Protein AF-A0A4R0P2G1-F1 (afdb_monomer_lite)

InterPro domains:
  IPR013785 Aldolase-type TIM barrel [G3DSA:3.20.20.70] (20-184)
  IPR017853 Glycoside hydrolase superfamily [SSF51445] (27-124)

Sequence (443 aa):
MNEKNIFGTGKYEGWGNMFSRLHKDLYLVLDDAWDIPLNGDKGYYGSLIVDSGRFPTLLGQTPAQKLAALTKKTKALGWKGLGLWICAQKAPNLQIENDTTYWTERLNWMKDAGISYWKVDWGKDSKSAEWRTWLTELGKKVAPALIIEQAMTPTTMATAEVYRTYDVENVISIPHTIDRVSKLLTALPKGQAVSIINCEDEPYIAVGLGCAIGIMRHSYNGNLPTGVQDHAFPPVGKDLKSSLDEETRAVLWHRIALPFGIDKTDFYIDTAILHDYWTMKTNETWLKSHDKDGYKNAWQAPAIITRGLEKPTVVIKTGAFAPYILASKYPNGAIAVASLGRTIDREYLKPKADVTLKIDALDKPFGIFGHYSSLTLQLDRPISFTRVLAQDLAGEIPVDITKQIITNGNKVTIPGALIDRVGLSAATNGDKSEPGMLLVFQK

pLDDT: mean 96.32, std 2.92, range [80.69, 98.94]

Structure (mmCIF, N/CA/C/O backbone):
data_AF-A0A4R0P2G1-F1
#
_entry.id   AF-A0A4R0P2G1-F1
#
loop_
_atom_site.group_PDB
_atom_site.id
_atom_site.type_symbol
_atom_site.label_atom_id
_atom_site.label_alt_id
_atom_site.label_comp_id
_atom_site.label_asym_id
_atom_site.label_entity_id
_atom_site.label_seq_id
_atom_site.pdbx_PDB_ins_code
_atom_site.Cartn_x
_atom_site.Cartn_y
_atom_site.Cartn_z
_atom_site.occupancy
_atom_site.B_iso_or_equiv
_atom_site.auth_seq_id
_atom_site.auth_comp_id
_atom_site.auth_asym_id
_atom_site.auth_atom_id
_atom_site.pdbx_PDB_model_num
ATOM 1 N N . MET A 1 1 ? 14.935 -10.916 -13.686 1.00 90.00 1 MET A N 1
ATOM 2 C CA . MET A 1 1 ? 13.573 -11.106 -14.225 1.00 90.00 1 MET A CA 1
ATOM 3 C C . MET A 1 1 ? 13.621 -11.271 -15.742 1.00 90.00 1 MET A C 1
ATOM 5 O O . MET A 1 1 ? 14.373 -10.550 -16.392 1.00 90.00 1 MET A O 1
ATOM 9 N N . ASN A 1 2 ? 12.844 -12.205 -16.292 1.00 94.44 2 ASN A N 1
ATOM 10 C CA . ASN A 1 2 ? 12.641 -12.427 -17.727 1.00 94.44 2 ASN A CA 1
ATOM 11 C C . ASN A 1 2 ? 11.197 -12.893 -18.012 1.00 94.44 2 ASN A C 1
ATOM 13 O O . ASN A 1 2 ? 10.406 -13.087 -17.087 1.00 94.44 2 ASN A O 1
ATOM 17 N N . GLU A 1 3 ? 10.858 -13.097 -19.285 1.00 96.25 3 GLU A N 1
ATOM 18 C CA . GLU A 1 3 ? 9.521 -13.508 -19.727 1.00 96.25 3 GLU A CA 1
ATOM 19 C C . GLU A 1 3 ? 9.015 -14.785 -19.048 1.00 96.25 3 GLU A C 1
ATOM 21 O O . GLU A 1 3 ? 7.860 -14.834 -18.626 1.00 96.25 3 GLU A O 1
ATOM 26 N N . LYS A 1 4 ? 9.875 -15.798 -18.892 1.00 96.12 4 LYS A N 1
ATOM 27 C CA . LYS A 1 4 ? 9.507 -17.042 -18.208 1.00 96.12 4 LYS A CA 1
ATOM 28 C C . LYS A 1 4 ? 9.241 -16.811 -16.728 1.00 96.12 4 LYS A C 1
ATOM 30 O O . LYS A 1 4 ? 8.264 -17.332 -16.211 1.00 96.12 4 LYS A O 1
ATOM 35 N N . ASN A 1 5 ? 10.047 -15.990 -16.053 1.00 94.62 5 ASN A N 1
ATOM 36 C CA . ASN A 1 5 ? 9.789 -15.652 -14.654 1.00 94.62 5 ASN A CA 1
ATOM 37 C C . ASN A 1 5 ? 8.372 -15.088 -14.466 1.00 94.62 5 ASN A C 1
ATOM 39 O O . ASN A 1 5 ? 7.669 -15.510 -13.555 1.00 94.62 5 ASN A O 1
ATOM 43 N N . ILE A 1 6 ? 7.930 -14.195 -15.355 1.00 96.38 6 ILE A N 1
ATOM 44 C CA . ILE A 1 6 ? 6.636 -13.513 -15.220 1.00 96.38 6 ILE A CA 1
ATOM 45 C C . ILE A 1 6 ? 5.470 -14.393 -15.696 1.00 96.38 6 ILE A C 1
ATOM 47 O O . ILE A 1 6 ? 4.468 -14.503 -14.992 1.00 96.38 6 ILE A O 1
ATOM 51 N N . PHE A 1 7 ? 5.591 -15.016 -16.873 1.00 97.00 7 PHE A N 1
ATOM 52 C CA . PHE A 1 7 ? 4.475 -15.656 -17.592 1.00 97.00 7 PHE A CA 1
ATOM 53 C C . PHE A 1 7 ? 4.623 -17.171 -17.789 1.00 97.00 7 PHE A C 1
ATOM 55 O O . PHE A 1 7 ? 3.755 -17.796 -18.394 1.00 97.00 7 PHE A O 1
ATOM 62 N N . GLY A 1 8 ? 5.731 -17.760 -17.344 1.00 96.44 8 GLY A N 1
ATOM 63 C CA . GLY A 1 8 ? 5.993 -19.190 -17.470 1.00 96.44 8 GLY A CA 1
ATOM 64 C C . GLY A 1 8 ? 5.202 -20.050 -16.482 1.00 96.44 8 GLY A C 1
ATOM 65 O O . GLY A 1 8 ? 4.382 -19.559 -15.707 1.00 96.44 8 GLY A O 1
ATOM 66 N N . THR A 1 9 ? 5.465 -21.353 -16.513 1.00 95.69 9 THR A N 1
ATOM 67 C CA . THR A 1 9 ? 4.741 -22.377 -15.733 1.00 95.69 9 THR A CA 1
ATOM 68 C C . THR A 1 9 ? 5.674 -23.304 -14.949 1.00 95.69 9 THR A C 1
ATOM 70 O O . THR A 1 9 ? 5.224 -24.283 -14.356 1.00 95.69 9 THR A O 1
ATOM 73 N N . GLY A 1 10 ? 6.983 -23.047 -14.974 1.00 93.31 10 GLY A N 1
ATOM 74 C CA . GLY A 1 10 ? 7.970 -23.753 -14.165 1.00 93.31 10 GLY A CA 1
ATOM 75 C C . GLY A 1 10 ? 7.860 -23.456 -12.663 1.00 93.31 10 GLY A C 1
ATOM 76 O O . GLY A 1 10 ? 7.160 -22.548 -12.226 1.00 93.31 10 GLY A O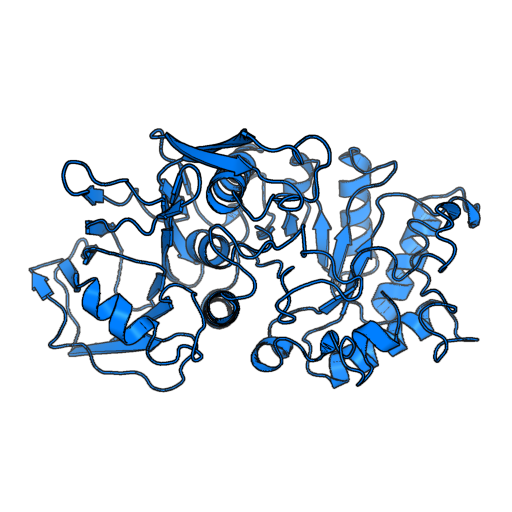 1
ATOM 77 N N . LYS A 1 11 ? 8.620 -24.210 -11.859 1.00 89.38 11 LYS A N 1
ATOM 78 C CA . LYS A 1 11 ? 8.571 -24.195 -10.381 1.00 89.38 11 LYS A CA 1
ATOM 79 C C . LYS A 1 11 ? 8.702 -22.803 -9.735 1.00 89.38 11 LYS A C 1
ATOM 81 O O . LYS A 1 11 ? 8.121 -22.578 -8.682 1.00 89.38 11 LYS A O 1
ATOM 86 N N . TYR A 1 12 ? 9.483 -21.908 -10.338 1.00 89.75 12 TYR A N 1
ATOM 87 C CA . TYR A 1 12 ? 9.741 -20.544 -9.848 1.00 89.75 12 TYR A CA 1
ATOM 88 C C . TYR A 1 12 ? 9.367 -19.479 -10.894 1.00 89.75 12 TYR A C 1
ATOM 90 O O . TYR A 1 12 ? 9.954 -18.397 -10.938 1.00 89.75 12 TYR A O 1
ATOM 98 N N . GLU A 1 13 ? 8.439 -19.816 -11.788 1.00 93.81 13 GLU A N 1
ATOM 99 C CA . GLU A 1 13 ? 7.950 -18.969 -12.881 1.00 93.81 13 GLU A CA 1
ATOM 100 C C . GLU A 1 13 ? 6.537 -18.448 -12.573 1.00 93.81 13 GLU A C 1
ATOM 102 O O . GLU A 1 13 ? 6.072 -18.555 -11.443 1.00 93.81 13 GLU A O 1
ATOM 107 N N . GLY A 1 14 ? 5.851 -17.839 -13.539 1.00 95.19 14 GLY A N 1
ATOM 108 C CA . GLY A 1 14 ? 4.442 -17.472 -13.392 1.00 95.19 14 GLY A CA 1
ATOM 109 C C . GLY A 1 14 ? 4.157 -16.427 -12.312 1.00 95.19 14 GLY A C 1
ATOM 110 O O . GLY A 1 14 ? 3.073 -16.451 -11.730 1.00 95.19 14 GLY A O 1
ATOM 111 N N . TRP A 1 15 ? 5.098 -15.517 -12.036 1.00 95.62 15 TRP A N 1
ATOM 112 C CA . TRP A 1 15 ? 4.936 -14.472 -11.013 1.00 95.62 15 TRP A CA 1
ATOM 113 C C . TRP A 1 15 ? 3.676 -13.629 -11.238 1.00 95.62 15 TRP A C 1
ATOM 115 O O . TRP A 1 15 ? 3.007 -13.258 -10.280 1.00 95.62 15 TRP A O 1
ATOM 125 N N . GLY A 1 16 ? 3.290 -13.402 -12.498 1.00 96.38 16 GLY A N 1
ATOM 126 C CA . GLY A 1 16 ? 2.072 -12.671 -12.849 1.00 96.38 16 GLY A CA 1
ATOM 127 C C . GLY A 1 16 ? 0.761 -13.366 -12.460 1.00 96.38 16 GLY A C 1
ATOM 128 O O . GLY A 1 16 ? -0.290 -12.758 -12.623 1.00 96.38 16 GLY A O 1
ATOM 129 N N . ASN A 1 17 ? 0.792 -14.614 -11.977 1.00 96.06 17 ASN A N 1
ATOM 130 C CA . ASN A 1 17 ? -0.386 -15.328 -11.464 1.00 96.06 17 ASN A CA 1
ATOM 131 C C . ASN A 1 17 ? -0.551 -15.208 -9.939 1.00 96.06 17 ASN A C 1
ATOM 133 O O . ASN A 1 17 ? -1.560 -15.665 -9.393 1.00 96.06 17 ASN A O 1
ATOM 137 N N . MET A 1 18 ? 0.443 -14.655 -9.236 1.00 94.50 18 MET A N 1
ATOM 138 C CA . MET A 1 18 ? 0.361 -14.438 -7.793 1.00 94.50 18 MET A CA 1
ATOM 139 C C . MET A 1 18 ? -0.701 -13.387 -7.476 1.00 94.50 18 MET A C 1
ATOM 141 O O . MET A 1 18 ? -0.839 -12.413 -8.202 1.00 94.50 18 MET A O 1
ATOM 145 N N . PHE A 1 19 ? -1.414 -13.556 -6.360 1.00 94.94 19 PHE A N 1
ATOM 146 C CA . PHE A 1 19 ? -2.481 -12.640 -5.936 1.00 94.94 19 PHE A CA 1
ATOM 147 C C . PHE A 1 19 ? -3.647 -12.522 -6.940 1.00 94.94 19 PHE A C 1
ATOM 149 O O . PHE A 1 19 ? -4.281 -11.472 -7.036 1.00 94.94 19 PHE A O 1
ATOM 156 N N . SER A 1 20 ? -3.994 -13.611 -7.640 1.00 96.00 20 SER A N 1
ATOM 157 C CA . SER A 1 20 ? -5.048 -13.653 -8.676 1.00 96.00 20 SER A CA 1
ATOM 158 C C . SER A 1 20 ? -6.379 -13.006 -8.283 1.00 96.00 20 SER A C 1
ATOM 160 O O . SER A 1 20 ? -7.007 -12.317 -9.088 1.00 96.00 20 SER A O 1
ATOM 162 N N . ARG A 1 21 ? -6.788 -13.148 -7.018 1.00 95.75 21 ARG A N 1
ATOM 163 C CA . ARG A 1 21 ? -8.007 -12.532 -6.467 1.00 95.75 21 ARG A CA 1
ATOM 164 C C . ARG A 1 21 ? -7.995 -10.995 -6.491 1.00 95.75 21 ARG A C 1
ATOM 166 O O . ARG A 1 21 ? -9.064 -10.378 -6.498 1.00 95.75 21 ARG A O 1
ATOM 173 N N . LEU A 1 22 ? -6.807 -10.393 -6.481 1.00 97.12 22 LEU A N 1
ATOM 174 C CA . LEU A 1 22 ? -6.567 -8.953 -6.363 1.00 97.12 22 LEU A CA 1
ATOM 175 C C . LEU A 1 22 ? -6.188 -8.296 -7.694 1.00 97.12 22 LEU A C 1
ATOM 177 O O . LEU A 1 22 ? -6.127 -7.072 -7.768 1.00 97.12 22 LEU A O 1
ATOM 181 N N . HIS A 1 23 ? -5.955 -9.080 -8.752 1.00 97.81 23 HIS A N 1
ATOM 182 C CA . HIS A 1 23 ? -5.461 -8.581 -10.038 1.00 97.81 23 HIS A CA 1
ATOM 183 C C . HIS A 1 23 ? -6.252 -7.367 -10.556 1.00 97.81 23 HIS A C 1
ATOM 185 O O . HIS A 1 23 ? -5.664 -6.360 -10.945 1.00 97.81 23 HIS A O 1
ATOM 191 N N . LYS A 1 24 ? -7.589 -7.410 -10.504 1.00 97.50 24 LYS A N 1
ATOM 192 C CA . LYS A 1 24 ? -8.443 -6.323 -11.016 1.00 97.50 24 LYS A CA 1
ATOM 193 C C . LYS A 1 24 ? -8.319 -5.001 -10.246 1.00 97.50 24 LYS A C 1
ATOM 195 O O . LYS A 1 24 ? -8.752 -3.965 -10.748 1.00 97.50 24 LYS A O 1
ATOM 200 N N . ASP A 1 25 ? -7.755 -5.033 -9.042 1.00 97.50 25 ASP A N 1
ATOM 201 C CA . ASP A 1 25 ? -7.603 -3.873 -8.162 1.00 97.50 25 ASP A CA 1
ATOM 202 C C . ASP A 1 25 ? -6.185 -3.286 -8.207 1.00 97.50 25 ASP A C 1
ATOM 204 O O . ASP A 1 25 ? -5.981 -2.139 -7.808 1.00 97.50 25 ASP A O 1
ATOM 208 N N . LEU A 1 26 ? -5.219 -4.042 -8.738 1.00 97.56 26 LEU A N 1
ATOM 209 C CA . LEU A 1 26 ? -3.792 -3.734 -8.691 1.00 97.56 26 LEU A CA 1
ATOM 210 C C . LEU A 1 26 ? -3.172 -3.604 -10.085 1.00 97.56 26 LEU A C 1
ATOM 212 O O . LEU A 1 26 ? -3.626 -4.198 -11.064 1.00 97.56 26 LEU A O 1
ATOM 216 N N . TYR A 1 27 ? -2.083 -2.844 -10.164 1.00 98.00 27 TYR A N 1
ATOM 217 C CA . TYR A 1 27 ? -1.194 -2.850 -11.322 1.00 98.00 27 TYR A CA 1
ATOM 218 C C . TYR A 1 27 ? -0.075 -3.868 -11.097 1.00 98.00 27 TYR A C 1
ATOM 220 O O . TYR A 1 27 ? 0.535 -3.874 -10.030 1.00 98.00 27 TYR A O 1
ATOM 228 N N . LEU A 1 28 ? 0.233 -4.687 -12.105 1.00 98.25 28 LEU A N 1
ATOM 229 C CA . LEU A 1 28 ? 1.462 -5.480 -12.092 1.00 98.25 28 LEU A CA 1
ATOM 230 C C . LEU A 1 28 ? 2.611 -4.566 -12.512 1.00 98.25 28 LEU A C 1
ATOM 232 O O . LEU A 1 28 ? 2.637 -4.125 -13.661 1.00 98.25 28 LEU A O 1
ATOM 236 N N . VAL A 1 29 ? 3.542 -4.274 -11.607 1.00 98.12 29 VAL A N 1
ATOM 237 C CA . VAL A 1 29 ? 4.713 -3.443 -11.909 1.00 98.12 29 VAL A CA 1
ATOM 238 C C . VAL A 1 29 ? 5.900 -4.343 -12.229 1.00 98.12 29 VAL A C 1
ATOM 240 O O . VAL A 1 29 ? 6.326 -5.132 -11.389 1.00 98.12 29 VAL A O 1
ATOM 243 N N . LEU A 1 30 ? 6.444 -4.230 -13.442 1.00 97.56 30 LEU A N 1
ATOM 244 C CA . LEU A 1 30 ? 7.736 -4.838 -13.752 1.00 97.56 30 LEU A CA 1
ATOM 245 C C . LEU A 1 30 ? 8.821 -3.954 -13.149 1.00 97.56 30 LEU A C 1
ATOM 247 O O . LEU A 1 30 ? 9.063 -2.851 -13.643 1.00 97.56 30 LEU A O 1
ATOM 251 N N . ASP A 1 31 ? 9.415 -4.432 -12.059 1.00 94.69 31 ASP A N 1
ATOM 252 C CA . ASP A 1 31 ? 10.482 -3.720 -11.362 1.00 94.69 31 ASP A CA 1
ATOM 253 C C . ASP A 1 31 ? 11.816 -3.785 -12.138 1.00 94.69 31 ASP A C 1
ATOM 255 O O . ASP A 1 31 ? 11.825 -4.163 -13.315 1.00 94.69 31 ASP A O 1
ATOM 259 N N . ASP A 1 32 ? 12.929 -3.383 -11.521 1.00 91.50 32 ASP A N 1
ATOM 260 C CA . ASP A 1 32 ? 14.216 -3.173 -12.190 1.00 91.50 32 ASP A CA 1
ATOM 261 C C . ASP A 1 32 ? 14.625 -4.323 -13.151 1.00 91.50 32 ASP A C 1
ATOM 263 O O . ASP A 1 32 ? 14.365 -5.518 -12.950 1.00 91.50 32 ASP A O 1
ATOM 267 N N . ALA A 1 33 ? 15.323 -3.933 -14.218 1.00 90.38 33 ALA A N 1
ATOM 268 C CA . ALA A 1 33 ? 15.942 -4.769 -15.233 1.00 90.38 33 ALA A CA 1
ATOM 269 C C . ALA A 1 33 ? 14.993 -5.446 -16.235 1.00 90.38 33 ALA A C 1
ATOM 271 O O . ALA A 1 33 ? 15.386 -6.432 -16.860 1.00 90.38 33 ALA A O 1
ATOM 272 N N . TRP A 1 34 ? 13.773 -4.943 -16.446 1.00 94.62 34 TRP A N 1
ATOM 273 C CA . TRP A 1 34 ? 12.932 -5.377 -17.576 1.00 94.62 34 TRP A CA 1
ATOM 274 C C . TRP A 1 34 ? 13.437 -4.849 -18.938 1.00 94.62 34 TRP A C 1
ATOM 276 O O . TRP A 1 34 ? 13.234 -5.509 -19.961 1.00 94.62 34 TRP A O 1
ATOM 286 N N . ASP A 1 35 ? 14.120 -3.700 -18.949 1.00 93.75 35 ASP A N 1
ATOM 287 C CA . ASP A 1 35 ? 14.640 -2.986 -20.128 1.00 93.75 35 ASP A CA 1
ATOM 288 C C . ASP A 1 35 ? 16.173 -3.072 -20.295 1.00 93.75 35 ASP A C 1
ATOM 290 O O . ASP A 1 35 ? 16.734 -2.520 -21.240 1.00 93.75 35 ASP A O 1
ATOM 294 N N . ILE A 1 36 ? 16.865 -3.780 -19.397 1.00 93.50 36 ILE A N 1
ATOM 295 C CA . ILE A 1 36 ? 18.333 -3.905 -19.391 1.00 93.50 36 ILE A CA 1
ATOM 296 C C . ILE A 1 36 ? 18.759 -5.260 -19.953 1.00 93.50 36 ILE A C 1
ATOM 298 O O . ILE A 1 36 ? 18.207 -6.271 -19.525 1.00 93.50 36 ILE A O 1
ATOM 302 N N . PRO A 1 37 ? 19.781 -5.359 -20.818 1.00 92.62 37 PRO A N 1
ATOM 303 C CA . PRO A 1 37 ? 20.258 -6.651 -21.308 1.00 92.62 37 PRO A CA 1
ATOM 304 C C . PRO A 1 37 ? 20.699 -7.621 -20.194 1.00 92.62 37 PRO A C 1
ATOM 306 O O . PRO A 1 37 ? 21.055 -7.228 -19.079 1.00 92.62 37 PRO A O 1
ATOM 309 N N . LEU A 1 38 ? 20.688 -8.928 -20.481 1.00 90.69 38 LEU A N 1
ATOM 310 C CA . LEU A 1 38 ? 21.058 -9.976 -19.510 1.00 90.69 38 LEU A CA 1
ATOM 311 C C . LEU A 1 38 ? 22.520 -9.908 -19.040 1.00 90.69 38 LEU A C 1
ATOM 313 O O . LEU A 1 38 ? 22.825 -10.388 -17.952 1.00 90.69 38 LEU A O 1
ATOM 317 N N . ASN A 1 39 ? 23.412 -9.300 -19.826 1.00 91.12 39 ASN A N 1
ATOM 318 C CA . ASN A 1 39 ? 24.803 -9.061 -19.427 1.00 9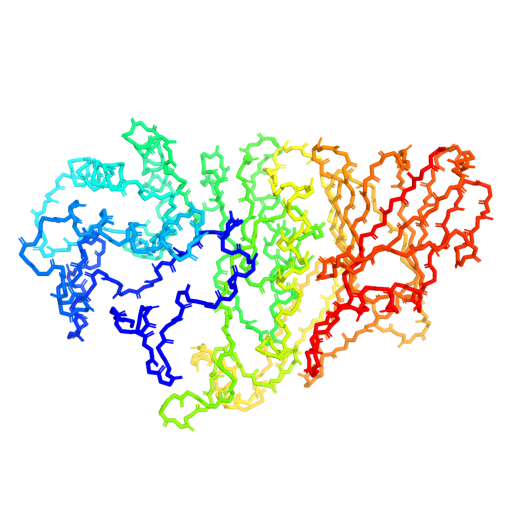1.12 39 ASN A CA 1
ATOM 319 C C . ASN A 1 39 ? 24.948 -7.920 -18.396 1.00 91.12 39 ASN A C 1
ATOM 321 O O . ASN A 1 39 ? 26.057 -7.665 -17.933 1.00 91.12 39 ASN A O 1
ATOM 325 N N . GLY A 1 40 ? 23.850 -7.241 -18.042 1.00 87.00 40 GLY A N 1
ATOM 326 C CA . GLY A 1 40 ? 23.837 -6.167 -17.054 1.00 87.00 40 GLY A CA 1
ATOM 327 C C . GLY A 1 40 ? 24.413 -4.844 -17.555 1.00 87.00 40 GLY A C 1
ATOM 328 O O . GLY A 1 40 ? 24.859 -4.044 -16.730 1.00 87.00 40 GLY A O 1
ATOM 329 N N . ASP A 1 41 ? 24.433 -4.604 -18.871 1.00 92.62 41 ASP A N 1
ATOM 330 C CA . ASP A 1 41 ? 24.932 -3.345 -19.429 1.00 92.62 41 ASP A CA 1
ATOM 331 C C . ASP A 1 41 ? 24.102 -2.143 -18.947 1.00 92.62 41 ASP A C 1
ATOM 333 O O . ASP A 1 41 ? 22.992 -1.866 -19.409 1.00 92.62 41 ASP A O 1
ATOM 337 N N . LYS A 1 42 ? 24.704 -1.391 -18.025 1.00 87.75 42 LYS A N 1
ATOM 338 C CA . LYS A 1 42 ? 24.121 -0.208 -17.391 1.00 87.75 42 LYS A CA 1
ATOM 339 C C . LYS A 1 42 ? 23.908 0.956 -18.363 1.00 87.75 42 LYS A C 1
ATOM 341 O O . LYS A 1 42 ? 23.179 1.889 -18.032 1.00 87.75 42 LYS A O 1
ATOM 346 N N . GLY A 1 43 ? 24.497 0.914 -19.560 1.00 92.75 43 GLY A N 1
ATOM 347 C CA . GLY A 1 43 ? 24.281 1.906 -20.615 1.00 92.75 43 GLY A CA 1
ATOM 348 C C . GLY A 1 43 ? 22.845 1.947 -21.155 1.00 92.75 43 GLY A C 1
ATOM 349 O O . GLY A 1 43 ? 22.487 2.892 -21.860 1.00 92.75 43 GLY A O 1
ATOM 350 N N . TYR A 1 44 ? 22.007 0.969 -20.793 1.00 94.56 44 TYR A N 1
ATOM 351 C CA . TYR A 1 44 ? 20.586 0.917 -21.150 1.00 94.56 44 TYR A CA 1
ATOM 352 C C . TYR A 1 44 ? 19.633 1.401 -20.048 1.00 94.56 44 TYR A C 1
ATOM 354 O O . TYR A 1 44 ? 18.426 1.450 -20.283 1.00 94.56 44 TYR A O 1
ATOM 362 N N . TYR A 1 45 ? 20.135 1.804 -18.874 1.00 93.81 45 TYR A N 1
ATOM 363 C CA . TYR A 1 45 ? 19.281 2.338 -17.809 1.00 93.81 45 TYR A CA 1
ATOM 364 C C . TYR A 1 45 ? 18.518 3.580 -18.254 1.00 93.81 45 TYR A C 1
ATOM 366 O O . TYR A 1 45 ? 19.118 4.578 -18.650 1.00 93.81 45 TYR A O 1
ATOM 374 N N . GLY A 1 46 ? 17.187 3.501 -18.171 1.00 94.31 46 GLY A N 1
ATOM 375 C CA . GLY A 1 46 ? 16.286 4.555 -18.628 1.00 94.31 46 GLY A CA 1
ATOM 376 C C . GLY A 1 46 ? 15.980 4.486 -20.123 1.00 94.31 46 GLY A C 1
ATOM 377 O O . GLY A 1 46 ? 15.474 5.461 -20.681 1.00 94.31 46 GLY A O 1
ATOM 378 N N . SER A 1 47 ? 16.290 3.372 -20.801 1.00 95.81 47 SER A N 1
ATOM 379 C CA . SER A 1 47 ? 15.985 3.198 -22.227 1.00 95.81 47 SER A CA 1
ATOM 380 C C . SER A 1 47 ? 14.485 3.087 -22.469 1.00 95.81 47 SER A C 1
ATOM 382 O O . SER A 1 47 ? 13.999 3.666 -23.445 1.00 95.81 47 SER A O 1
ATOM 384 N N . LEU A 1 48 ? 13.775 2.403 -21.558 1.00 96.31 48 LEU A N 1
ATOM 385 C CA . LEU A 1 48 ? 12.358 2.043 -21.652 1.00 96.31 48 LEU A CA 1
ATOM 386 C C . LEU A 1 48 ? 12.055 1.150 -22.870 1.00 96.31 48 LEU A C 1
ATOM 388 O O . LEU A 1 48 ? 10.933 1.121 -23.378 1.00 96.31 48 LEU A O 1
ATOM 392 N N . ILE A 1 49 ? 13.060 0.410 -23.342 1.00 96.31 49 ILE A N 1
ATOM 393 C CA . ILE A 1 49 ? 12.939 -0.539 -24.447 1.00 96.31 49 ILE A CA 1
ATOM 394 C C . ILE A 1 49 ? 12.960 -1.945 -23.859 1.00 96.31 49 ILE A C 1
ATOM 396 O O . ILE A 1 49 ? 13.957 -2.364 -23.288 1.00 96.31 49 ILE A O 1
ATOM 400 N N . VAL A 1 50 ? 11.878 -2.703 -24.049 1.00 97.19 50 VAL A N 1
ATOM 401 C CA . VAL A 1 50 ? 11.808 -4.097 -23.585 1.00 97.19 50 VAL A CA 1
ATOM 402 C C . VAL A 1 50 ? 12.953 -4.909 -24.204 1.00 97.19 50 VAL A C 1
ATOM 404 O O . VAL A 1 50 ? 13.033 -5.046 -25.437 1.00 97.19 50 VAL A O 1
ATOM 407 N N . ASP A 1 51 ? 13.817 -5.465 -23.352 1.00 96.56 51 ASP A N 1
ATOM 408 C CA . ASP A 1 51 ? 14.988 -6.223 -23.786 1.00 96.56 51 ASP A CA 1
ATOM 409 C C . ASP A 1 51 ? 14.574 -7.540 -24.459 1.00 96.56 51 ASP A C 1
ATOM 411 O O . ASP A 1 51 ? 13.867 -8.370 -23.882 1.00 96.56 51 ASP A O 1
ATOM 415 N N . SER A 1 52 ? 15.032 -7.759 -25.694 1.00 95.44 52 SER A N 1
ATOM 416 C CA . SER A 1 52 ? 14.687 -8.969 -26.453 1.00 95.44 52 SER A CA 1
ATOM 417 C C . SER A 1 52 ? 15.347 -10.232 -25.889 1.00 95.44 52 SER A C 1
ATOM 419 O O . SER A 1 52 ? 14.845 -11.325 -26.132 1.00 95.44 52 SER A O 1
ATOM 421 N N . GLY A 1 53 ? 16.461 -10.115 -25.157 1.00 95.19 53 GLY A N 1
ATOM 422 C CA . GLY A 1 53 ? 17.092 -11.260 -24.492 1.00 95.19 53 GLY A CA 1
ATOM 423 C C . GLY A 1 53 ? 16.248 -11.784 -23.328 1.00 95.19 53 GLY A C 1
ATOM 424 O O . GLY A 1 53 ? 16.153 -12.993 -23.111 1.00 95.19 53 GLY A O 1
ATOM 425 N N . ARG A 1 54 ? 15.582 -10.880 -22.607 1.00 95.88 54 ARG A N 1
ATOM 426 C CA . ARG A 1 54 ? 14.632 -11.202 -21.532 1.00 95.88 54 ARG A CA 1
ATOM 427 C C . ARG A 1 54 ? 13.262 -11.609 -22.046 1.00 95.88 54 ARG A C 1
ATOM 429 O O . ARG A 1 54 ? 12.633 -12.467 -21.428 1.00 95.88 54 ARG A O 1
ATOM 436 N N . PHE A 1 55 ? 12.814 -11.012 -23.149 1.00 97.44 55 PHE A N 1
ATOM 437 C CA . PHE A 1 55 ? 11.502 -11.245 -23.756 1.00 97.44 55 PHE A CA 1
ATOM 438 C C . PHE A 1 55 ? 11.638 -11.704 -25.216 1.00 97.44 55 PHE A C 1
ATOM 440 O O . PHE A 1 55 ? 11.297 -10.960 -26.142 1.00 97.44 55 PHE A O 1
ATOM 447 N N . PRO A 1 56 ? 12.136 -12.933 -25.448 1.00 96.94 56 PRO A N 1
ATOM 448 C CA . PRO A 1 56 ? 12.461 -13.419 -26.787 1.00 96.94 56 PRO A CA 1
ATOM 449 C C . PRO A 1 56 ? 11.242 -13.533 -27.705 1.00 96.94 56 PRO A C 1
ATOM 451 O O . PRO A 1 56 ? 11.387 -13.368 -28.916 1.00 96.94 56 PRO A O 1
ATOM 454 N N . THR A 1 57 ? 10.030 -13.744 -27.170 1.00 97.00 57 THR A N 1
ATOM 455 C CA . THR A 1 57 ? 8.819 -13.795 -28.015 1.00 97.00 57 THR A CA 1
ATOM 456 C C . THR A 1 57 ? 8.445 -12.442 -28.628 1.00 97.00 57 THR A C 1
ATOM 458 O O . THR A 1 57 ? 7.598 -12.382 -29.518 1.00 97.00 57 THR A O 1
ATOM 461 N N . LEU A 1 58 ? 9.073 -11.356 -28.170 1.00 96.81 58 LEU A N 1
ATOM 462 C CA . LEU A 1 58 ? 8.842 -9.994 -28.647 1.00 96.81 58 LEU A CA 1
ATOM 463 C C . LEU A 1 58 ? 9.955 -9.497 -29.585 1.00 96.81 58 LEU A C 1
ATOM 465 O O . LEU A 1 58 ? 9.991 -8.317 -29.943 1.00 96.81 58 LEU A O 1
ATOM 469 N N . LEU A 1 59 ? 10.883 -10.374 -29.980 1.00 95.94 59 LEU A N 1
ATOM 470 C CA . LEU A 1 59 ? 11.957 -10.047 -30.914 1.00 95.94 59 LEU A CA 1
ATOM 471 C C . LEU A 1 59 ? 11.394 -9.538 -32.257 1.00 95.94 59 LEU A C 1
ATOM 473 O O . LEU A 1 59 ? 10.394 -10.043 -32.760 1.00 95.94 59 LEU A O 1
ATOM 477 N N . GLY A 1 60 ? 12.048 -8.528 -32.837 1.00 94.19 60 GLY A N 1
ATOM 478 C CA . GLY A 1 60 ? 11.670 -7.935 -34.128 1.00 94.19 60 GLY A CA 1
ATOM 479 C C . GLY A 1 60 ? 10.549 -6.891 -34.069 1.00 94.19 60 GLY A C 1
ATOM 480 O O . GLY A 1 60 ? 10.309 -6.213 -35.063 1.00 94.19 60 GLY A O 1
ATOM 481 N N . GLN A 1 61 ? 9.892 -6.716 -32.920 1.00 96.69 61 GLN A N 1
ATOM 482 C CA . GLN A 1 61 ? 8.873 -5.682 -32.720 1.00 96.69 61 GLN A CA 1
ATOM 483 C C . GLN A 1 61 ? 9.496 -4.322 -32.366 1.00 96.69 61 GLN A C 1
ATOM 485 O O . GLN A 1 61 ? 10.560 -4.254 -31.737 1.00 96.69 61 GLN A O 1
ATOM 490 N N . THR A 1 62 ? 8.808 -3.233 -32.717 1.00 97.06 62 THR A N 1
ATOM 491 C CA . THR A 1 62 ? 9.185 -1.872 -32.294 1.00 97.06 62 THR A CA 1
ATOM 492 C C . THR A 1 62 ? 9.012 -1.696 -30.776 1.00 97.06 62 THR A C 1
ATOM 494 O O . THR A 1 62 ? 8.242 -2.442 -30.164 1.00 97.06 62 THR A O 1
ATOM 497 N N . PRO A 1 63 ? 9.664 -0.704 -30.134 1.00 97.00 63 PRO A N 1
ATOM 498 C CA . PRO A 1 63 ? 9.506 -0.465 -28.694 1.00 97.00 63 PRO A CA 1
ATOM 499 C C . PRO A 1 63 ? 8.041 -0.376 -28.234 1.00 97.00 63 PRO A C 1
ATOM 501 O O . PRO A 1 63 ? 7.646 -1.075 -27.301 1.00 97.00 63 PRO A O 1
ATOM 504 N N . ALA A 1 64 ? 7.208 0.393 -28.944 1.00 96.75 64 ALA A N 1
ATOM 505 C CA . ALA A 1 64 ? 5.782 0.524 -28.640 1.00 96.75 64 ALA A CA 1
ATOM 506 C C . ALA A 1 64 ? 5.012 -0.803 -28.793 1.00 96.75 64 ALA A C 1
ATOM 508 O O . ALA A 1 64 ? 4.183 -1.136 -27.948 1.00 96.75 64 ALA A O 1
ATOM 509 N N . GLN A 1 65 ? 5.311 -1.600 -29.827 1.00 98.12 65 GLN A N 1
ATOM 510 C CA . GLN A 1 65 ? 4.676 -2.909 -30.035 1.00 98.12 65 GLN A CA 1
ATOM 511 C C . GLN A 1 65 ? 5.012 -3.895 -28.910 1.00 98.12 65 GLN A C 1
ATOM 513 O O . GLN A 1 65 ? 4.112 -4.568 -28.403 1.00 98.12 65 GLN A O 1
ATOM 518 N N . LYS A 1 66 ? 6.275 -3.932 -28.461 1.00 98.38 66 LYS A N 1
ATOM 519 C CA . LYS A 1 66 ? 6.689 -4.786 -27.338 1.00 98.38 66 LYS A CA 1
ATOM 520 C C . LYS A 1 66 ? 5.941 -4.430 -26.055 1.00 98.38 66 LYS A C 1
ATOM 522 O O . LYS A 1 66 ? 5.424 -5.317 -25.378 1.00 98.38 66 LYS A O 1
ATOM 527 N N . LEU A 1 67 ? 5.851 -3.136 -25.741 1.00 98.62 67 LEU A N 1
ATOM 528 C CA . LEU A 1 67 ? 5.108 -2.643 -24.579 1.00 98.62 67 LEU A CA 1
ATOM 529 C C . LEU A 1 67 ? 3.620 -3.009 -24.678 1.00 98.62 67 LEU A C 1
ATOM 531 O O . LEU A 1 67 ? 3.061 -3.545 -23.725 1.00 98.62 67 LEU A O 1
ATOM 535 N N . ALA A 1 68 ? 2.995 -2.814 -25.844 1.00 98.62 68 ALA A N 1
ATOM 536 C CA . ALA A 1 68 ? 1.593 -3.169 -26.065 1.00 98.62 68 ALA A CA 1
ATOM 537 C C . ALA A 1 68 ? 1.343 -4.679 -25.897 1.00 98.62 68 ALA A C 1
ATOM 539 O O . ALA A 1 68 ? 0.336 -5.093 -25.315 1.00 98.62 68 ALA A O 1
ATOM 540 N N . ALA A 1 69 ? 2.275 -5.515 -26.364 1.00 98.44 69 ALA A N 1
ATOM 541 C CA . ALA A 1 69 ? 2.211 -6.959 -26.184 1.00 98.44 69 ALA A CA 1
ATOM 542 C C . ALA A 1 69 ? 2.294 -7.356 -24.701 1.00 98.44 69 ALA A C 1
ATOM 544 O O . ALA A 1 69 ? 1.504 -8.194 -24.259 1.00 98.44 69 ALA A O 1
ATOM 545 N N . LEU A 1 70 ? 3.185 -6.734 -23.918 1.00 98.38 70 LEU A N 1
ATOM 546 C CA . LEU A 1 70 ? 3.252 -6.949 -22.468 1.00 98.38 70 LEU A CA 1
ATOM 547 C C . LEU A 1 70 ? 1.972 -6.487 -21.767 1.00 98.38 70 LEU A C 1
ATOM 549 O O . LEU A 1 70 ? 1.408 -7.256 -20.991 1.00 98.38 70 LEU A O 1
ATOM 553 N N . THR A 1 71 ? 1.452 -5.299 -22.091 1.00 98.62 71 THR A N 1
ATOM 554 C CA . THR A 1 71 ? 0.171 -4.814 -21.551 1.00 98.62 71 THR A CA 1
ATOM 555 C C . THR A 1 71 ? -0.952 -5.811 -21.824 1.00 98.62 71 THR A C 1
ATOM 557 O O . THR A 1 71 ? -1.731 -6.126 -20.923 1.00 98.62 71 THR A O 1
ATOM 560 N N . LYS A 1 72 ? -1.029 -6.348 -23.050 1.00 98.56 72 LYS A N 1
ATOM 561 C CA . LYS A 1 72 ? -2.031 -7.352 -23.426 1.00 98.56 72 LYS A CA 1
ATOM 562 C C . LYS A 1 72 ? -1.876 -8.641 -22.619 1.00 98.56 72 LYS A C 1
ATOM 564 O O . LYS A 1 72 ? -2.879 -9.140 -22.114 1.00 98.56 72 LYS A O 1
ATOM 569 N N . LYS A 1 73 ? -0.653 -9.169 -22.475 1.00 98.12 73 LYS A N 1
ATOM 570 C CA . LYS A 1 73 ? -0.385 -10.376 -21.669 1.00 98.12 73 LYS A CA 1
ATOM 571 C C . LYS A 1 73 ? -0.774 -10.162 -20.202 1.00 98.12 73 LYS A C 1
ATOM 573 O O . LYS A 1 73 ? -1.492 -10.983 -19.645 1.00 98.12 73 LYS A O 1
ATOM 578 N N . THR A 1 74 ? -0.390 -9.032 -19.611 1.00 98.44 74 THR A N 1
ATOM 579 C CA . THR A 1 74 ? -0.729 -8.668 -18.227 1.00 98.44 74 THR A CA 1
ATOM 580 C C . THR A 1 74 ? -2.241 -8.543 -18.019 1.00 98.44 74 THR A C 1
ATOM 582 O O . THR A 1 74 ? -2.790 -9.156 -17.106 1.00 98.44 74 THR A O 1
ATOM 585 N N . LYS A 1 75 ? -2.951 -7.824 -18.898 1.00 98.44 75 LYS A N 1
ATOM 586 C CA . LYS A 1 75 ? -4.418 -7.694 -18.815 1.00 98.44 75 LYS A CA 1
ATOM 587 C C . LYS A 1 75 ? -5.147 -9.019 -19.048 1.00 98.44 75 LYS A C 1
ATOM 589 O O . LYS A 1 75 ? -6.195 -9.234 -18.451 1.00 98.44 75 LYS A O 1
ATOM 594 N N . ALA A 1 76 ? -4.599 -9.924 -19.862 1.00 98.25 76 ALA A N 1
ATOM 595 C CA . ALA A 1 76 ? -5.172 -11.257 -20.066 1.00 98.25 76 ALA A CA 1
ATOM 596 C C . ALA A 1 76 ? -5.146 -12.126 -18.794 1.00 98.25 76 ALA A C 1
ATOM 598 O O . ALA A 1 76 ? -5.988 -13.008 -18.655 1.00 98.25 76 ALA A O 1
ATOM 599 N N . LEU A 1 77 ? -4.239 -11.849 -17.848 1.00 97.94 77 LEU A N 1
ATOM 600 C CA . LEU A 1 77 ? -4.242 -12.463 -16.514 1.00 97.94 77 LEU A CA 1
ATOM 601 C C . LEU A 1 77 ? -5.251 -11.802 -15.553 1.00 97.94 77 LEU A C 1
ATOM 603 O O . LEU A 1 77 ? -5.411 -12.259 -14.425 1.00 97.94 77 LEU A O 1
ATOM 607 N N . GLY A 1 78 ? -5.930 -10.730 -15.972 1.00 98.38 78 GLY A N 1
ATOM 608 C CA . GLY A 1 78 ? -6.939 -10.014 -15.186 1.00 98.38 78 GLY A CA 1
ATOM 609 C C . GLY A 1 78 ? -6.426 -8.794 -14.417 1.00 98.38 78 GLY A C 1
ATOM 610 O O . GLY A 1 78 ? -7.203 -8.189 -13.680 1.00 98.38 78 GLY A O 1
ATOM 611 N N . TRP A 1 79 ? -5.147 -8.423 -14.560 1.00 98.69 79 TRP A N 1
ATOM 612 C CA . TRP A 1 79 ? -4.589 -7.240 -13.892 1.00 98.69 79 TRP A CA 1
ATOM 613 C C . TRP A 1 79 ? -5.247 -5.948 -14.381 1.00 98.69 79 TRP A C 1
ATOM 615 O O . TRP A 1 79 ? -5.529 -5.805 -15.576 1.00 98.69 79 TRP A O 1
ATOM 625 N N . LYS A 1 80 ? -5.417 -4.967 -13.483 1.00 97.88 80 LYS A N 1
ATOM 626 C CA . LYS A 1 80 ? -5.957 -3.634 -13.813 1.00 97.88 80 LYS A CA 1
ATOM 627 C C . LYS A 1 80 ? -5.149 -2.950 -14.919 1.00 97.88 80 LYS A C 1
ATOM 629 O O . LYS A 1 80 ? -5.699 -2.276 -15.789 1.00 97.88 80 LYS A O 1
ATOM 634 N N . GLY A 1 81 ? -3.835 -3.147 -14.897 1.00 98.31 81 GLY A N 1
ATOM 635 C CA . GLY A 1 81 ? -2.915 -2.627 -15.896 1.00 98.31 81 GLY A CA 1
ATOM 636 C C . GLY A 1 81 ? -1.474 -3.034 -15.620 1.00 98.31 81 GLY A C 1
ATOM 637 O O . GLY A 1 81 ? -1.174 -3.698 -14.627 1.00 98.31 81 GLY A O 1
ATOM 638 N N . LEU A 1 82 ? -0.595 -2.622 -16.527 1.00 98.69 82 LEU A N 1
ATOM 639 C CA . LEU A 1 82 ? 0.843 -2.827 -16.432 1.00 98.69 82 LEU A CA 1
ATOM 640 C C . LEU A 1 82 ? 1.504 -1.528 -15.970 1.00 98.69 82 LEU A C 1
ATOM 642 O O . LEU A 1 82 ? 1.221 -0.458 -16.520 1.00 98.69 82 LEU A O 1
ATOM 646 N N . GLY A 1 83 ? 2.375 -1.644 -14.975 1.00 98.56 83 GLY A N 1
ATOM 647 C CA . GLY A 1 83 ? 3.290 -0.597 -14.558 1.00 98.56 83 GLY A CA 1
ATOM 648 C C . GLY A 1 83 ? 4.744 -0.978 -14.814 1.00 98.56 83 GLY A C 1
ATOM 649 O O . GLY A 1 83 ? 5.064 -2.154 -14.986 1.00 98.56 83 GLY A O 1
ATOM 650 N N . LEU A 1 84 ? 5.626 0.015 -14.845 1.00 98.56 84 LEU A N 1
ATOM 651 C CA . LEU A 1 84 ? 7.048 -0.173 -15.128 1.00 98.56 84 LEU A CA 1
ATOM 652 C C . LEU A 1 84 ? 7.895 0.623 -14.141 1.00 98.56 84 LEU A C 1
ATOM 654 O O . LEU A 1 84 ? 7.588 1.779 -13.842 1.00 98.56 84 LEU A O 1
ATOM 658 N N . TRP A 1 85 ? 8.977 0.018 -13.672 1.00 97.88 85 TRP A N 1
ATOM 659 C CA . TRP A 1 85 ? 10.046 0.732 -12.992 1.00 97.88 85 TRP A CA 1
ATOM 660 C C . TRP A 1 85 ? 10.875 1.528 -13.993 1.00 97.88 85 TRP A C 1
ATOM 662 O O . TRP A 1 85 ? 11.207 1.028 -15.071 1.00 97.88 85 TRP A O 1
ATOM 672 N N . ILE A 1 86 ? 11.178 2.775 -13.638 1.00 97.56 86 ILE A N 1
ATOM 673 C CA . ILE A 1 86 ? 11.834 3.753 -14.501 1.00 97.56 86 ILE A CA 1
ATOM 674 C C . ILE A 1 86 ? 13.068 4.315 -13.793 1.00 97.56 86 ILE A C 1
ATOM 676 O O . ILE A 1 86 ? 12.958 4.968 -12.752 1.00 97.56 86 ILE A O 1
ATOM 680 N N . CYS A 1 87 ? 14.240 4.137 -14.401 1.00 96.81 87 CYS A N 1
ATOM 681 C CA . CYS A 1 87 ? 15.459 4.798 -13.944 1.00 96.81 87 CYS A CA 1
ATOM 682 C C . CYS A 1 87 ? 15.375 6.307 -14.221 1.00 96.81 87 CYS A C 1
ATOM 684 O O . CYS A 1 87 ? 15.044 6.720 -15.336 1.00 96.81 87 CYS A O 1
ATOM 686 N N . ALA A 1 88 ? 15.700 7.136 -13.229 1.00 96.50 88 ALA A N 1
ATOM 687 C CA . ALA A 1 88 ? 15.687 8.595 -13.330 1.00 96.50 88 ALA A CA 1
ATOM 688 C C . ALA A 1 88 ? 16.916 9.129 -14.090 1.00 96.50 88 ALA A C 1
ATOM 690 O O . ALA A 1 88 ? 17.783 9.781 -13.507 1.00 96.50 88 ALA A O 1
ATOM 691 N N . GLN A 1 89 ? 17.041 8.761 -15.367 1.00 95.31 89 GLN A N 1
ATOM 692 C CA . GLN A 1 89 ? 18.058 9.240 -16.307 1.00 95.31 89 GLN A CA 1
ATOM 693 C C . GLN A 1 89 ? 17.733 8.785 -17.734 1.00 95.31 89 GLN A C 1
ATOM 695 O O . GLN A 1 89 ? 16.947 7.864 -17.947 1.00 95.31 89 GLN A O 1
ATOM 700 N N . LYS A 1 90 ? 18.398 9.379 -18.726 1.00 95.38 90 LYS A N 1
ATOM 701 C CA . LYS A 1 90 ? 18.437 8.833 -20.090 1.00 95.38 90 LYS A CA 1
ATOM 702 C C . LYS A 1 90 ? 19.423 7.670 -20.186 1.00 95.38 90 LYS A C 1
ATOM 704 O O . LYS A 1 90 ? 20.442 7.677 -19.496 1.00 95.38 90 LYS A O 1
ATOM 709 N N . ALA A 1 91 ? 19.174 6.745 -21.110 1.00 95.69 91 ALA A N 1
ATOM 710 C CA . ALA A 1 91 ? 20.109 5.680 -21.452 1.00 95.69 91 ALA A CA 1
ATOM 711 C C . ALA A 1 91 ? 21.316 6.243 -22.217 1.00 95.69 91 ALA A C 1
ATOM 713 O O . ALA A 1 91 ? 21.135 6.756 -23.329 1.00 95.69 91 ALA A O 1
ATOM 714 N N . PRO A 1 92 ? 22.547 6.125 -21.679 1.00 93.25 92 PRO A N 1
ATOM 715 C CA . PRO A 1 92 ? 23.753 6.592 -22.361 1.00 93.25 92 PRO A CA 1
ATOM 716 C C . PRO A 1 92 ? 23.928 6.027 -23.777 1.00 93.25 92 PRO A C 1
ATOM 718 O O . PRO A 1 92 ? 24.344 6.754 -24.679 1.00 93.25 92 PRO A O 1
ATOM 721 N N . ASN A 1 93 ? 23.552 4.763 -23.999 1.00 93.50 93 ASN A N 1
ATOM 722 C CA . ASN A 1 93 ? 23.764 4.075 -25.277 1.00 93.50 93 ASN A CA 1
ATOM 723 C C . ASN A 1 93 ? 22.869 4.581 -26.419 1.00 93.50 93 ASN A C 1
ATOM 725 O O . ASN A 1 93 ? 23.129 4.258 -27.574 1.00 93.50 93 ASN A O 1
ATOM 729 N N . LEU A 1 94 ? 21.822 5.360 -26.128 1.00 91.25 94 LEU A N 1
ATOM 730 C CA . LEU A 1 94 ? 20.925 5.888 -27.162 1.00 91.25 94 LEU A CA 1
ATOM 731 C C . LEU A 1 94 ? 21.370 7.251 -27.708 1.00 91.25 94 LEU A C 1
ATOM 733 O O . LEU A 1 94 ? 20.865 7.664 -28.744 1.00 91.25 94 LEU A O 1
ATOM 737 N N . GLN A 1 95 ? 22.310 7.932 -27.039 1.00 84.56 95 GLN A N 1
ATOM 738 C CA . GLN A 1 95 ? 22.960 9.171 -27.503 1.00 84.56 95 GLN A CA 1
ATOM 739 C C . GLN A 1 95 ? 22.006 10.282 -28.002 1.00 84.56 95 GLN A C 1
ATOM 741 O O . GLN A 1 95 ? 22.354 11.074 -28.873 1.00 84.56 95 GLN A O 1
ATOM 746 N N . ILE A 1 96 ? 20.802 10.384 -27.430 1.00 84.50 96 ILE A N 1
ATOM 747 C CA . ILE A 1 96 ? 19.860 11.474 -27.726 1.00 84.50 96 ILE A CA 1
ATOM 748 C C . ILE A 1 96 ? 20.112 12.627 -26.747 1.00 84.50 96 ILE A C 1
ATOM 750 O O . ILE A 1 96 ? 19.844 12.524 -25.543 1.00 84.50 96 ILE A O 1
ATOM 754 N N . GLU A 1 97 ? 20.615 13.749 -27.261 1.00 80.69 97 GLU A N 1
ATOM 755 C CA . GLU A 1 97 ? 21.007 14.893 -26.430 1.00 80.69 97 GLU A CA 1
ATOM 756 C C . GLU A 1 97 ? 19.816 15.626 -25.805 1.00 80.69 97 GLU A C 1
ATOM 758 O O . GLU A 1 97 ? 19.874 15.991 -24.634 1.00 80.69 97 GLU A O 1
ATOM 763 N N . ASN A 1 98 ? 18.714 15.804 -26.537 1.00 92.94 98 ASN A N 1
ATOM 764 C CA . ASN A 1 98 ? 17.580 16.588 -26.054 1.00 92.94 98 ASN A CA 1
ATOM 765 C C . ASN A 1 98 ? 16.650 15.772 -25.138 1.00 92.94 98 ASN A C 1
ATOM 767 O O . ASN A 1 98 ? 16.021 14.805 -25.575 1.00 92.94 98 ASN A O 1
ATOM 771 N N . ASP A 1 99 ? 16.511 16.208 -23.885 1.00 92.56 99 ASP A N 1
ATOM 772 C CA . ASP A 1 99 ? 15.667 15.547 -22.881 1.00 92.56 99 ASP A CA 1
ATOM 773 C C . ASP A 1 99 ? 14.186 15.548 -23.259 1.00 92.56 99 ASP A C 1
ATOM 775 O O . ASP A 1 99 ? 13.510 14.530 -23.112 1.00 92.56 99 ASP A O 1
ATOM 779 N N . THR A 1 100 ? 13.674 16.661 -23.789 1.00 96.12 100 THR A N 1
ATOM 780 C CA . THR A 1 100 ? 12.256 16.768 -24.158 1.00 96.12 100 THR A CA 1
ATOM 781 C C . THR A 1 100 ? 11.907 15.783 -25.263 1.00 96.12 100 THR A C 1
ATOM 783 O O . THR A 1 100 ? 10.920 15.061 -25.131 1.00 96.12 100 THR A O 1
ATOM 786 N N . THR A 1 101 ? 12.724 15.690 -26.313 1.00 96.44 101 THR A N 1
ATOM 787 C CA . THR A 1 101 ? 12.540 14.706 -27.388 1.00 96.44 101 THR A CA 1
ATOM 788 C C . THR A 1 101 ? 12.600 13.282 -26.839 1.00 96.44 101 THR A C 1
ATOM 790 O O . THR A 1 101 ? 11.699 12.487 -27.107 1.00 96.44 101 THR A O 1
ATOM 793 N N . TYR A 1 102 ? 13.609 12.980 -26.014 1.00 97.75 102 TYR A N 1
ATOM 794 C CA . TYR A 1 102 ? 13.807 11.656 -25.426 1.00 97.75 102 TYR A CA 1
ATOM 795 C C . TYR A 1 102 ? 12.596 11.187 -24.610 1.00 97.75 102 TYR A C 1
ATOM 797 O O . TYR A 1 102 ? 12.055 10.101 -24.839 1.00 97.75 102 TYR A O 1
ATOM 805 N N . TRP A 1 103 ? 12.149 12.004 -23.658 1.00 98.19 103 TRP A N 1
ATOM 806 C CA . TRP A 1 103 ? 11.059 11.633 -22.760 1.00 98.19 103 TRP A CA 1
ATOM 807 C C . TRP A 1 103 ? 9.692 11.703 -23.446 1.00 98.19 103 TRP A C 1
ATOM 809 O O . TRP A 1 103 ? 8.851 10.844 -23.189 1.00 98.19 103 TRP A O 1
ATOM 819 N N . THR A 1 104 ? 9.480 12.634 -24.383 1.00 98.50 104 THR A N 1
ATOM 820 C CA . THR A 1 104 ? 8.231 12.710 -25.167 1.00 98.50 104 THR A CA 1
ATOM 821 C C . THR A 1 104 ? 8.021 11.462 -26.020 1.00 98.50 104 THR A C 1
ATOM 823 O O . THR A 1 104 ? 6.911 10.936 -26.069 1.00 98.50 104 THR A O 1
ATOM 826 N N . GLU A 1 105 ? 9.065 10.955 -26.677 1.00 97.81 105 GLU A N 1
ATOM 827 C CA . GLU A 1 105 ? 8.992 9.709 -27.450 1.00 97.81 105 GLU A CA 1
ATOM 828 C C . GLU A 1 105 ? 8.542 8.531 -26.571 1.00 97.81 105 GLU A C 1
ATOM 830 O O . GLU A 1 105 ? 7.581 7.835 -26.898 1.00 97.81 105 GLU A O 1
ATOM 835 N N . ARG A 1 106 ? 9.176 8.359 -25.407 1.00 98.31 106 ARG A N 1
ATOM 836 C CA . ARG A 1 106 ? 8.858 7.277 -24.462 1.00 98.31 106 ARG A CA 1
ATOM 837 C C . ARG A 1 106 ? 7.454 7.393 -23.904 1.00 98.31 106 ARG A C 1
ATOM 839 O O . ARG A 1 106 ? 6.739 6.400 -23.857 1.00 98.31 106 ARG A O 1
ATOM 846 N N . LEU A 1 107 ? 7.035 8.596 -23.524 1.00 98.69 107 LEU A N 1
ATOM 847 C CA . LEU A 1 107 ? 5.673 8.848 -23.060 1.00 98.69 107 LEU A CA 1
ATOM 848 C C . LEU A 1 107 ? 4.637 8.536 -24.150 1.00 98.69 107 LEU A C 1
ATOM 850 O O . LEU A 1 107 ? 3.588 7.973 -23.837 1.00 98.69 107 LEU A O 1
ATOM 854 N N . ASN A 1 108 ? 4.934 8.819 -25.424 1.00 98.62 108 ASN A N 1
ATOM 855 C CA . ASN A 1 108 ? 4.075 8.383 -26.527 1.00 98.62 108 ASN A CA 1
ATOM 856 C C . ASN A 1 108 ? 4.025 6.854 -26.633 1.00 98.62 108 ASN A C 1
ATOM 858 O O . ASN A 1 108 ? 2.927 6.311 -26.717 1.00 98.62 108 ASN A O 1
ATOM 862 N N . TRP A 1 109 ? 5.158 6.147 -26.521 1.00 98.50 109 TRP A N 1
ATOM 863 C CA . TRP A 1 109 ? 5.141 4.678 -26.479 1.00 98.50 109 TRP A CA 1
ATOM 864 C C . TRP A 1 109 ? 4.266 4.143 -25.341 1.00 98.50 109 TRP A C 1
ATOM 866 O O . TRP A 1 109 ? 3.494 3.213 -25.559 1.00 98.50 109 TRP A O 1
ATOM 876 N N . MET A 1 110 ? 4.346 4.737 -24.144 1.00 97.69 110 MET A N 1
ATOM 877 C CA . MET A 1 110 ? 3.530 4.327 -22.994 1.00 97.69 110 MET A CA 1
ATOM 878 C C . MET A 1 110 ? 2.041 4.552 -23.221 1.00 97.69 110 MET A C 1
ATOM 880 O O . MET A 1 110 ? 1.241 3.661 -22.927 1.00 97.69 110 MET A O 1
ATOM 884 N N . LYS A 1 111 ? 1.676 5.721 -23.759 1.00 98.25 111 LYS A N 1
ATOM 885 C CA . LYS A 1 111 ? 0.296 6.049 -24.121 1.00 98.25 111 LYS A CA 1
ATOM 886 C C . LYS A 1 111 ? -0.250 5.046 -25.134 1.00 98.25 111 LYS A C 1
ATOM 888 O O . LYS A 1 111 ? -1.299 4.454 -24.889 1.00 98.25 111 LYS A O 1
ATOM 893 N N . ASP A 1 112 ? 0.474 4.823 -26.227 1.00 98.00 112 ASP A N 1
ATOM 894 C CA . ASP A 1 112 ? 0.025 3.968 -27.328 1.00 98.00 112 ASP A CA 1
ATOM 895 C C . ASP A 1 112 ? -0.059 2.492 -26.902 1.00 98.00 112 ASP A C 1
ATOM 897 O O . ASP A 1 112 ? -0.950 1.757 -27.330 1.00 98.00 112 ASP A O 1
ATOM 901 N N . ALA A 1 113 ? 0.829 2.060 -26.001 1.00 98.25 113 ALA A N 1
ATOM 902 C CA . ALA A 1 113 ? 0.830 0.718 -25.423 1.00 98.25 113 ALA A CA 1
ATOM 903 C C . ALA A 1 113 ? -0.168 0.521 -24.267 1.00 98.25 113 ALA A C 1
ATOM 905 O O . ALA A 1 113 ? -0.334 -0.607 -23.788 1.00 98.25 113 ALA A O 1
ATOM 906 N N . GLY A 1 114 ? -0.813 1.589 -23.786 1.00 97.88 114 GLY A N 1
ATOM 907 C CA . GLY A 1 114 ? -1.742 1.543 -22.657 1.00 97.88 114 GLY A CA 1
ATOM 908 C C . GLY A 1 114 ? -1.091 1.181 -21.316 1.00 97.88 114 GLY A C 1
ATOM 909 O O . GLY A 1 114 ? -1.734 0.517 -20.496 1.00 97.88 114 GLY A O 1
ATOM 910 N N . ILE A 1 115 ? 0.168 1.581 -21.103 1.00 98.62 115 ILE A N 1
ATOM 911 C CA . ILE A 1 115 ? 0.856 1.474 -19.807 1.00 98.62 115 ILE A CA 1
ATOM 912 C C . ILE A 1 115 ? 0.189 2.429 -18.817 1.00 98.62 115 ILE A C 1
ATOM 914 O O . ILE A 1 115 ? -0.113 3.572 -19.150 1.00 98.62 115 ILE A O 1
ATOM 918 N N . SER A 1 116 ? -0.076 1.947 -17.605 1.00 98.38 116 SER A N 1
ATOM 919 C CA . SER A 1 116 ? -0.912 2.665 -16.633 1.00 98.38 116 SER A CA 1
ATOM 920 C C . SER A 1 116 ? -0.112 3.357 -15.537 1.00 98.38 116 SER A C 1
ATOM 922 O O . SER A 1 116 ? -0.624 4.276 -14.902 1.00 98.38 116 SER A O 1
ATOM 924 N N . TYR A 1 117 ? 1.120 2.910 -15.284 1.00 98.69 117 TYR A N 1
ATOM 925 C CA . TYR A 1 117 ? 1.848 3.326 -14.095 1.00 98.69 117 TYR A CA 1
ATOM 926 C C . TYR A 1 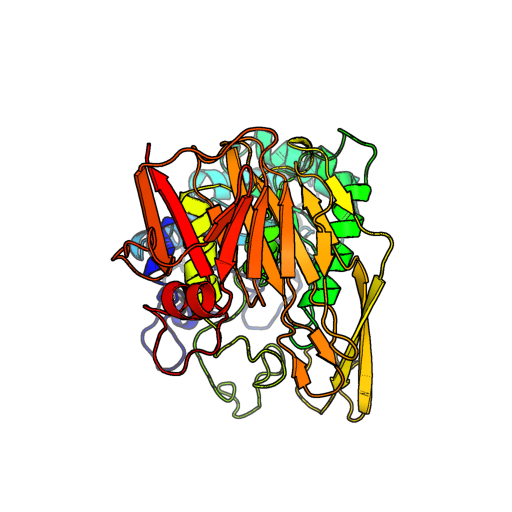117 ? 3.369 3.326 -14.286 1.00 98.69 117 TYR A C 1
ATOM 928 O O . TYR A 1 117 ? 3.932 2.380 -14.836 1.00 98.69 117 TYR A O 1
ATOM 936 N N . TRP A 1 118 ? 4.045 4.356 -13.787 1.00 98.56 118 TRP A N 1
ATOM 937 C CA . TRP A 1 118 ? 5.500 4.436 -13.687 1.00 98.56 118 TRP A CA 1
ATOM 938 C C . TRP A 1 118 ? 5.931 4.550 -12.229 1.00 98.56 118 TRP A C 1
ATOM 940 O O . TRP A 1 118 ? 5.508 5.468 -11.532 1.00 98.56 118 TRP A O 1
ATOM 950 N N . LYS A 1 119 ? 6.837 3.668 -11.807 1.00 98.19 119 LYS A N 1
ATOM 951 C CA . LYS A 1 119 ? 7.592 3.772 -10.555 1.00 98.19 119 LYS A CA 1
ATOM 952 C C . LYS A 1 119 ? 8.944 4.406 -10.885 1.00 98.19 119 LYS A C 1
ATOM 954 O O . LYS A 1 119 ? 9.865 3.681 -11.257 1.00 98.19 119 LYS A O 1
ATOM 959 N N . VAL A 1 120 ? 9.070 5.738 -10.824 1.00 97.81 120 VAL A N 1
ATOM 960 C CA . VAL A 1 120 ? 10.354 6.402 -11.127 1.00 97.81 120 VAL A CA 1
ATOM 961 C C . VAL A 1 120 ? 11.242 6.486 -9.889 1.00 97.81 120 VAL A C 1
ATOM 963 O O . VAL A 1 120 ? 10.849 6.943 -8.812 1.00 97.81 120 VAL A O 1
ATOM 966 N N . ASP A 1 121 ? 12.454 5.974 -10.043 1.00 95.31 121 ASP A N 1
ATOM 967 C CA . ASP A 1 121 ? 13.297 5.531 -8.941 1.00 95.31 121 ASP A CA 1
ATOM 968 C C . ASP A 1 121 ? 14.665 6.235 -8.981 1.00 95.31 121 ASP A C 1
ATOM 970 O O . ASP A 1 121 ? 14.736 7.431 -9.287 1.00 95.31 121 ASP A O 1
ATOM 974 N N . TRP A 1 122 ? 15.748 5.553 -8.617 1.00 94.62 122 TRP A N 1
ATOM 975 C CA . TRP A 1 122 ? 17.108 6.068 -8.675 1.00 94.62 122 TRP A CA 1
ATOM 976 C C . TRP A 1 122 ? 17.624 6.241 -10.117 1.00 94.62 122 TRP A C 1
ATOM 978 O O . TRP A 1 122 ? 17.037 5.771 -11.090 1.00 94.62 122 TRP A O 1
ATOM 988 N N . GLY A 1 123 ? 18.730 6.973 -10.252 1.00 94.44 123 GLY A N 1
ATOM 989 C CA . GLY A 1 123 ? 19.353 7.375 -11.516 1.00 94.44 123 GLY A CA 1
ATOM 990 C C . GLY A 1 123 ? 20.162 8.662 -11.343 1.00 94.44 123 GLY A C 1
ATOM 991 O O . GLY A 1 123 ? 20.209 9.227 -10.243 1.00 94.44 123 GLY A O 1
ATOM 992 N N . LYS A 1 124 ? 20.795 9.145 -12.415 1.00 95.19 124 LYS A N 1
ATOM 993 C CA . LYS A 1 124 ? 21.569 10.401 -12.409 1.00 95.19 124 LYS A CA 1
ATOM 994 C C . LYS A 1 124 ? 20.759 11.602 -11.899 1.00 95.19 124 LYS A C 1
ATOM 996 O O . LYS A 1 124 ? 21.283 12.393 -11.118 1.00 95.19 124 LYS A O 1
ATOM 1001 N N . ASP A 1 125 ? 19.486 11.693 -12.274 1.00 96.31 125 ASP A N 1
ATOM 1002 C CA . ASP A 1 125 ? 18.593 12.814 -11.949 1.00 96.31 125 ASP A CA 1
ATOM 1003 C C . ASP A 1 125 ? 17.726 12.540 -10.710 1.00 96.31 125 ASP A C 1
ATOM 1005 O O . ASP A 1 125 ? 16.826 13.304 -10.367 1.00 96.31 125 ASP A O 1
ATOM 1009 N N . SER A 1 126 ? 18.015 11.461 -9.981 1.00 94.44 126 SER A N 1
ATOM 1010 C CA . SER A 1 126 ? 17.184 10.976 -8.875 1.00 94.44 126 SER A CA 1
ATOM 1011 C C . SER A 1 126 ? 16.982 11.969 -7.728 1.00 94.44 126 SER A C 1
ATOM 1013 O O . SER A 1 126 ? 15.943 11.928 -7.071 1.00 94.44 126 SER A O 1
ATOM 1015 N N . LYS A 1 127 ? 17.934 12.879 -7.503 1.00 95.69 127 LYS A N 1
ATOM 1016 C CA . LYS A 1 127 ? 17.846 13.946 -6.490 1.00 95.69 127 LYS A CA 1
ATOM 1017 C C . LYS A 1 127 ? 17.462 15.312 -7.074 1.00 95.69 127 LYS A C 1
ATOM 1019 O O . LYS A 1 127 ? 17.451 16.298 -6.342 1.00 95.69 127 LYS A O 1
ATOM 1024 N N . SER A 1 128 ? 17.146 15.386 -8.368 1.00 97.50 128 SER A N 1
ATOM 1025 C CA . SER A 1 128 ? 16.720 16.621 -9.026 1.00 97.50 128 SER A CA 1
ATOM 1026 C C . SER A 1 128 ? 15.205 16.793 -8.917 1.00 97.50 128 SER A C 1
ATOM 1028 O O . SER A 1 128 ? 14.428 16.169 -9.641 1.00 97.50 128 SER A O 1
ATOM 1030 N N . ALA A 1 129 ? 14.776 17.662 -7.999 1.00 96.62 129 ALA A N 1
ATOM 1031 C CA . ALA A 1 129 ? 13.364 18.010 -7.850 1.00 96.62 129 ALA A CA 1
ATOM 1032 C C . ALA A 1 129 ? 12.803 18.692 -9.110 1.00 96.62 129 ALA A C 1
ATOM 1034 O O . ALA A 1 129 ? 11.656 18.445 -9.481 1.00 96.62 129 ALA A O 1
ATOM 1035 N N . GLU A 1 130 ? 13.620 19.517 -9.772 1.00 97.62 130 GLU A N 1
ATOM 1036 C CA . GLU A 1 130 ? 13.274 20.186 -11.029 1.00 97.62 130 GLU A CA 1
ATOM 1037 C C . GLU A 1 130 ? 12.975 19.158 -12.120 1.00 97.62 130 GLU A C 1
ATOM 1039 O O . GLU A 1 130 ? 11.887 19.164 -12.690 1.00 97.62 130 GLU A O 1
ATOM 1044 N N . TRP A 1 131 ? 13.888 18.207 -12.338 1.00 97.81 131 TRP A N 1
ATOM 1045 C CA . TRP A 1 131 ? 13.720 17.178 -13.362 1.00 97.81 131 TRP A CA 1
ATOM 1046 C C . TRP A 1 131 ? 12.504 16.285 -13.095 1.00 97.81 131 TRP A C 1
ATOM 1048 O O . TRP A 1 131 ? 11.715 16.025 -14.000 1.00 97.81 131 TRP A O 1
ATOM 1058 N N . ARG A 1 132 ? 12.301 15.846 -11.847 1.00 97.88 132 ARG A N 1
ATOM 1059 C CA . ARG A 1 132 ? 11.143 15.013 -11.478 1.00 97.88 132 ARG A CA 1
ATOM 1060 C C . ARG A 1 132 ? 9.815 15.755 -11.647 1.00 97.88 132 ARG A C 1
ATOM 1062 O O . ARG A 1 132 ? 8.832 15.163 -12.101 1.00 97.88 132 ARG A O 1
ATOM 1069 N N . THR A 1 133 ? 9.782 17.045 -11.308 1.00 97.62 133 THR A N 1
ATOM 1070 C CA . THR A 1 133 ? 8.603 17.901 -11.520 1.00 97.62 133 THR A CA 1
ATOM 1071 C C . THR A 1 133 ? 8.324 18.049 -13.011 1.00 97.62 133 THR A C 1
ATOM 1073 O O . THR A 1 133 ? 7.222 17.738 -13.460 1.00 97.62 133 THR A O 1
ATOM 1076 N N . TRP A 1 134 ? 9.349 18.398 -13.789 1.00 98.00 134 TRP A N 1
ATOM 1077 C CA . TRP A 1 134 ? 9.263 18.521 -15.240 1.00 98.00 134 TRP A CA 1
ATOM 1078 C C . TRP A 1 134 ? 8.800 17.222 -15.917 1.00 98.00 134 TRP A C 1
ATOM 1080 O O . TRP A 1 134 ? 7.905 17.256 -16.761 1.00 98.00 134 TRP A O 1
ATOM 1090 N N . LEU A 1 135 ? 9.336 16.061 -15.518 1.00 98.31 135 LEU A N 1
ATOM 1091 C CA . LEU A 1 135 ? 8.915 14.760 -16.047 1.00 98.31 135 LEU A CA 1
ATOM 1092 C C . LEU A 1 135 ? 7.427 14.508 -15.783 1.00 98.31 135 LEU A C 1
ATOM 1094 O O . LEU A 1 135 ? 6.709 14.035 -16.663 1.00 98.31 135 LEU A O 1
ATOM 1098 N N . THR A 1 136 ? 6.963 14.833 -14.576 1.00 97.94 136 THR A N 1
ATOM 1099 C CA . THR A 1 136 ? 5.558 14.682 -14.181 1.00 97.94 136 THR A CA 1
ATOM 1100 C C . THR A 1 136 ? 4.650 15.572 -15.033 1.00 97.94 136 THR A C 1
ATOM 1102 O O . THR A 1 136 ? 3.628 15.112 -15.543 1.00 97.94 136 THR A O 1
ATOM 1105 N N . GLU A 1 137 ? 5.024 16.834 -15.238 1.00 98.12 137 GLU A N 1
ATOM 1106 C CA . GLU A 1 137 ? 4.271 17.784 -16.066 1.00 98.12 137 GLU A CA 1
ATOM 1107 C C . GLU A 1 137 ? 4.250 17.378 -17.544 1.00 98.12 137 GLU A C 1
ATOM 1109 O O . GLU A 1 137 ? 3.195 17.404 -18.189 1.00 98.12 137 GLU A O 1
ATOM 1114 N N . LEU A 1 138 ? 5.392 16.936 -18.076 1.00 98.50 138 LEU A N 1
ATOM 1115 C CA . LEU A 1 138 ? 5.481 16.407 -19.432 1.00 98.50 138 LEU A CA 1
ATOM 1116 C C . LEU A 1 138 ? 4.606 15.157 -19.590 1.00 98.50 138 LEU A C 1
ATOM 1118 O O . LEU A 1 138 ? 3.882 15.040 -20.580 1.00 98.50 138 LEU A O 1
ATOM 1122 N N . GLY A 1 139 ? 4.621 14.260 -18.601 1.00 98.25 139 GLY A N 1
ATOM 1123 C CA . GLY A 1 139 ? 3.763 13.080 -18.540 1.00 98.25 139 GLY A CA 1
ATOM 1124 C C . GLY A 1 139 ? 2.284 13.433 -18.630 1.00 98.25 139 GLY A C 1
ATOM 1125 O O . GLY A 1 139 ? 1.597 12.947 -19.527 1.00 98.25 139 GLY A O 1
ATOM 1126 N N . LYS A 1 140 ? 1.817 14.369 -17.795 1.00 97.88 140 LYS A N 1
ATOM 1127 C CA . LYS A 1 140 ? 0.430 14.869 -17.829 1.00 97.88 140 LYS A CA 1
ATOM 1128 C C . LYS A 1 140 ? 0.045 15.447 -19.192 1.00 97.88 140 LYS A C 1
ATOM 1130 O O . LYS A 1 140 ? -1.091 15.284 -19.628 1.00 97.88 140 LYS A O 1
ATOM 1135 N N . LYS A 1 141 ? 0.981 16.100 -19.888 1.00 98.25 141 LYS A N 1
ATOM 1136 C CA . LYS A 1 141 ? 0.747 16.666 -21.225 1.00 98.25 141 LYS A CA 1
ATOM 1137 C C . LYS A 1 141 ? 0.691 15.602 -22.327 1.00 98.25 141 LYS A C 1
ATOM 1139 O O . LYS A 1 141 ? -0.145 15.698 -23.221 1.00 98.25 141 LYS A O 1
ATOM 1144 N N . VAL A 1 142 ? 1.605 14.631 -22.312 1.00 98.62 142 VAL A N 1
ATOM 1145 C CA . VAL A 1 142 ? 1.809 13.689 -23.432 1.00 98.62 142 VAL A CA 1
ATOM 1146 C C . VAL A 1 142 ? 1.006 12.396 -23.264 1.00 98.62 142 VAL A C 1
ATOM 1148 O O . VAL A 1 142 ? 0.506 11.859 -24.257 1.00 98.62 142 VAL A O 1
ATOM 1151 N N . ALA A 1 143 ? 0.878 11.911 -22.028 1.00 98.31 143 ALA A N 1
ATOM 1152 C CA . ALA A 1 143 ? 0.253 10.649 -21.642 1.00 98.31 143 ALA A CA 1
ATOM 1153 C C . ALA A 1 143 ? -0.603 10.824 -20.362 1.00 98.31 143 ALA A C 1
ATOM 1155 O O . ALA A 1 143 ? -0.288 10.243 -19.329 1.00 98.31 143 ALA A O 1
ATOM 1156 N N . PRO A 1 144 ? -1.712 11.588 -20.406 1.00 97.25 144 PRO A N 1
ATOM 1157 C CA . PRO A 1 144 ? -2.487 11.977 -19.215 1.00 97.25 144 PRO A CA 1
ATOM 1158 C C . PRO A 1 144 ? -3.121 10.820 -18.423 1.00 97.25 144 PRO A C 1
ATOM 1160 O O . PRO A 1 144 ? -3.570 11.029 -17.305 1.00 97.25 144 PRO A O 1
ATOM 1163 N N . ALA A 1 145 ? -3.203 9.616 -18.996 1.00 97.19 145 ALA A N 1
ATOM 1164 C CA . ALA A 1 145 ? -3.707 8.428 -18.302 1.00 97.19 145 ALA A CA 1
ATOM 1165 C C . ALA A 1 145 ? -2.616 7.659 -17.527 1.00 97.19 145 ALA A C 1
ATOM 1167 O O . ALA A 1 145 ? -2.934 6.702 -16.822 1.00 97.19 145 ALA A O 1
ATOM 1168 N N . LEU A 1 146 ? -1.342 8.032 -17.695 1.00 98.44 146 LEU A N 1
ATOM 1169 C CA . LEU A 1 146 ? -0.205 7.416 -17.023 1.00 98.44 146 LEU A CA 1
ATOM 1170 C C . LEU A 1 146 ? 0.002 8.061 -15.653 1.00 98.44 146 LEU A C 1
ATOM 1172 O O . LEU A 1 146 ? 0.316 9.246 -15.565 1.00 98.44 146 LEU A O 1
ATOM 1176 N N . ILE A 1 147 ? -0.079 7.254 -14.600 1.00 98.38 147 ILE A N 1
ATOM 1177 C CA . ILE A 1 147 ? 0.281 7.688 -13.250 1.00 98.38 147 ILE A CA 1
ATOM 1178 C C . ILE A 1 147 ? 1.804 7.638 -13.121 1.00 98.38 147 ILE A C 1
ATOM 1180 O O . ILE A 1 147 ? 2.410 6.587 -13.335 1.00 98.38 147 ILE A O 1
ATOM 1184 N N . ILE A 1 148 ? 2.424 8.756 -12.747 1.00 98.44 148 ILE A N 1
ATOM 1185 C CA . ILE A 1 148 ? 3.867 8.839 -12.490 1.00 98.44 148 ILE A CA 1
ATOM 1186 C C . ILE A 1 148 ? 4.089 8.964 -10.982 1.00 98.44 148 ILE A C 1
ATOM 1188 O O . ILE A 1 148 ? 3.820 10.010 -10.387 1.00 98.44 148 ILE A O 1
ATOM 1192 N N . GLU A 1 149 ? 4.585 7.891 -10.367 1.00 98.44 149 GLU A N 1
ATOM 1193 C CA . GLU A 1 149 ? 4.995 7.873 -8.966 1.00 98.44 149 GLU A CA 1
ATOM 1194 C C . GLU A 1 149 ? 6.431 8.377 -8.807 1.00 98.44 149 GLU A C 1
ATOM 1196 O O . GLU A 1 149 ? 7.361 7.842 -9.417 1.00 98.44 149 GLU A O 1
ATOM 1201 N N . GLN A 1 150 ? 6.611 9.370 -7.934 1.00 98.00 150 GLN A N 1
ATOM 1202 C CA . GLN A 1 150 ? 7.907 9.961 -7.595 1.00 98.00 150 GLN A CA 1
ATOM 1203 C C . GLN A 1 150 ? 8.423 9.491 -6.227 1.00 98.00 150 GLN A C 1
ATOM 1205 O O . GLN A 1 150 ? 7.687 8.927 -5.418 1.00 98.00 150 GLN A O 1
ATOM 1210 N N . ALA A 1 151 ? 9.706 9.743 -5.956 1.00 96.31 151 ALA A N 1
ATOM 1211 C CA . ALA A 1 151 ? 10.328 9.509 -4.655 1.00 96.31 151 ALA A CA 1
ATOM 1212 C C . ALA A 1 151 ? 11.566 10.406 -4.450 1.00 96.31 151 ALA A C 1
ATOM 1214 O O . ALA A 1 151 ? 11.930 11.181 -5.334 1.00 96.31 151 ALA A O 1
ATOM 1215 N N . MET A 1 152 ? 12.233 10.272 -3.296 1.00 94.50 152 MET A N 1
ATOM 1216 C CA . MET A 1 152 ? 13.485 10.942 -2.881 1.00 94.50 152 MET A CA 1
ATOM 1217 C C . MET A 1 152 ? 13.476 12.470 -2.720 1.00 94.50 152 MET A C 1
ATOM 1219 O O . MET A 1 152 ? 14.241 12.980 -1.902 1.00 94.50 152 MET A O 1
ATOM 1223 N N . THR A 1 153 ? 12.667 13.211 -3.477 1.00 95.69 153 THR A N 1
ATOM 1224 C CA . THR A 1 153 ? 12.594 14.679 -3.418 1.00 95.69 153 THR A CA 1
ATOM 1225 C C . THR A 1 153 ? 11.197 15.127 -2.976 1.00 95.69 153 THR A C 1
ATOM 1227 O O . THR A 1 153 ? 10.334 15.355 -3.833 1.00 95.69 153 THR A O 1
ATOM 1230 N N . PRO A 1 154 ? 10.947 15.287 -1.659 1.00 95.94 154 PRO A N 1
ATOM 1231 C CA . PRO A 1 154 ? 9.612 15.566 -1.115 1.00 95.94 154 PRO A CA 1
ATOM 1232 C C . PRO A 1 154 ? 8.916 16.798 -1.707 1.00 95.94 154 PRO A C 1
ATOM 1234 O O . PRO A 1 154 ? 7.693 16.858 -1.735 1.00 95.94 154 PRO A O 1
ATOM 1237 N N . THR A 1 155 ? 9.667 17.761 -2.247 1.00 96.56 155 THR A N 1
ATOM 1238 C CA . THR A 1 155 ? 9.112 18.936 -2.938 1.00 96.56 155 THR A CA 1
ATOM 1239 C C . THR A 1 155 ? 8.253 18.591 -4.152 1.00 96.56 155 THR A C 1
ATOM 1241 O O . THR A 1 155 ? 7.329 19.330 -4.478 1.00 96.56 155 THR A O 1
ATOM 1244 N N . THR A 1 156 ? 8.484 17.435 -4.777 1.00 97.06 156 THR A N 1
ATOM 1245 C CA . THR A 1 156 ? 7.661 16.947 -5.896 1.00 97.06 156 THR A CA 1
ATOM 1246 C C . THR A 1 156 ? 6.254 16.537 -5.467 1.00 9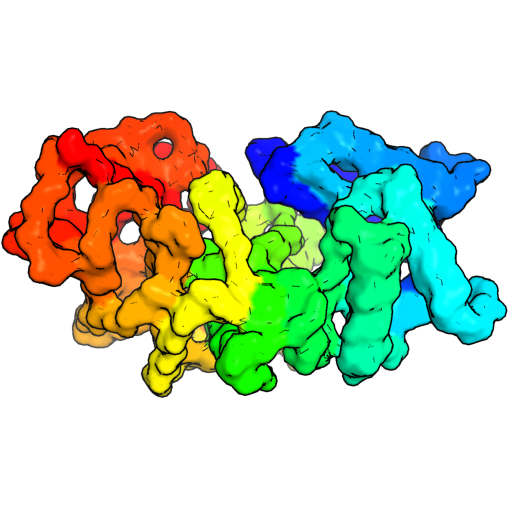7.06 156 THR A C 1
ATOM 1248 O O . THR A 1 156 ? 5.383 16.417 -6.322 1.00 97.06 156 THR A O 1
ATOM 1251 N N . MET A 1 157 ? 5.976 16.398 -4.164 1.00 97.38 157 MET A N 1
ATOM 1252 C CA . MET A 1 157 ? 4.625 16.094 -3.677 1.00 97.38 157 MET A CA 1
ATOM 1253 C C . MET A 1 157 ? 3.599 17.198 -3.965 1.00 97.38 157 MET A C 1
ATOM 1255 O O . MET A 1 157 ? 2.395 16.973 -3.838 1.00 97.38 157 MET A O 1
ATOM 1259 N N . ALA A 1 158 ? 4.056 18.391 -4.353 1.00 96.62 158 ALA A N 1
ATOM 1260 C CA . ALA A 1 158 ? 3.184 19.466 -4.812 1.00 96.62 158 ALA A CA 1
ATOM 1261 C C . ALA A 1 158 ? 2.578 19.208 -6.201 1.00 96.62 158 ALA A C 1
ATOM 1263 O O . ALA A 1 158 ? 1.567 19.811 -6.556 1.00 96.62 158 ALA A O 1
ATOM 1264 N N . THR A 1 159 ? 3.179 18.320 -6.998 1.00 94.94 159 THR A N 1
ATOM 1265 C CA . THR A 1 159 ? 2.782 18.089 -8.396 1.00 94.94 159 THR A CA 1
ATOM 1266 C C . THR A 1 159 ? 2.574 16.615 -8.737 1.00 94.94 159 THR A C 1
ATOM 1268 O O . THR A 1 159 ? 1.740 16.314 -9.598 1.00 94.94 159 THR A O 1
ATOM 1271 N N . ALA A 1 160 ? 3.289 15.698 -8.082 1.00 96.69 160 ALA A N 1
ATOM 1272 C CA . ALA A 1 160 ? 3.174 14.260 -8.287 1.00 96.69 160 ALA A CA 1
ATOM 1273 C C . ALA A 1 160 ? 1.803 13.734 -7.845 1.00 96.69 160 ALA A C 1
ATOM 1275 O O . ALA A 1 160 ? 1.242 14.166 -6.838 1.00 96.69 160 ALA A O 1
ATOM 1276 N N . GLU A 1 161 ? 1.266 12.767 -8.584 1.00 96.62 161 GLU A N 1
ATOM 1277 C CA . GLU A 1 161 ? 0.014 12.100 -8.206 1.00 96.62 161 GLU A CA 1
ATOM 1278 C C . GLU A 1 161 ? 0.239 11.118 -7.058 1.00 96.62 161 GLU A C 1
ATOM 1280 O O . GLU A 1 161 ? -0.566 11.047 -6.128 1.00 96.62 161 GLU A O 1
ATOM 1285 N N . VAL A 1 162 ? 1.364 10.402 -7.100 1.00 98.31 162 VAL A N 1
ATOM 1286 C CA . VAL A 1 162 ? 1.768 9.438 -6.079 1.00 98.31 162 VAL A CA 1
ATOM 1287 C C . VAL A 1 162 ? 3.218 9.698 -5.675 1.00 98.31 162 VAL A C 1
ATOM 1289 O O . VAL A 1 162 ? 4.059 10.010 -6.522 1.00 98.31 162 VAL A O 1
ATOM 1292 N N . TYR A 1 163 ? 3.511 9.574 -4.383 1.00 98.38 163 TYR A N 1
ATOM 1293 C CA . TYR A 1 163 ? 4.854 9.721 -3.833 1.00 98.38 163 TYR A CA 1
ATOM 1294 C C . TYR A 1 163 ? 5.174 8.582 -2.861 1.00 98.38 163 TYR A C 1
ATOM 1296 O O . TYR A 1 163 ? 4.428 8.347 -1.912 1.00 98.38 163 TYR A O 1
ATOM 1304 N N . ARG A 1 164 ? 6.291 7.886 -3.070 1.00 97.25 164 ARG A N 1
ATOM 1305 C CA . ARG A 1 164 ? 6.676 6.692 -2.300 1.00 97.25 164 ARG A CA 1
ATOM 1306 C C . ARG A 1 164 ? 7.567 7.019 -1.098 1.00 97.25 164 ARG A C 1
ATOM 1308 O O . ARG A 1 164 ? 8.430 7.894 -1.184 1.00 97.25 164 ARG A O 1
ATOM 1315 N N . THR A 1 165 ? 7.401 6.281 0.003 1.00 94.88 165 THR A N 1
ATOM 1316 C CA . THR A 1 165 ? 8.239 6.388 1.218 1.00 94.88 165 THR A CA 1
ATOM 1317 C C . THR A 1 165 ? 9.716 6.053 0.987 1.00 94.88 165 THR A C 1
ATOM 1319 O O . THR A 1 165 ? 10.559 6.624 1.680 1.00 94.88 165 THR A O 1
ATOM 1322 N N . TYR A 1 166 ? 10.005 5.249 -0.041 1.00 86.75 166 TYR A N 1
ATOM 1323 C CA . TYR A 1 166 ? 11.322 4.818 -0.524 1.00 86.75 166 TYR A CA 1
ATOM 1324 C C . TYR A 1 166 ? 12.015 3.787 0.387 1.00 86.75 166 TYR A C 1
ATOM 1326 O O . TYR A 1 166 ? 11.881 3.903 1.590 1.00 86.75 166 TYR A O 1
ATOM 1334 N N . ASP A 1 167 ? 12.760 2.821 -0.172 1.00 88.50 167 ASP A N 1
ATOM 1335 C CA . ASP A 1 167 ? 13.098 1.485 0.374 1.00 88.50 167 ASP A CA 1
ATOM 1336 C C . ASP A 1 167 ? 13.057 1.279 1.895 1.00 88.50 167 ASP A C 1
ATOM 1338 O O . ASP A 1 167 ? 13.797 1.918 2.660 1.00 88.50 167 ASP A O 1
ATOM 1342 N N . VAL A 1 168 ? 12.251 0.315 2.338 1.00 89.19 168 VAL A N 1
ATOM 1343 C CA . VAL A 1 168 ? 12.109 -0.108 3.738 1.00 89.19 168 VAL A CA 1
ATOM 1344 C C . VAL A 1 168 ? 12.775 -1.475 3.987 1.00 89.19 168 VAL A C 1
ATOM 1346 O O . VAL A 1 168 ? 12.706 -2.386 3.171 1.00 89.19 168 VAL A O 1
ATOM 1349 N N . GLU A 1 169 ? 13.423 -1.637 5.145 1.00 90.38 169 GLU A N 1
ATOM 1350 C CA . GLU A 1 169 ? 13.941 -2.934 5.599 1.00 90.38 169 GLU A CA 1
ATOM 1351 C C . GLU A 1 169 ? 12.834 -3.751 6.279 1.00 90.38 169 GLU A C 1
ATOM 1353 O O . GLU A 1 169 ? 12.272 -3.307 7.282 1.00 90.38 169 GLU A O 1
ATOM 1358 N N . ASN A 1 170 ? 12.568 -4.961 5.786 1.00 92.44 170 ASN A N 1
ATOM 1359 C CA . ASN A 1 170 ? 11.389 -5.749 6.164 1.00 92.44 170 ASN A CA 1
ATOM 1360 C C . ASN A 1 170 ? 11.367 -6.206 7.629 1.00 92.44 170 ASN A C 1
ATOM 1362 O O . ASN A 1 170 ? 10.300 -6.323 8.225 1.00 92.44 170 ASN A O 1
ATOM 1366 N N . VAL A 1 171 ? 12.527 -6.440 8.251 1.00 93.56 171 VAL A N 1
ATOM 1367 C CA . VAL A 1 171 ? 12.581 -6.870 9.662 1.00 93.56 171 VAL A CA 1
ATOM 1368 C C . VAL A 1 171 ? 12.232 -5.757 10.654 1.00 93.56 171 VAL A C 1
ATOM 1370 O O . VAL A 1 171 ? 11.960 -6.049 11.812 1.00 93.56 171 VAL A O 1
ATOM 1373 N N . ILE A 1 172 ? 12.235 -4.492 10.222 1.00 94.12 172 ILE A N 1
ATOM 1374 C CA . ILE A 1 172 ? 11.954 -3.313 11.059 1.00 94.12 172 ILE A CA 1
ATOM 1375 C C . ILE A 1 172 ? 11.020 -2.328 10.330 1.00 94.12 172 ILE A C 1
ATOM 1377 O O . ILE A 1 172 ? 11.042 -1.116 10.554 1.00 94.12 172 ILE A O 1
ATOM 1381 N N . SER A 1 173 ? 10.199 -2.842 9.415 1.00 95.81 173 SER A N 1
ATOM 1382 C CA . SER A 1 173 ? 9.501 -2.040 8.410 1.00 95.81 173 SER A CA 1
ATOM 1383 C C . SER A 1 173 ? 8.404 -1.144 8.973 1.00 95.81 173 SER A C 1
ATOM 1385 O O . SER A 1 173 ? 8.264 -0.005 8.527 1.00 95.81 173 SER A O 1
ATOM 1387 N N . ILE A 1 174 ? 7.681 -1.606 9.995 1.00 97.75 174 ILE A N 1
ATOM 1388 C CA . ILE A 1 174 ? 6.579 -0.862 10.622 1.00 97.75 174 ILE A CA 1
ATOM 1389 C C . ILE A 1 174 ? 7.034 0.506 11.159 1.00 97.75 174 ILE A C 1
ATOM 1391 O O . ILE A 1 174 ? 6.553 1.524 10.654 1.00 97.75 174 ILE A O 1
ATOM 1395 N N . PRO A 1 175 ? 7.961 0.597 12.137 1.00 97.75 175 PRO A N 1
ATOM 1396 C CA . PRO A 1 175 ? 8.392 1.892 12.664 1.00 97.75 175 PRO A CA 1
ATOM 1397 C C . PRO A 1 175 ? 9.052 2.748 11.576 1.00 97.75 175 PRO A C 1
ATOM 1399 O O . PRO A 1 175 ? 8.854 3.961 11.538 1.00 97.75 175 PRO A O 1
ATOM 1402 N N . HIS A 1 176 ? 9.788 2.130 10.651 1.00 96.44 176 HIS A N 1
ATOM 1403 C CA . HIS A 1 176 ? 10.444 2.843 9.561 1.00 96.44 176 HIS A CA 1
ATOM 1404 C C . HIS A 1 176 ? 9.442 3.548 8.641 1.00 96.44 176 HIS A C 1
ATOM 1406 O O . HIS A 1 176 ? 9.578 4.737 8.332 1.00 96.44 176 HIS A O 1
ATOM 1412 N N . THR A 1 177 ? 8.396 2.832 8.248 1.00 98.19 177 THR A N 1
ATOM 1413 C CA . THR A 1 177 ? 7.360 3.344 7.354 1.00 98.19 177 THR A CA 1
ATOM 1414 C C . THR A 1 177 ? 6.506 4.402 8.048 1.00 98.19 177 THR A C 1
ATOM 1416 O O . THR A 1 177 ? 6.260 5.451 7.454 1.00 98.19 177 THR A O 1
ATOM 1419 N N . ILE A 1 178 ? 6.121 4.203 9.317 1.00 98.75 178 ILE A N 1
ATOM 1420 C CA . ILE A 1 178 ? 5.350 5.199 10.088 1.00 98.75 178 ILE A CA 1
ATOM 1421 C C . ILE A 1 178 ? 6.120 6.519 10.195 1.00 98.75 178 ILE A C 1
ATOM 1423 O O . ILE A 1 178 ? 5.565 7.584 9.918 1.00 98.75 178 ILE A O 1
ATOM 1427 N N . ASP A 1 179 ? 7.403 6.467 10.555 1.00 98.25 179 ASP A N 1
ATOM 1428 C CA . ASP A 1 179 ? 8.249 7.659 10.645 1.00 98.25 179 ASP A CA 1
ATOM 1429 C C . ASP A 1 179 ? 8.357 8.385 9.297 1.00 98.25 179 ASP A C 1
ATOM 1431 O O . ASP A 1 179 ? 8.173 9.603 9.230 1.00 98.25 179 ASP A O 1
ATOM 1435 N N . ARG A 1 180 ? 8.574 7.654 8.198 1.00 97.75 180 ARG A N 1
ATOM 1436 C CA . ARG A 1 180 ? 8.631 8.254 6.858 1.00 97.75 180 ARG A CA 1
ATOM 1437 C C . ARG A 1 180 ? 7.311 8.885 6.447 1.00 97.75 180 ARG A C 1
ATOM 1439 O O . ARG A 1 180 ? 7.324 10.024 5.985 1.00 97.75 180 ARG A O 1
ATOM 1446 N N . VAL A 1 181 ? 6.183 8.207 6.657 1.00 98.38 181 VAL A N 1
ATOM 1447 C CA . VAL A 1 181 ? 4.861 8.795 6.396 1.00 98.38 181 VAL A CA 1
ATOM 1448 C C . VAL A 1 181 ? 4.677 10.066 7.227 1.00 98.38 181 VAL A C 1
ATOM 1450 O O . VAL A 1 181 ? 4.266 11.085 6.675 1.00 98.38 181 VAL A O 1
ATOM 1453 N N . SER A 1 182 ? 5.060 10.061 8.510 1.00 98.12 182 SER A N 1
ATOM 1454 C CA . SER A 1 182 ? 4.968 11.249 9.372 1.00 98.12 182 SER A CA 1
ATOM 1455 C C . SER A 1 182 ? 5.763 12.437 8.817 1.00 98.12 182 SER A C 1
ATOM 1457 O O . SER A 1 182 ? 5.235 13.543 8.717 1.00 98.12 182 SER A O 1
ATOM 1459 N N . LYS A 1 183 ? 6.992 12.192 8.345 1.00 97.56 183 LYS A N 1
ATOM 1460 C CA . LYS A 1 183 ? 7.849 13.211 7.729 1.00 97.56 183 LYS A CA 1
ATOM 1461 C C . LYS A 1 183 ? 7.252 13.742 6.433 1.00 97.56 183 LYS A C 1
ATOM 1463 O O . LYS A 1 183 ? 7.286 14.951 6.220 1.00 97.56 183 LYS A O 1
ATOM 1468 N N . LEU A 1 184 ? 6.688 12.871 5.592 1.00 97.81 184 LEU A N 1
ATOM 1469 C CA . LEU A 1 184 ? 6.063 13.259 4.324 1.00 97.81 184 LEU A CA 1
ATOM 1470 C C . LEU A 1 184 ? 4.802 14.103 4.526 1.00 97.81 184 LEU A C 1
ATOM 1472 O O . LEU A 1 184 ? 4.644 15.107 3.833 1.00 97.81 184 LEU A O 1
ATOM 1476 N N . LEU A 1 185 ? 3.959 13.767 5.507 1.00 97.94 185 LEU A N 1
ATOM 1477 C CA . LEU A 1 185 ? 2.780 14.570 5.861 1.00 97.94 185 LEU A CA 1
ATOM 1478 C C . LEU A 1 185 ? 3.154 16.019 6.218 1.00 97.94 185 LEU A C 1
ATOM 1480 O O . LEU A 1 185 ? 2.391 16.939 5.937 1.00 97.94 185 LEU A O 1
ATOM 1484 N N . THR A 1 186 ? 4.343 16.230 6.790 1.00 96.88 186 THR A N 1
ATOM 1485 C CA . THR A 1 186 ? 4.850 17.550 7.206 1.00 96.88 186 THR A CA 1
ATOM 1486 C C . THR A 1 186 ? 5.918 18.144 6.286 1.00 96.88 186 THR A C 1
ATOM 1488 O O . THR A 1 186 ? 6.460 19.204 6.591 1.00 96.88 186 THR A O 1
ATOM 1491 N N . ALA A 1 187 ? 6.273 17.476 5.185 1.00 96.81 187 ALA A N 1
ATOM 1492 C CA . ALA A 1 187 ? 7.442 17.861 4.390 1.00 96.81 187 ALA A CA 1
ATOM 1493 C C . ALA A 1 187 ? 7.250 19.179 3.627 1.00 96.81 187 ALA A C 1
ATOM 1495 O O . ALA A 1 187 ? 8.233 19.827 3.271 1.00 96.81 187 ALA A O 1
ATOM 1496 N N . LEU A 1 188 ? 5.997 19.559 3.366 1.00 96.69 188 LEU A N 1
ATOM 1497 C CA . LEU A 1 188 ? 5.622 20.809 2.718 1.00 96.69 188 LEU A CA 1
ATOM 1498 C C . LEU A 1 188 ? 4.657 21.608 3.604 1.00 96.69 188 LEU A C 1
ATOM 1500 O O . LEU A 1 188 ? 3.945 21.020 4.423 1.00 96.69 188 LEU A O 1
ATOM 1504 N N . PRO A 1 189 ? 4.585 22.942 3.431 1.00 95.44 189 PRO A N 1
ATOM 1505 C CA . PRO A 1 189 ? 3.573 23.756 4.088 1.00 95.44 189 PRO A CA 1
ATOM 1506 C C . PRO A 1 189 ? 2.154 23.225 3.844 1.00 95.44 189 PRO A C 1
ATOM 1508 O O . PRO A 1 189 ? 1.846 22.685 2.776 1.00 95.44 189 PRO A O 1
ATOM 1511 N N . LYS A 1 190 ? 1.274 23.410 4.835 1.00 91.19 190 LYS A N 1
ATOM 1512 C CA . LYS A 1 190 ? -0.115 22.936 4.789 1.00 91.19 190 LYS A CA 1
ATOM 1513 C C . LYS A 1 190 ? -0.800 23.364 3.485 1.00 91.19 190 LYS A C 1
ATOM 1515 O O . LYS A 1 190 ? -0.781 24.537 3.124 1.00 91.19 190 LYS A O 1
ATOM 1520 N N . GLY A 1 191 ? -1.417 22.398 2.804 1.00 90.50 191 GLY A N 1
ATOM 1521 C CA . GLY A 1 191 ? -2.140 22.606 1.547 1.00 90.50 191 GLY A CA 1
ATOM 1522 C C . GLY A 1 191 ? -1.276 22.604 0.282 1.00 90.50 191 GLY A C 1
ATOM 1523 O O . GLY A 1 191 ? -1.837 22.698 -0.804 1.00 90.50 191 GLY A O 1
ATOM 1524 N N . GLN A 1 192 ? 0.054 22.486 0.385 1.00 94.50 192 GLN A N 1
ATOM 1525 C CA . GLN A 1 192 ? 0.922 22.423 -0.799 1.00 94.50 192 GLN A CA 1
ATOM 1526 C C . GLN A 1 192 ? 1.136 21.000 -1.321 1.00 94.50 192 GLN A C 1
ATOM 1528 O O . GLN A 1 192 ? 1.256 20.820 -2.525 1.00 94.50 192 GLN A O 1
ATOM 1533 N N . ALA A 1 193 ? 1.196 19.991 -0.448 1.00 95.19 193 ALA A N 1
ATOM 1534 C CA . ALA A 1 193 ? 1.331 18.596 -0.866 1.00 95.19 193 ALA A CA 1
ATOM 1535 C C . ALA A 1 193 ? -0.029 18.012 -1.274 1.00 95.19 193 ALA A C 1
ATOM 1537 O O . ALA A 1 193 ? -0.967 18.045 -0.480 1.00 95.19 193 ALA A O 1
ATOM 1538 N N . VAL A 1 194 ? -0.113 17.432 -2.473 1.00 96.00 194 VAL A N 1
ATOM 1539 C CA . VAL A 1 194 ? -1.353 16.861 -3.040 1.00 96.00 194 VAL A CA 1
ATOM 1540 C C . VAL A 1 194 ? -1.266 15.355 -3.295 1.00 96.00 194 VAL A C 1
ATOM 1542 O O . VAL A 1 194 ? -2.291 14.700 -3.477 1.00 96.00 194 VAL A O 1
ATOM 1545 N N . SER A 1 195 ? -0.056 14.791 -3.312 1.00 98.12 195 SER A N 1
ATOM 1546 C CA . SER A 1 195 ? 0.168 13.389 -3.670 1.00 98.12 195 SER A CA 1
ATOM 1547 C C . SER A 1 195 ? -0.521 12.406 -2.731 1.00 98.12 195 SER A C 1
ATOM 1549 O O . SER A 1 195 ? -0.627 12.633 -1.524 1.00 98.12 195 SER A O 1
ATOM 1551 N N . ILE A 1 196 ? -0.910 11.257 -3.279 1.00 98.62 196 ILE A N 1
ATOM 1552 C CA . ILE A 1 196 ? -1.169 10.044 -2.505 1.00 98.62 196 ILE A CA 1
ATOM 1553 C C . ILE A 1 196 ? 0.186 9.491 -2.058 1.00 98.62 196 ILE A C 1
ATOM 1555 O O . ILE A 1 196 ? 1.079 9.296 -2.880 1.00 98.62 196 ILE A O 1
ATOM 1559 N N . ILE A 1 197 ? 0.356 9.223 -0.766 1.00 98.62 197 ILE A N 1
ATOM 1560 C CA . ILE A 1 197 ? 1.564 8.542 -0.286 1.00 98.62 197 ILE A CA 1
ATOM 1561 C C . ILE A 1 197 ? 1.441 7.056 -0.627 1.00 98.62 197 ILE A C 1
ATOM 1563 O O . ILE A 1 197 ? 0.408 6.464 -0.335 1.00 98.62 197 ILE A O 1
ATOM 1567 N N . ASN A 1 198 ? 2.468 6.450 -1.212 1.00 98.19 198 ASN A N 1
ATOM 1568 C CA . ASN A 1 198 ? 2.636 5.000 -1.293 1.00 98.19 198 ASN A CA 1
ATOM 1569 C C . ASN A 1 198 ? 3.584 4.566 -0.171 1.00 98.19 198 ASN A C 1
ATOM 1571 O O . ASN A 1 198 ? 4.730 5.020 -0.124 1.00 98.19 198 ASN A O 1
ATOM 1575 N N . CYS A 1 199 ? 3.095 3.730 0.741 1.00 96.31 199 CYS A N 1
ATOM 1576 C CA . CYS A 1 199 ? 3.851 3.265 1.903 1.00 96.31 199 CYS A CA 1
ATOM 1577 C C . CYS A 1 199 ? 4.455 1.869 1.701 1.00 96.31 199 CYS A C 1
ATOM 1579 O O . CYS A 1 199 ? 4.653 1.146 2.673 1.00 96.31 199 CYS A O 1
ATOM 1581 N N . GLU A 1 200 ? 4.738 1.500 0.449 1.00 92.56 200 GLU A N 1
ATOM 1582 C CA . GLU A 1 200 ? 5.379 0.235 0.092 1.00 92.56 200 GLU A CA 1
ATOM 1583 C C . GLU A 1 200 ? 4.572 -0.977 0.584 1.00 92.56 200 GLU A C 1
ATOM 1585 O O . GLU A 1 200 ? 3.341 -0.990 0.486 1.00 92.56 200 GLU A O 1
ATOM 1590 N N . ASP A 1 201 ? 5.261 -2.006 1.067 1.00 94.50 201 ASP A N 1
ATOM 1591 C CA . ASP A 1 201 ? 4.729 -3.324 1.398 1.00 94.50 201 ASP A CA 1
ATOM 1592 C C . ASP A 1 201 ? 4.209 -3.373 2.847 1.00 94.50 201 ASP A C 1
ATOM 1594 O O . ASP A 1 201 ? 4.458 -4.326 3.581 1.00 94.50 201 ASP A O 1
ATOM 1598 N N . GLU A 1 202 ? 3.516 -2.312 3.279 1.00 97.00 202 GLU A N 1
ATOM 1599 C CA . GLU A 1 202 ? 2.916 -2.181 4.614 1.00 97.00 202 GLU A CA 1
ATOM 1600 C C . GLU A 1 202 ? 1.395 -1.946 4.539 1.00 97.00 202 GLU A C 1
ATOM 1602 O O . GLU A 1 202 ? 0.902 -0.826 4.735 1.00 97.00 202 GLU A O 1
ATOM 1607 N N . PRO A 1 203 ? 0.607 -3.001 4.269 1.00 97.50 203 PRO A N 1
ATOM 1608 C CA . PRO A 1 203 ? -0.814 -2.891 3.941 1.00 97.50 203 PRO A CA 1
ATOM 1609 C C . PRO A 1 203 ? -1.662 -2.269 5.055 1.00 97.50 203 PRO A C 1
ATOM 1611 O O . PRO A 1 203 ? -2.567 -1.482 4.782 1.00 97.50 203 PRO A O 1
ATOM 1614 N N . TYR A 1 204 ? -1.388 -2.573 6.327 1.00 98.62 204 TYR A N 1
ATOM 1615 C CA . TYR A 1 204 ? -2.187 -2.027 7.435 1.00 98.62 204 TYR A CA 1
ATOM 1616 C C . TYR A 1 204 ? -1.793 -0.591 7.797 1.00 98.62 204 TYR A C 1
ATOM 1618 O O . TYR A 1 204 ? -2.642 0.160 8.282 1.00 98.62 204 TYR A O 1
ATOM 1626 N N . ILE A 1 205 ? -0.563 -0.164 7.482 1.00 98.81 205 ILE A N 1
ATOM 1627 C CA . ILE A 1 205 ? -0.213 1.264 7.477 1.00 98.81 205 ILE A CA 1
ATOM 1628 C C . ILE A 1 205 ? -0.991 1.965 6.369 1.00 98.81 205 ILE A C 1
ATOM 1630 O O . ILE A 1 205 ? -1.590 3.014 6.619 1.00 98.81 205 ILE A O 1
ATOM 1634 N N . ALA A 1 206 ? -1.051 1.355 5.181 1.00 98.69 206 ALA A N 1
ATOM 1635 C CA . ALA A 1 206 ? -1.776 1.908 4.048 1.00 98.69 206 ALA A CA 1
ATOM 1636 C C . ALA A 1 206 ? -3.244 2.159 4.380 1.00 98.69 206 ALA A C 1
ATOM 1638 O O . ALA A 1 206 ? -3.741 3.268 4.205 1.00 98.69 206 ALA A O 1
ATOM 1639 N N . VAL A 1 207 ? -3.908 1.163 4.964 1.00 98.62 207 VAL A N 1
ATOM 1640 C CA . VAL A 1 207 ? -5.306 1.292 5.371 1.00 98.62 207 VAL A CA 1
ATOM 1641 C C . VAL A 1 207 ? -5.476 2.272 6.533 1.00 98.62 207 VAL A C 1
ATOM 1643 O O . VAL A 1 207 ? -6.359 3.131 6.486 1.00 98.62 207 VAL A O 1
ATOM 1646 N N . GLY A 1 208 ? -4.632 2.184 7.564 1.00 98.75 208 GLY A N 1
ATOM 1647 C CA . GLY A 1 208 ? -4.702 3.069 8.725 1.00 98.75 208 GLY A CA 1
ATOM 1648 C C . GLY A 1 208 ? -4.541 4.543 8.351 1.00 98.75 208 GLY A C 1
ATOM 1649 O O . GLY A 1 208 ? -5.222 5.391 8.920 1.00 98.75 208 GLY A O 1
ATOM 1650 N N . LEU A 1 209 ? -3.711 4.855 7.351 1.00 98.75 209 LEU A N 1
ATOM 1651 C CA . LEU A 1 209 ? -3.374 6.225 6.953 1.00 98.75 209 LEU A CA 1
ATOM 1652 C C . LEU A 1 209 ? -3.886 6.627 5.566 1.00 98.75 209 LEU A C 1
ATOM 1654 O O . LEU A 1 209 ? -3.533 7.705 5.094 1.00 98.75 209 LEU A O 1
ATOM 1658 N N . GLY A 1 210 ? -4.710 5.820 4.899 1.00 98.50 210 GLY A N 1
ATOM 1659 C CA . GLY A 1 210 ? -5.221 6.127 3.557 1.00 98.50 210 GLY A CA 1
ATOM 1660 C C . GLY A 1 210 ? -4.132 6.290 2.493 1.00 98.50 210 GLY A C 1
ATOM 1661 O O . GLY A 1 210 ? -4.268 7.130 1.597 1.00 98.50 210 GLY A O 1
ATOM 1662 N N . CYS A 1 211 ? -3.036 5.543 2.622 1.00 98.75 211 CYS A N 1
ATOM 1663 C CA . CYS A 1 211 ? -1.937 5.487 1.659 1.00 98.75 211 CYS A CA 1
ATOM 1664 C C . CYS A 1 211 ? -2.195 4.399 0.601 1.00 98.75 211 CYS A C 1
ATOM 1666 O O . CYS A 1 211 ? -3.015 3.502 0.784 1.00 98.75 211 CYS A O 1
ATOM 1668 N N . ALA A 1 212 ? -1.501 4.477 -0.531 1.00 98.31 212 ALA A N 1
ATOM 1669 C CA . ALA A 1 212 ? -1.449 3.402 -1.513 1.00 98.31 212 ALA A CA 1
ATOM 1670 C C . ALA A 1 212 ? -0.540 2.259 -1.027 1.00 98.31 212 ALA A C 1
ATOM 1672 O O . ALA A 1 212 ? 0.385 2.488 -0.247 1.00 98.31 212 ALA A O 1
ATOM 1673 N N . ILE A 1 213 ? -0.814 1.047 -1.519 1.00 97.38 213 ILE A N 1
ATOM 1674 C CA . ILE A 1 213 ? -0.071 -0.184 -1.209 1.00 97.38 213 ILE A CA 1
ATOM 1675 C C . ILE A 1 213 ? 0.844 -0.508 -2.390 1.00 97.38 213 ILE A C 1
ATOM 1677 O O . ILE A 1 213 ? 0.375 -0.578 -3.531 1.00 97.38 213 ILE A O 1
ATOM 1681 N N . GLY A 1 214 ? 2.126 -0.738 -2.118 1.00 95.56 214 GLY A N 1
ATOM 1682 C CA . GLY A 1 214 ? 3.099 -1.247 -3.076 1.00 95.56 214 GLY A CA 1
ATOM 1683 C C . GLY A 1 214 ? 3.552 -2.645 -2.675 1.00 95.56 214 GLY A C 1
ATOM 1684 O O . GLY A 1 214 ? 4.562 -2.770 -1.994 1.00 95.56 214 GLY A O 1
ATOM 1685 N N . ILE A 1 215 ? 2.820 -3.678 -3.106 1.00 95.44 215 ILE A N 1
ATOM 1686 C CA . ILE A 1 215 ? 3.133 -5.071 -2.750 1.00 95.44 215 ILE A CA 1
ATOM 1687 C C . ILE A 1 215 ? 4.471 -5.476 -3.373 1.00 95.44 215 ILE A C 1
ATOM 1689 O O . ILE A 1 215 ? 4.613 -5.466 -4.599 1.00 95.44 215 ILE A O 1
ATOM 1693 N N . MET A 1 216 ? 5.437 -5.847 -2.536 1.00 92.44 216 MET A N 1
ATOM 1694 C CA . MET A 1 216 ? 6.781 -6.272 -2.960 1.00 92.44 216 MET A CA 1
ATOM 1695 C C . MET A 1 216 ? 7.112 -7.707 -2.548 1.00 92.44 216 MET A C 1
ATOM 1697 O O . MET A 1 216 ? 8.011 -8.320 -3.131 1.00 92.44 216 MET A O 1
ATOM 1701 N N . ARG A 1 217 ? 6.388 -8.265 -1.571 1.00 92.19 217 ARG A N 1
ATOM 1702 C CA . ARG A 1 217 ? 6.521 -9.671 -1.171 1.00 92.19 217 ARG A CA 1
ATOM 1703 C C . ARG A 1 217 ? 5.899 -10.632 -2.187 1.00 92.19 217 ARG A C 1
ATOM 1705 O O . ARG A 1 217 ? 5.085 -10.263 -3.031 1.00 92.19 217 ARG A O 1
ATOM 1712 N N . HIS A 1 218 ? 6.254 -11.910 -2.071 1.00 91.50 218 HIS A N 1
ATOM 1713 C CA . HIS A 1 218 ? 5.770 -12.975 -2.949 1.00 91.50 218 HIS A CA 1
ATOM 1714 C C . HIS A 1 218 ? 5.519 -14.287 -2.197 1.00 91.50 218 HIS A C 1
ATOM 1716 O O . HIS A 1 218 ? 6.090 -14.537 -1.137 1.00 91.50 218 HIS A O 1
ATOM 1722 N N . SER A 1 219 ? 4.731 -15.187 -2.792 1.00 88.00 219 SER A N 1
ATOM 1723 C CA . SER A 1 219 ? 4.292 -16.430 -2.138 1.00 88.00 219 SER A CA 1
ATOM 1724 C C . SER A 1 219 ? 5.333 -17.557 -2.079 1.00 88.00 219 SER A C 1
ATOM 1726 O O . SER A 1 219 ? 5.132 -18.538 -1.364 1.00 88.00 219 SER A O 1
ATOM 1728 N N . TYR A 1 220 ? 6.454 -17.457 -2.805 1.00 89.00 220 TYR A N 1
ATOM 1729 C CA . TYR A 1 220 ? 7.504 -18.484 -2.750 1.00 89.00 220 TYR A CA 1
ATOM 1730 C C . TYR A 1 220 ? 8.247 -18.510 -1.418 1.00 89.00 220 TYR A C 1
ATOM 1732 O O . TYR A 1 220 ? 9.220 -17.784 -1.246 1.00 89.00 220 TYR A O 1
ATOM 1740 N N . ASN A 1 221 ? 7.831 -19.387 -0.509 1.00 86.44 221 ASN A N 1
ATOM 1741 C CA . ASN A 1 221 ? 8.467 -19.582 0.790 1.00 86.44 221 ASN A CA 1
ATOM 1742 C C . ASN A 1 221 ? 9.717 -20.472 0.752 1.00 86.44 221 ASN A C 1
ATOM 1744 O O . ASN A 1 221 ? 9.865 -21.348 -0.102 1.00 86.44 221 ASN A O 1
ATOM 1748 N N . GLY A 1 222 ? 10.602 -20.245 1.726 1.00 86.62 222 GLY A N 1
ATOM 1749 C CA . GLY A 1 222 ? 11.884 -20.933 1.860 1.00 86.62 222 GLY A CA 1
ATOM 1750 C C . GLY A 1 222 ? 13.033 -20.220 1.148 1.00 86.62 222 GLY A C 1
ATOM 1751 O O . GLY A 1 222 ? 12.997 -19.010 0.921 1.00 86.62 222 GLY A O 1
ATOM 1752 N N . ASN A 1 223 ? 14.072 -20.991 0.831 1.00 90.56 223 ASN A N 1
ATOM 1753 C CA . ASN A 1 223 ? 15.290 -20.471 0.221 1.00 90.56 223 ASN A CA 1
ATOM 1754 C C . ASN A 1 223 ? 15.052 -20.039 -1.230 1.00 90.56 223 ASN A C 1
ATOM 1756 O O . ASN A 1 223 ? 14.240 -20.622 -1.957 1.00 90.56 223 ASN A O 1
ATOM 1760 N N . LEU A 1 224 ? 15.828 -19.048 -1.666 1.00 90.12 224 LEU A N 1
ATOM 1761 C CA . LEU A 1 224 ? 15.942 -18.663 -3.067 1.00 90.12 224 LEU A CA 1
ATOM 1762 C C . LEU A 1 224 ? 16.365 -19.875 -3.919 1.00 90.12 224 LEU A C 1
ATOM 1764 O O . LEU A 1 224 ? 16.946 -20.827 -3.390 1.00 90.12 224 LEU A O 1
ATOM 1768 N N . PRO A 1 225 ? 16.167 -19.851 -5.251 1.00 88.00 225 PRO A N 1
ATOM 1769 C CA . PRO A 1 225 ? 16.597 -20.944 -6.131 1.00 88.00 225 PRO A CA 1
ATOM 1770 C C . PRO A 1 225 ? 18.089 -21.305 -6.024 1.00 88.00 225 PRO A C 1
ATOM 1772 O O . PRO A 1 225 ? 18.481 -22.409 -6.384 1.00 88.00 225 PRO A O 1
ATOM 1775 N N . THR A 1 226 ? 18.917 -20.393 -5.508 1.00 88.06 226 THR A N 1
ATOM 1776 C CA . THR A 1 226 ? 20.340 -20.606 -5.206 1.00 88.06 226 THR A CA 1
ATOM 1777 C C . THR A 1 226 ? 20.593 -21.453 -3.952 1.00 88.06 226 THR A C 1
ATOM 1779 O O . THR A 1 226 ? 21.739 -21.776 -3.661 1.00 88.06 226 THR A O 1
ATOM 1782 N N . GLY A 1 227 ? 19.553 -21.796 -3.189 1.00 90.88 227 GLY A N 1
ATOM 1783 C CA . GLY A 1 227 ? 19.647 -22.511 -1.916 1.00 90.88 227 GLY A CA 1
ATOM 1784 C C . GLY A 1 227 ? 19.937 -21.618 -0.707 1.00 90.88 227 GLY A C 1
ATOM 1785 O O . GLY A 1 227 ? 19.964 -22.127 0.410 1.00 90.88 227 GLY A O 1
ATOM 1786 N N . VAL A 1 228 ? 20.105 -20.308 -0.901 1.00 91.69 228 VAL A N 1
ATOM 1787 C CA . VAL A 1 228 ? 20.370 -19.326 0.167 1.00 91.69 228 VAL A CA 1
ATOM 1788 C C . VAL A 1 228 ? 19.056 -18.768 0.720 1.00 91.69 228 VAL A C 1
ATOM 1790 O O . VAL A 1 228 ? 18.076 -18.659 -0.018 1.00 91.69 228 VAL A O 1
ATOM 1793 N N . GLN A 1 229 ? 19.030 -18.402 2.005 1.00 92.31 229 GLN A N 1
ATOM 1794 C CA . GLN A 1 229 ? 17.907 -17.670 2.595 1.00 92.31 229 GLN A CA 1
ATOM 1795 C C . GLN A 1 229 ? 17.595 -16.406 1.782 1.00 92.31 229 GLN A C 1
ATOM 1797 O O . GLN A 1 229 ? 18.490 -15.706 1.306 1.00 92.31 229 GLN A O 1
ATOM 1802 N N . ASP A 1 230 ? 16.308 -16.117 1.638 1.00 93.19 230 ASP A N 1
ATOM 1803 C CA . ASP A 1 230 ? 15.843 -14.842 1.113 1.00 93.19 230 ASP A CA 1
ATOM 1804 C C . ASP A 1 230 ? 16.156 -13.736 2.127 1.00 93.19 230 ASP A C 1
ATOM 1806 O O . ASP A 1 230 ? 15.514 -13.633 3.168 1.00 93.19 230 ASP A O 1
ATOM 1810 N N . HIS A 1 231 ? 17.194 -12.953 1.849 1.00 92.25 231 HIS A N 1
ATOM 1811 C CA . HIS A 1 231 ? 17.656 -11.898 2.745 1.00 92.25 231 HIS A CA 1
ATOM 1812 C C . HIS A 1 231 ? 16.797 -10.634 2.669 1.00 92.25 231 HIS A C 1
ATOM 1814 O O . HIS A 1 231 ? 16.849 -9.820 3.584 1.00 92.25 231 HIS A O 1
ATOM 1820 N N . ALA A 1 232 ? 16.022 -10.458 1.593 1.00 91.38 232 ALA A N 1
ATOM 1821 C CA . ALA A 1 232 ? 15.070 -9.361 1.499 1.00 91.38 232 ALA A CA 1
ATOM 1822 C C . ALA A 1 232 ? 13.840 -9.676 2.354 1.00 91.38 232 ALA A C 1
ATOM 1824 O O . ALA A 1 232 ? 13.354 -8.809 3.069 1.00 91.38 232 ALA A O 1
ATOM 1825 N N . PHE A 1 233 ? 13.377 -10.926 2.346 1.00 94.25 233 PHE A N 1
ATOM 1826 C CA . PHE A 1 233 ? 12.227 -11.377 3.131 1.00 94.25 233 PHE A CA 1
ATOM 1827 C C . PHE A 1 233 ? 12.586 -12.586 4.012 1.00 94.25 233 PHE A C 1
ATOM 1829 O O . PHE A 1 233 ? 12.123 -13.706 3.751 1.00 94.25 233 PHE A O 1
ATOM 1836 N N . PRO A 1 234 ? 13.415 -12.394 5.053 1.00 93.81 234 PRO A N 1
ATOM 1837 C CA . PRO A 1 234 ? 13.826 -13.492 5.914 1.00 93.81 234 PRO A CA 1
ATOM 1838 C C . PRO A 1 234 ? 12.634 -14.022 6.735 1.00 93.81 234 PRO A C 1
ATOM 1840 O O . PRO A 1 234 ? 11.735 -13.252 7.084 1.00 93.81 234 PRO A O 1
ATOM 1843 N N . PRO A 1 235 ? 12.615 -15.320 7.099 1.00 93.88 235 PRO A N 1
ATOM 1844 C CA . PRO A 1 235 ? 11.511 -15.958 7.827 1.00 93.88 235 PRO A CA 1
ATOM 1845 C C . PRO A 1 235 ? 11.560 -15.647 9.336 1.00 93.88 235 PRO A C 1
ATOM 1847 O O . PRO A 1 235 ? 11.490 -16.536 10.186 1.00 93.88 235 PRO A O 1
ATOM 1850 N N . VAL A 1 236 ? 11.759 -14.376 9.680 1.00 94.25 236 VAL A N 1
ATOM 1851 C CA . VAL A 1 236 ? 11.926 -13.867 11.046 1.00 94.25 236 VAL A CA 1
ATOM 1852 C C . VAL A 1 236 ? 11.121 -12.579 11.230 1.00 94.25 236 VAL A C 1
ATOM 1854 O O . VAL A 1 236 ? 10.578 -12.024 10.274 1.00 94.25 236 VAL A O 1
ATOM 1857 N N . GLY A 1 237 ? 11.025 -12.096 12.470 1.00 93.50 237 GLY A N 1
ATOM 1858 C CA . GLY A 1 237 ? 10.225 -10.916 12.791 1.00 93.50 237 GLY A CA 1
ATOM 1859 C C . GLY A 1 237 ? 8.753 -11.169 12.472 1.00 93.50 237 GLY A C 1
ATOM 1860 O O . GLY A 1 237 ? 8.181 -12.156 12.937 1.00 93.50 237 GLY A O 1
ATOM 1861 N N . LYS A 1 238 ? 8.149 -10.294 11.662 1.00 93.25 238 LYS A N 1
ATOM 1862 C CA . LYS A 1 238 ? 6.760 -10.438 11.204 1.00 93.25 238 LYS A CA 1
ATOM 1863 C C . LYS A 1 238 ? 6.559 -11.611 10.228 1.00 93.25 238 LYS A C 1
ATOM 1865 O O . LYS A 1 238 ? 5.438 -12.090 10.108 1.00 93.25 238 LYS A O 1
ATOM 1870 N N . ASP A 1 239 ? 7.624 -12.101 9.580 1.00 93.06 239 ASP A N 1
ATOM 1871 C CA . ASP A 1 239 ? 7.573 -13.188 8.587 1.00 93.06 239 ASP A CA 1
ATOM 1872 C C . ASP A 1 239 ? 6.560 -12.892 7.459 1.00 93.06 239 ASP A C 1
ATOM 1874 O O . ASP A 1 239 ? 5.490 -13.500 7.341 1.00 93.06 239 ASP A O 1
ATOM 1878 N N . LEU A 1 240 ? 6.899 -11.886 6.642 1.00 94.56 240 LEU A N 1
ATOM 1879 C CA . LEU A 1 240 ? 6.002 -11.295 5.640 1.00 94.56 240 LEU A CA 1
ATOM 1880 C C . LEU A 1 240 ? 5.507 -12.301 4.593 1.00 94.56 240 LEU A C 1
ATOM 1882 O O . LEU A 1 240 ? 4.358 -12.229 4.162 1.00 94.56 240 LEU A O 1
ATOM 1886 N N . LYS A 1 241 ? 6.339 -13.273 4.204 1.00 93.81 241 LYS A N 1
ATOM 1887 C CA . LYS A 1 241 ? 5.978 -14.284 3.192 1.00 93.81 241 LYS A CA 1
ATOM 1888 C C . LYS A 1 241 ? 5.047 -15.373 3.726 1.00 93.81 241 LYS A C 1
ATOM 1890 O O . LYS A 1 241 ? 4.459 -16.118 2.941 1.00 93.81 241 LYS A O 1
ATOM 1895 N N . SER A 1 242 ? 4.868 -15.425 5.042 1.00 94.44 242 SER A N 1
ATOM 1896 C CA . SER A 1 242 ? 3.827 -16.210 5.707 1.00 94.44 242 SER A CA 1
ATOM 1897 C C . SER A 1 242 ? 2.632 -15.352 6.137 1.00 94.44 242 SER A C 1
ATOM 1899 O O . SER A 1 242 ? 1.778 -15.854 6.854 1.00 94.44 242 SER A O 1
ATOM 1901 N N . SER A 1 243 ? 2.579 -14.076 5.745 1.00 95.62 243 SER A N 1
ATOM 1902 C CA . SER A 1 243 ? 1.534 -13.113 6.116 1.00 95.62 243 SER A CA 1
ATOM 1903 C C . SER A 1 243 ? 0.983 -12.441 4.854 1.00 95.62 243 SER A C 1
ATOM 1905 O O . SER A 1 243 ? 1.235 -11.260 4.611 1.00 95.62 243 SER A O 1
ATOM 1907 N N . LEU A 1 244 ? 0.303 -13.203 3.996 1.00 96.75 244 LEU A N 1
ATOM 1908 C CA . LEU A 1 244 ? -0.207 -12.730 2.703 1.00 96.75 244 LEU A CA 1
ATOM 1909 C C . LEU A 1 244 ? -1.687 -12.330 2.761 1.00 96.75 244 LEU A C 1
ATOM 1911 O O . LEU A 1 244 ? -2.149 -11.555 1.918 1.00 96.75 244 LEU A O 1
ATOM 1915 N N . ASP A 1 245 ? -2.442 -12.818 3.747 1.00 98.12 245 ASP A N 1
ATOM 1916 C CA . ASP A 1 245 ? -3.855 -12.457 3.882 1.00 98.12 245 ASP A CA 1
ATOM 1917 C C . ASP A 1 245 ? -4.048 -10.969 4.227 1.00 98.12 245 ASP A C 1
ATOM 1919 O O . ASP A 1 245 ? -5.065 -10.382 3.852 1.00 98.12 245 ASP A O 1
ATOM 1923 N N . GLU A 1 246 ? -3.087 -10.322 4.897 1.00 97.94 246 GLU A N 1
ATOM 1924 C CA . GLU A 1 246 ? -3.137 -8.878 5.183 1.00 97.94 246 GLU A CA 1
ATOM 1925 C C . GLU A 1 246 ? -3.148 -8.026 3.907 1.00 97.94 246 GLU A C 1
ATOM 1927 O O . GLU A 1 246 ? -3.882 -7.037 3.853 1.00 97.94 246 GLU A O 1
ATOM 1932 N N . GLU A 1 247 ? -2.441 -8.453 2.854 1.00 97.75 247 GLU A N 1
ATOM 1933 C CA . GLU A 1 247 ? -2.500 -7.806 1.537 1.00 97.75 247 GLU A CA 1
ATOM 1934 C C . GLU A 1 247 ? -3.901 -7.925 0.945 1.00 97.75 247 GLU A C 1
ATOM 1936 O O . GLU A 1 247 ? -4.494 -6.949 0.485 1.00 97.75 247 GLU A O 1
ATOM 1941 N N . THR A 1 248 ? -4.479 -9.125 1.025 1.00 98.06 248 THR A N 1
ATOM 1942 C CA . THR A 1 248 ? -5.842 -9.372 0.552 1.00 98.06 248 THR A CA 1
ATOM 1943 C C . THR A 1 248 ? -6.842 -8.491 1.295 1.00 98.06 248 THR A C 1
ATOM 1945 O O . THR A 1 248 ? -7.638 -7.800 0.660 1.00 98.06 248 THR A O 1
ATOM 1948 N N . ARG A 1 249 ? -6.788 -8.452 2.629 1.00 98.69 249 ARG A N 1
ATOM 1949 C CA . ARG A 1 249 ? -7.704 -7.646 3.450 1.00 98.69 249 ARG A CA 1
ATOM 1950 C C . ARG A 1 249 ? -7.570 -6.153 3.154 1.00 98.69 249 ARG A C 1
ATOM 1952 O O . ARG A 1 249 ? -8.585 -5.475 2.989 1.00 98.69 249 ARG A O 1
ATOM 1959 N N . ALA A 1 250 ? -6.344 -5.648 3.048 1.00 98.62 250 ALA A N 1
ATOM 1960 C CA . ALA A 1 250 ? -6.089 -4.233 2.804 1.00 98.62 250 ALA A CA 1
ATOM 1961 C C . ALA A 1 250 ? -6.490 -3.785 1.393 1.00 98.62 250 ALA A C 1
ATOM 1963 O O . ALA A 1 250 ? -7.147 -2.755 1.230 1.00 98.62 250 ALA A O 1
ATOM 1964 N N . VAL A 1 251 ? -6.186 -4.581 0.365 1.00 98.44 251 VAL A N 1
ATOM 1965 C CA . VAL A 1 251 ? -6.614 -4.279 -1.009 1.00 98.44 251 VAL A CA 1
ATOM 1966 C C . VAL A 1 251 ? -8.139 -4.331 -1.133 1.00 98.44 251 VAL A C 1
ATOM 1968 O O . VAL A 1 251 ? -8.738 -3.473 -1.785 1.00 98.44 251 VAL A O 1
ATOM 1971 N N . LEU A 1 252 ? -8.797 -5.284 -0.466 1.00 98.44 252 LEU A N 1
ATOM 1972 C CA . LEU A 1 252 ? -10.259 -5.364 -0.453 1.00 98.44 252 LEU A CA 1
ATOM 1973 C C . LEU A 1 252 ? -10.904 -4.201 0.311 1.00 98.44 252 LEU A C 1
ATOM 1975 O O . LEU A 1 252 ? -11.948 -3.710 -0.123 1.00 98.44 252 LEU A O 1
ATOM 1979 N N . TRP A 1 253 ? -10.268 -3.686 1.367 1.00 98.81 253 TRP A N 1
ATOM 1980 C CA . TRP A 1 253 ? -10.678 -2.425 1.990 1.00 98.81 253 TRP A CA 1
ATOM 1981 C C . TRP A 1 253 ? -10.622 -1.252 1.006 1.00 98.81 253 TRP A C 1
ATOM 1983 O O . TRP A 1 253 ? -11.560 -0.457 0.946 1.00 98.81 253 TRP A O 1
ATOM 1993 N N . HIS A 1 254 ? -9.592 -1.174 0.163 1.00 98.44 254 HIS A N 1
ATOM 1994 C CA . HIS A 1 254 ? -9.487 -0.102 -0.829 1.00 98.44 254 HIS A CA 1
ATOM 1995 C C . HIS A 1 254 ? -10.559 -0.139 -1.932 1.00 98.44 254 HIS A C 1
ATOM 1997 O O . HIS A 1 254 ? -10.768 0.873 -2.600 1.00 98.44 254 HIS A O 1
ATOM 2003 N N . ARG A 1 255 ? -11.331 -1.229 -2.077 1.00 97.25 255 ARG A N 1
ATOM 2004 C CA . ARG A 1 255 ? -12.570 -1.213 -2.886 1.00 97.25 255 ARG A CA 1
ATOM 2005 C C . ARG A 1 255 ? -13.688 -0.392 -2.238 1.00 97.25 255 ARG A C 1
ATOM 2007 O O . ARG A 1 255 ? -14.569 0.101 -2.937 1.00 97.25 255 ARG A O 1
ATOM 2014 N N . ILE A 1 256 ? -13.670 -0.276 -0.912 1.00 98.38 256 ILE A N 1
ATOM 2015 C CA . ILE A 1 256 ? -14.636 0.487 -0.118 1.00 98.38 256 ILE A CA 1
ATOM 2016 C C . ILE A 1 256 ? -14.177 1.937 -0.013 1.00 98.38 256 ILE A C 1
ATOM 2018 O O . ILE A 1 256 ? -14.990 2.842 -0.192 1.00 98.38 256 ILE A O 1
ATOM 2022 N N . ALA A 1 257 ? -12.895 2.166 0.272 1.00 98.25 257 ALA A N 1
ATOM 2023 C CA . ALA A 1 257 ? -12.349 3.495 0.508 1.00 98.25 257 ALA A CA 1
ATOM 2024 C C . ALA A 1 257 ? -10.962 3.645 -0.134 1.00 98.25 257 ALA A C 1
ATOM 2026 O O . ALA A 1 257 ? -9.997 3.034 0.306 1.00 98.25 257 ALA A O 1
ATOM 2027 N N . LEU A 1 258 ? -10.868 4.447 -1.196 1.00 98.00 258 LEU A N 1
ATOM 2028 C CA . LEU A 1 258 ? -9.631 4.593 -1.968 1.00 98.00 258 LEU A CA 1
ATOM 2029 C C . LEU A 1 258 ? -8.557 5.389 -1.205 1.00 98.00 258 LEU A C 1
ATOM 2031 O O . LEU A 1 258 ? -8.907 6.338 -0.497 1.00 98.00 258 LEU A O 1
ATOM 2035 N N . PRO A 1 259 ? -7.261 5.084 -1.420 1.00 98.25 259 PRO A N 1
ATOM 2036 C CA . PRO A 1 259 ? -6.161 5.945 -0.997 1.00 98.25 259 PRO A CA 1
ATOM 2037 C C . PRO A 1 259 ? -6.373 7.393 -1.431 1.00 98.25 259 PRO A C 1
ATOM 2039 O O . PRO A 1 259 ? -6.930 7.654 -2.502 1.00 98.25 259 PRO A O 1
ATOM 2042 N N . PHE A 1 260 ? -5.914 8.342 -0.619 1.00 98.56 260 PHE A N 1
ATOM 2043 C CA . PHE A 1 260 ? -6.215 9.751 -0.849 1.00 98.56 260 PHE A CA 1
ATOM 2044 C C . PHE A 1 260 ? -5.039 10.685 -0.563 1.00 98.56 260 PHE A C 1
ATOM 2046 O O . PHE A 1 260 ? -4.211 10.450 0.324 1.00 98.56 260 PHE A O 1
ATOM 2053 N N . GLY A 1 261 ? -5.007 11.771 -1.340 1.00 97.94 261 GLY A N 1
ATOM 2054 C CA . GLY A 1 261 ? -3.957 12.784 -1.311 1.00 97.94 261 GLY A CA 1
ATOM 2055 C C . GLY A 1 261 ? -3.798 13.441 0.056 1.00 97.94 261 GLY A C 1
ATOM 2056 O O . GLY A 1 261 ? -4.756 13.520 0.832 1.00 97.94 261 GLY A O 1
ATOM 2057 N N . ILE A 1 262 ? -2.581 13.890 0.367 1.00 97.69 262 ILE A N 1
ATOM 2058 C CA . ILE A 1 262 ? -2.239 14.551 1.641 1.00 97.69 262 ILE A CA 1
ATOM 2059 C C . ILE A 1 262 ? -3.182 15.733 1.931 1.00 97.69 262 ILE A C 1
ATOM 2061 O O . ILE A 1 262 ? -3.590 15.921 3.073 1.00 97.69 262 ILE A O 1
ATOM 2065 N N . ASP A 1 263 ? -3.600 16.458 0.894 1.00 95.25 263 ASP A N 1
ATOM 2066 C CA . ASP A 1 263 ? -4.445 17.654 0.945 1.00 95.25 263 ASP A CA 1
ATOM 2067 C C . ASP A 1 263 ? -5.914 17.416 1.338 1.00 95.25 263 ASP A C 1
ATOM 2069 O O . ASP A 1 263 ? -6.641 18.382 1.571 1.00 95.25 263 ASP A O 1
ATOM 2073 N N . LYS A 1 264 ? -6.396 16.167 1.387 1.00 96.62 264 LYS A N 1
ATOM 2074 C CA . LYS A 1 264 ? -7.842 15.907 1.558 1.00 96.62 264 LYS A CA 1
ATOM 2075 C C . LYS A 1 264 ? -8.345 16.019 2.988 1.00 96.62 264 LYS A C 1
ATOM 2077 O O . LYS A 1 264 ? -9.545 16.194 3.186 1.00 96.62 264 LYS A O 1
ATOM 2082 N N . THR A 1 265 ? -7.468 15.891 3.975 1.00 95.31 265 THR A N 1
ATOM 2083 C CA . THR A 1 265 ? -7.844 15.937 5.389 1.00 95.31 265 THR A CA 1
ATOM 2084 C C . THR A 1 265 ? -6.727 16.552 6.211 1.00 95.31 265 THR A C 1
ATOM 2086 O O . THR A 1 265 ? -5.552 16.356 5.905 1.00 95.31 265 THR A O 1
ATOM 2089 N N . ASP A 1 266 ? -7.080 17.177 7.329 1.00 96.25 266 ASP A N 1
ATOM 2090 C CA . ASP A 1 266 ? -6.101 17.459 8.377 1.00 96.25 266 ASP A CA 1
ATOM 2091 C C . ASP A 1 266 ? -5.513 16.161 8.946 1.00 96.25 266 ASP A C 1
ATOM 2093 O O . ASP A 1 266 ? -6.063 15.073 8.758 1.00 96.25 266 ASP A O 1
ATOM 2097 N N . PHE A 1 267 ? -4.390 16.264 9.646 1.00 97.75 267 PHE A N 1
ATOM 2098 C CA . PHE A 1 267 ? -3.754 15.132 10.304 1.00 97.75 267 PHE A CA 1
ATOM 2099 C C . PHE A 1 267 ? -3.259 15.508 11.697 1.00 97.75 267 PHE A C 1
ATOM 2101 O O . PHE A 1 267 ? -2.997 16.675 11.992 1.00 97.75 267 PHE A O 1
ATOM 2108 N N . TYR A 1 268 ? -3.112 14.497 12.543 1.00 98.38 268 TYR A N 1
ATOM 2109 C CA . TYR A 1 268 ? -2.468 14.587 13.844 1.00 98.38 268 TYR A CA 1
ATOM 2110 C C . TYR A 1 268 ? -1.309 13.593 13.889 1.00 98.38 268 TYR A C 1
ATOM 2112 O O . TYR A 1 268 ? -1.450 12.451 13.455 1.00 98.38 268 TYR A O 1
ATOM 2120 N N . ILE A 1 269 ? -0.173 14.029 14.427 1.00 98.69 269 ILE A N 1
ATOM 2121 C CA . ILE A 1 269 ? 1.005 13.198 14.676 1.00 98.69 269 ILE A CA 1
ATOM 2122 C C . ILE A 1 269 ? 1.319 13.328 16.164 1.00 98.69 269 ILE A C 1
ATOM 2124 O O . ILE A 1 269 ? 1.441 14.443 16.677 1.00 98.69 269 ILE A O 1
ATOM 2128 N N . ASP A 1 270 ? 1.405 12.200 16.864 1.00 98.38 270 ASP A N 1
ATOM 2129 C CA . ASP A 1 270 ? 1.694 12.198 18.295 1.00 98.38 270 ASP A CA 1
ATOM 2130 C C . ASP A 1 270 ? 3.117 12.678 18.590 1.00 98.38 270 ASP A C 1
ATOM 2132 O O . ASP A 1 270 ? 4.050 12.449 17.821 1.00 98.38 270 ASP A O 1
ATOM 2136 N N . THR A 1 271 ? 3.289 13.303 19.749 1.00 97.69 271 THR A N 1
ATOM 2137 C CA . THR A 1 271 ? 4.609 13.660 20.278 1.00 97.69 271 THR A CA 1
ATOM 2138 C C . THR A 1 271 ? 5.258 12.496 21.019 1.00 97.69 271 THR A C 1
ATOM 2140 O O . THR A 1 271 ? 6.478 12.476 21.172 1.00 97.69 271 THR A O 1
ATOM 2143 N N . ALA A 1 272 ? 4.468 11.518 21.475 1.00 97.88 272 ALA A N 1
ATOM 2144 C CA . ALA A 1 272 ? 4.995 10.279 22.028 1.00 97.88 272 ALA A CA 1
ATOM 2145 C C . ALA A 1 272 ? 5.669 9.455 20.923 1.00 97.88 272 ALA A C 1
ATOM 2147 O O . ALA A 1 272 ? 5.040 9.114 19.921 1.00 97.88 272 ALA A O 1
ATOM 2148 N N . ILE A 1 273 ? 6.940 9.114 21.128 1.00 98.38 273 ILE A N 1
ATOM 2149 C CA . ILE A 1 273 ? 7.743 8.317 20.200 1.00 98.38 273 ILE A CA 1
ATOM 2150 C C . ILE A 1 273 ? 7.932 6.914 20.777 1.00 98.38 273 ILE A C 1
ATOM 2152 O O . ILE A 1 273 ? 8.298 6.752 21.942 1.00 98.38 273 ILE A O 1
ATOM 2156 N N . LEU A 1 274 ? 7.675 5.895 19.961 1.00 98.56 274 LEU A N 1
ATOM 2157 C CA . LEU A 1 274 ? 7.958 4.499 20.283 1.00 98.56 274 LEU A CA 1
ATOM 2158 C C . LEU A 1 274 ? 9.248 4.069 19.583 1.00 98.56 274 LEU A C 1
ATOM 2160 O O . LEU A 1 274 ? 9.485 4.447 18.435 1.00 98.56 274 LEU A O 1
ATOM 2164 N N . HIS A 1 275 ? 10.057 3.274 20.283 1.00 98.31 275 HIS A N 1
ATOM 2165 C CA . HIS A 1 275 ? 11.377 2.833 19.839 1.00 98.31 275 HIS A CA 1
ATOM 2166 C C . HIS A 1 275 ? 11.399 1.324 19.633 1.00 98.31 275 HIS A C 1
ATOM 2168 O O . HIS A 1 275 ? 11.072 0.566 20.551 1.00 98.31 275 HIS A O 1
ATOM 2174 N N . ASP A 1 276 ? 11.843 0.917 18.455 1.00 98.50 276 ASP A N 1
ATOM 2175 C CA . ASP A 1 276 ? 11.892 -0.465 18.003 1.00 98.50 276 ASP A CA 1
ATOM 2176 C C . ASP A 1 276 ? 13.305 -0.771 17.521 1.00 98.50 276 ASP A C 1
ATOM 2178 O O . ASP A 1 276 ? 14.044 0.115 17.081 1.00 98.50 276 ASP A O 1
ATOM 2182 N N . TYR A 1 277 ? 13.702 -2.032 17.601 1.00 97.81 277 TYR A N 1
ATOM 2183 C CA . TYR A 1 277 ? 14.961 -2.468 17.019 1.00 97.81 277 TYR A CA 1
ATOM 2184 C C . TYR A 1 277 ? 14.943 -3.956 16.720 1.00 97.81 277 TYR A C 1
ATOM 2186 O O . TYR A 1 277 ? 14.299 -4.727 17.428 1.00 97.81 277 TYR A O 1
ATOM 2194 N N . TRP A 1 278 ? 15.718 -4.343 15.711 1.00 97.81 278 TRP A N 1
ATOM 2195 C CA . TRP A 1 278 ? 16.027 -5.730 15.406 1.00 97.81 278 TRP A CA 1
ATOM 2196 C C . TRP A 1 278 ? 17.521 -6.002 15.580 1.00 97.81 278 TRP A C 1
ATOM 2198 O O . TRP A 1 278 ? 18.359 -5.260 15.056 1.00 97.81 278 TRP A O 1
ATOM 2208 N N . THR A 1 279 ? 17.868 -7.065 16.304 1.00 97.44 279 THR A N 1
ATOM 2209 C CA . THR A 1 279 ? 19.256 -7.547 16.368 1.00 97.44 279 THR A CA 1
ATOM 2210 C C . THR A 1 279 ? 19.502 -8.490 15.194 1.00 97.44 279 THR A C 1
ATOM 2212 O O . THR A 1 279 ? 19.022 -9.625 15.183 1.00 97.44 279 THR A O 1
ATOM 2215 N N . MET A 1 280 ? 20.239 -8.015 14.192 1.00 96.19 280 MET A N 1
ATOM 2216 C CA . MET A 1 280 ? 20.467 -8.717 12.929 1.00 96.19 280 MET A CA 1
ATOM 2217 C C . MET A 1 280 ? 21.263 -10.013 13.111 1.00 96.19 280 MET A C 1
ATOM 2219 O O . MET A 1 280 ? 22.180 -10.094 13.939 1.00 96.19 280 MET A O 1
ATOM 2223 N N . LYS A 1 281 ? 20.952 -10.991 12.260 1.00 95.00 281 LYS A N 1
ATOM 2224 C CA . LYS A 1 281 ? 21.842 -12.095 11.889 1.00 95.00 281 LYS A CA 1
ATOM 2225 C C . LYS A 1 281 ? 22.180 -12.025 10.402 1.00 95.00 281 LYS A C 1
ATOM 2227 O O . LYS A 1 281 ? 21.514 -11.335 9.632 1.00 95.00 281 LYS A O 1
ATOM 2232 N N . THR A 1 282 ? 23.204 -12.771 10.017 1.00 91.88 282 THR A N 1
ATOM 2233 C CA . THR A 1 282 ? 23.630 -12.931 8.624 1.00 91.88 282 THR A CA 1
ATOM 2234 C C . THR A 1 282 ? 22.462 -13.378 7.725 1.00 91.88 282 THR A C 1
ATOM 2236 O O . THR A 1 282 ? 21.711 -14.287 8.088 1.00 91.88 282 THR A O 1
ATOM 2239 N N . ASN A 1 283 ? 22.346 -12.791 6.529 1.00 91.19 283 ASN A N 1
ATOM 2240 C CA . ASN A 1 283 ? 21.284 -13.012 5.534 1.00 91.19 283 ASN A CA 1
ATOM 2241 C C . ASN A 1 283 ? 19.869 -12.587 5.974 1.00 91.19 283 ASN A C 1
ATOM 2243 O O . ASN A 1 283 ? 18.888 -13.189 5.538 1.00 91.19 283 ASN A O 1
ATOM 2247 N N . GLU A 1 284 ? 19.730 -11.565 6.818 1.00 93.69 284 GLU A N 1
ATOM 2248 C CA . GLU A 1 284 ? 18.422 -10.991 7.199 1.00 93.69 284 GLU A CA 1
ATOM 2249 C C . GLU A 1 284 ? 18.194 -9.568 6.661 1.00 93.69 284 GLU A C 1
ATOM 2251 O O . GLU A 1 284 ? 17.290 -8.869 7.112 1.00 93.69 284 GLU A O 1
ATOM 2256 N N . THR A 1 285 ? 19.040 -9.112 5.740 1.00 92.88 285 THR A N 1
ATOM 2257 C CA . THR A 1 285 ? 18.975 -7.773 5.148 1.00 92.88 285 THR A CA 1
ATOM 2258 C C . THR A 1 285 ? 19.590 -7.767 3.756 1.00 92.88 285 THR A C 1
ATOM 2260 O O . THR A 1 285 ? 20.535 -8.503 3.465 1.00 92.88 285 THR A O 1
ATOM 2263 N N . TRP A 1 286 ? 19.086 -6.890 2.894 1.00 90.69 286 TRP A N 1
ATOM 2264 C CA . TRP A 1 286 ? 19.702 -6.559 1.607 1.00 90.69 286 TRP A CA 1
ATOM 2265 C C . TRP A 1 286 ? 20.791 -5.474 1.728 1.00 90.69 286 TRP A C 1
ATOM 2267 O O . TRP A 1 286 ? 21.616 -5.302 0.823 1.00 90.69 286 TRP A O 1
ATOM 2277 N N . LEU A 1 287 ? 20.850 -4.759 2.856 1.00 91.94 287 LEU A N 1
ATOM 2278 C CA . LEU A 1 287 ? 21.857 -3.747 3.158 1.00 91.94 287 LEU A CA 1
ATOM 2279 C C . LEU A 1 287 ? 23.119 -4.400 3.725 1.00 91.94 287 LEU A C 1
ATOM 2281 O O . LEU A 1 287 ? 23.229 -4.677 4.917 1.00 91.94 287 LEU A O 1
ATOM 2285 N N . LYS A 1 288 ? 24.145 -4.550 2.880 1.00 89.88 288 LYS A N 1
ATOM 2286 C CA . LYS A 1 288 ? 25.447 -5.137 3.265 1.00 89.88 288 LYS A CA 1
ATOM 2287 C C . LYS A 1 288 ? 26.090 -4.506 4.507 1.00 89.88 288 LYS A C 1
ATOM 2289 O O . LYS A 1 288 ? 26.825 -5.176 5.218 1.00 89.88 288 LYS A O 1
ATOM 2294 N N . SER A 1 289 ? 25.844 -3.223 4.778 1.00 91.94 289 SER A N 1
ATOM 2295 C CA . SER A 1 289 ? 26.350 -2.544 5.981 1.00 91.94 289 SER A CA 1
ATOM 2296 C C . SER A 1 289 ? 25.704 -3.035 7.282 1.00 91.94 289 SER A C 1
ATOM 2298 O O . SER A 1 289 ? 26.280 -2.841 8.356 1.00 91.94 289 SER A O 1
ATOM 2300 N N . HIS A 1 290 ? 24.514 -3.633 7.194 1.00 91.94 290 HIS A N 1
ATOM 2301 C CA . HIS A 1 290 ? 23.736 -4.170 8.311 1.00 91.94 290 HIS A CA 1
ATOM 2302 C C . HIS A 1 290 ? 23.865 -5.697 8.433 1.00 91.94 290 HIS A C 1
ATOM 2304 O O . HIS A 1 290 ? 23.518 -6.241 9.479 1.00 91.94 290 HIS A O 1
ATOM 2310 N N . ASP A 1 291 ? 24.383 -6.374 7.401 1.00 91.81 291 ASP A N 1
ATOM 2311 C CA . ASP A 1 291 ? 24.531 -7.834 7.321 1.00 91.81 291 ASP A CA 1
ATOM 2312 C C . ASP A 1 291 ? 25.691 -8.351 8.188 1.00 91.81 291 ASP A C 1
ATOM 2314 O O . ASP A 1 291 ? 26.735 -8.793 7.708 1.00 91.81 291 ASP A O 1
ATOM 2318 N N . LYS A 1 292 ? 25.544 -8.208 9.505 1.00 91.75 292 LYS A N 1
ATOM 2319 C CA . LYS A 1 292 ? 26.487 -8.717 10.500 1.00 91.75 292 LYS A CA 1
ATOM 2320 C C . LYS A 1 292 ? 25.760 -9.081 11.786 1.00 91.75 292 LYS A C 1
ATOM 2322 O O . LYS A 1 292 ? 24.927 -8.317 12.282 1.00 91.75 292 LYS A O 1
ATOM 2327 N N . ASP A 1 293 ? 26.129 -10.225 12.347 1.00 94.81 293 ASP A N 1
ATOM 2328 C CA . ASP A 1 293 ? 25.566 -10.716 13.600 1.00 94.81 293 ASP A CA 1
ATOM 2329 C C . ASP A 1 293 ? 25.736 -9.678 14.721 1.00 94.81 293 ASP A C 1
ATOM 2331 O O . ASP A 1 293 ? 26.826 -9.151 14.962 1.00 94.81 293 ASP A O 1
ATOM 2335 N N . GLY A 1 294 ? 24.632 -9.363 15.398 1.00 95.31 294 GLY A N 1
ATOM 2336 C CA . GLY A 1 294 ? 24.609 -8.415 16.510 1.00 95.31 294 GLY A CA 1
ATOM 2337 C C . GLY A 1 294 ? 24.478 -6.940 16.114 1.00 95.31 294 GLY A C 1
ATOM 2338 O O . GLY A 1 294 ? 24.407 -6.093 17.009 1.00 95.31 294 GLY A O 1
ATOM 2339 N N . TYR A 1 295 ? 24.413 -6.591 14.819 1.00 96.25 295 TYR A N 1
ATOM 2340 C CA . TYR A 1 295 ? 24.043 -5.226 14.427 1.00 96.25 295 TYR A CA 1
ATOM 2341 C C . TYR A 1 295 ? 22.632 -4.904 14.919 1.00 96.25 295 TYR A C 1
ATOM 2343 O O . TYR A 1 295 ? 21.697 -5.657 14.671 1.00 96.25 295 TYR A O 1
ATOM 2351 N N . LYS A 1 296 ? 22.473 -3.775 15.610 1.00 96.31 296 LYS A N 1
ATOM 2352 C CA . LYS A 1 296 ? 21.171 -3.307 16.086 1.00 96.31 296 LYS A CA 1
ATOM 2353 C C . LYS A 1 296 ? 20.588 -2.328 15.078 1.00 96.31 296 LYS A C 1
ATOM 2355 O O . LYS A 1 296 ? 20.976 -1.160 15.064 1.00 96.31 296 LYS A O 1
ATOM 2360 N N . ASN A 1 297 ? 19.663 -2.806 14.252 1.00 95.56 297 ASN A N 1
ATOM 2361 C CA . ASN A 1 297 ? 18.896 -1.959 13.350 1.00 95.56 297 ASN A CA 1
ATOM 2362 C C . ASN A 1 297 ? 17.733 -1.339 14.134 1.00 95.56 297 ASN A C 1
ATOM 2364 O O . ASN A 1 297 ? 16.729 -2.003 14.376 1.00 95.56 297 ASN A O 1
ATOM 2368 N N . ALA A 1 298 ? 17.914 -0.108 14.608 1.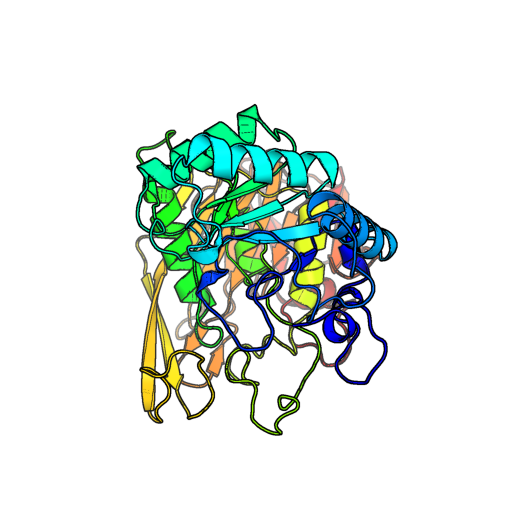00 96.50 298 ALA A N 1
ATOM 2369 C CA . ALA A 1 298 ? 16.958 0.584 15.465 1.00 96.50 298 ALA A CA 1
ATOM 2370 C C . ALA A 1 298 ? 16.224 1.692 14.706 1.00 96.50 298 ALA A C 1
ATOM 2372 O O . ALA A 1 298 ? 16.837 2.443 13.946 1.00 96.50 298 ALA A O 1
ATOM 2373 N N . TRP A 1 299 ? 14.928 1.831 14.972 1.00 96.81 299 TRP A N 1
ATOM 2374 C CA . TRP A 1 299 ? 14.107 2.913 14.447 1.00 96.81 299 TRP A CA 1
ATOM 2375 C C . TRP A 1 299 ? 13.141 3.439 15.505 1.00 96.81 299 TRP A C 1
ATOM 2377 O O . TRP A 1 299 ? 12.881 2.802 16.525 1.00 96.81 299 TRP A O 1
ATOM 2387 N N . GLN A 1 300 ? 12.609 4.630 15.273 1.00 97.75 300 GLN A N 1
ATOM 2388 C CA . GLN A 1 300 ? 11.630 5.242 16.158 1.00 97.75 300 GLN A CA 1
ATOM 2389 C C . GLN A 1 300 ? 10.565 5.954 15.338 1.00 97.75 300 GLN A C 1
ATOM 2391 O O . GLN A 1 300 ? 10.868 6.473 14.265 1.00 97.75 300 GLN A O 1
ATOM 2396 N N . ALA A 1 301 ? 9.337 5.986 15.840 1.00 98.62 301 ALA A N 1
ATOM 2397 C CA . ALA A 1 301 ? 8.221 6.608 15.140 1.00 98.62 301 ALA A CA 1
ATOM 2398 C C . ALA A 1 301 ? 7.158 7.133 16.113 1.00 98.62 301 ALA A C 1
ATOM 2400 O O . ALA A 1 301 ? 7.073 6.634 17.242 1.00 98.62 301 ALA A O 1
ATOM 2401 N N . PRO A 1 302 ? 6.331 8.106 15.692 1.00 98.75 302 PRO A N 1
ATOM 2402 C CA . PRO A 1 302 ? 5.169 8.541 16.458 1.00 98.75 302 PRO A CA 1
ATOM 2403 C C . PRO A 1 302 ? 4.263 7.368 16.832 1.00 98.75 302 PRO A C 1
ATOM 2405 O O . PRO A 1 302 ? 3.944 6.530 15.990 1.00 98.75 302 PRO A O 1
ATOM 2408 N N . ALA A 1 303 ? 3.828 7.322 18.090 1.00 98.62 303 ALA A N 1
ATOM 2409 C CA . ALA A 1 303 ? 2.946 6.275 18.602 1.00 98.62 303 ALA A CA 1
ATOM 2410 C C . ALA A 1 303 ? 1.589 6.261 17.885 1.00 98.62 303 ALA A C 1
ATOM 2412 O O . ALA A 1 303 ? 0.975 5.206 17.725 1.00 98.62 303 ALA A O 1
ATOM 2413 N N . ILE A 1 304 ? 1.116 7.445 17.484 1.00 98.88 304 ILE A N 1
ATOM 2414 C CA . ILE A 1 304 ? -0.197 7.635 16.881 1.00 98.88 304 ILE A CA 1
ATOM 2415 C C . ILE A 1 304 ? -0.089 8.595 15.699 1.00 98.88 304 ILE A C 1
ATOM 2417 O O . ILE A 1 304 ? 0.522 9.660 15.809 1.00 98.88 304 ILE A O 1
ATOM 2421 N N . ILE A 1 305 ? -0.729 8.242 14.586 1.00 98.88 305 ILE A N 1
ATOM 2422 C CA . ILE A 1 305 ? -0.987 9.168 13.480 1.00 98.88 305 ILE A CA 1
ATOM 2423 C C . ILE A 1 305 ? -2.454 9.036 13.084 1.00 98.88 305 ILE A C 1
ATOM 2425 O O . ILE A 1 305 ? -2.945 7.925 12.871 1.00 98.88 305 ILE A O 1
ATOM 2429 N N . THR A 1 306 ? -3.153 10.163 12.957 1.00 98.88 306 THR A N 1
ATOM 2430 C CA . THR A 1 306 ? -4.507 10.183 12.398 1.00 98.88 306 THR A CA 1
ATOM 2431 C C . THR A 1 306 ? -4.648 11.136 11.222 1.00 98.88 306 THR A C 1
ATOM 2433 O O . THR A 1 306 ? -3.949 12.142 11.140 1.00 98.88 306 THR A O 1
ATOM 2436 N N . ARG A 1 307 ? -5.575 10.834 10.307 1.00 98.56 307 ARG A N 1
ATOM 2437 C CA . ARG A 1 307 ? -5.971 11.705 9.186 1.00 98.56 307 ARG A CA 1
ATOM 2438 C C . ARG A 1 307 ? -7.486 11.908 9.184 1.00 98.56 307 ARG A C 1
ATOM 2440 O O . ARG A 1 307 ? -8.242 10.943 9.134 1.00 98.56 307 ARG A O 1
ATOM 2447 N N . GLY A 1 308 ? -7.945 13.151 9.277 1.00 97.81 308 GLY A N 1
ATOM 2448 C CA . GLY A 1 308 ? -9.367 13.503 9.330 1.00 97.81 308 GLY A CA 1
ATOM 2449 C C . GLY A 1 308 ? -10.079 13.077 10.619 1.00 97.81 308 GLY A C 1
ATOM 2450 O O . GLY A 1 308 ? -11.305 13.000 10.631 1.00 97.81 308 GLY A O 1
ATOM 2451 N N . LEU A 1 309 ? -9.323 12.769 11.679 1.00 98.00 309 LEU A N 1
ATOM 2452 C CA . LEU A 1 309 ? -9.820 12.299 12.974 1.00 98.00 309 LEU A CA 1
ATOM 2453 C C . LEU A 1 309 ? -9.024 12.940 14.113 1.00 98.00 309 LEU A C 1
ATOM 2455 O O . LEU A 1 309 ? -7.828 13.199 13.971 1.00 98.00 309 LEU A O 1
ATOM 2459 N N . GLU A 1 310 ? -9.675 13.138 15.257 1.00 97.62 310 GLU A N 1
ATOM 2460 C CA . GLU A 1 310 ? -9.011 13.530 16.504 1.00 97.62 310 GLU A CA 1
ATOM 2461 C C . GLU A 1 310 ? -8.061 12.424 17.010 1.00 97.62 310 GLU A C 1
ATOM 2463 O O . GLU A 1 310 ? -8.162 11.258 16.613 1.00 97.62 310 GLU A O 1
ATOM 2468 N N . LYS A 1 311 ? -7.149 12.779 17.927 1.00 97.94 311 LYS A N 1
ATOM 2469 C CA . LYS A 1 311 ? -6.272 11.810 18.595 1.00 97.94 311 LYS A CA 1
ATOM 2470 C C . LYS A 1 311 ? -7.115 10.773 19.367 1.00 97.94 311 LYS A C 1
ATOM 2472 O O . LYS A 1 311 ? -7.865 11.170 20.262 1.00 97.94 311 LYS A O 1
ATOM 2477 N N . PRO A 1 312 ? -6.970 9.458 19.112 1.00 98.25 312 PRO A N 1
ATOM 2478 C CA . PRO A 1 312 ? -7.618 8.431 19.914 1.00 98.25 312 PRO A CA 1
ATOM 2479 C C . PRO A 1 312 ? -7.053 8.383 21.336 1.00 98.25 312 PRO A C 1
ATOM 2481 O O . PRO A 1 312 ? -5.866 8.613 21.575 1.00 98.25 312 PRO A O 1
ATOM 2484 N N . THR A 1 313 ? -7.905 8.013 22.291 1.00 98.38 313 THR A N 1
ATOM 2485 C CA . THR A 1 313 ? -7.446 7.658 23.639 1.00 98.38 313 THR A CA 1
ATOM 2486 C C . THR A 1 313 ? -6.987 6.207 23.635 1.00 98.38 313 THR A C 1
ATOM 2488 O O . THR A 1 313 ? -7.735 5.331 23.202 1.00 98.38 313 THR A O 1
ATOM 2491 N N . VAL A 1 314 ? -5.777 5.951 24.129 1.00 98.38 314 VAL A N 1
ATOM 2492 C CA . VAL A 1 314 ? -5.180 4.612 24.184 1.00 98.38 314 VAL A CA 1
ATOM 2493 C C . VAL A 1 314 ? -4.831 4.295 25.631 1.00 98.38 314 VAL A C 1
ATOM 2495 O O . VAL A 1 314 ? -4.029 4.995 26.247 1.00 98.38 314 VAL A O 1
ATOM 2498 N N . VAL A 1 315 ? -5.437 3.240 26.174 1.00 98.25 315 VAL A N 1
ATOM 2499 C CA . VAL A 1 315 ? -5.145 2.736 27.518 1.00 98.25 315 VAL A CA 1
ATOM 2500 C C . VAL A 1 315 ? -4.437 1.394 27.392 1.00 98.25 315 VAL A C 1
ATOM 2502 O O . VAL A 1 315 ? -4.936 0.455 26.773 1.00 98.25 315 VAL A O 1
ATOM 2505 N N . ILE A 1 316 ? -3.250 1.317 27.984 1.00 96.44 316 ILE A N 1
ATOM 2506 C CA . ILE A 1 316 ? -2.418 0.114 28.020 1.00 96.44 316 ILE A CA 1
ATOM 2507 C C . ILE A 1 316 ? -2.403 -0.462 29.431 1.00 96.44 316 ILE A C 1
ATOM 2509 O O . ILE A 1 316 ? -2.437 0.272 30.421 1.00 96.44 316 ILE A O 1
ATOM 2513 N N . LYS A 1 317 ? -2.330 -1.790 29.535 1.00 92.06 317 LYS A N 1
ATOM 2514 C CA . LYS A 1 317 ? -2.110 -2.444 30.828 1.00 92.06 317 LYS A CA 1
ATOM 2515 C C . LYS A 1 317 ? -0.720 -2.086 31.352 1.00 92.06 317 LYS A C 1
ATOM 2517 O O . LYS A 1 317 ? 0.234 -2.000 30.581 1.00 92.06 317 LYS A O 1
ATOM 2522 N N . THR A 1 318 ? -0.596 -1.911 32.665 1.00 90.56 318 THR A N 1
ATOM 2523 C CA . THR A 1 318 ? 0.692 -1.640 33.315 1.00 90.56 318 THR A CA 1
ATOM 2524 C C . THR A 1 318 ? 1.725 -2.704 32.938 1.00 90.56 318 THR A C 1
ATOM 2526 O O . THR A 1 318 ? 1.449 -3.897 33.039 1.00 90.56 318 THR A O 1
ATOM 2529 N N . GLY A 1 319 ? 2.905 -2.267 32.490 1.00 88.31 319 GLY A N 1
ATOM 2530 C CA . GLY A 1 319 ? 3.998 -3.148 32.064 1.00 88.31 319 GLY A CA 1
ATOM 2531 C C . GLY A 1 319 ? 3.872 -3.712 30.642 1.00 88.31 319 GLY A C 1
ATOM 2532 O O . GLY A 1 319 ? 4.785 -4.400 30.196 1.00 88.31 319 GLY A O 1
ATOM 2533 N N . ALA A 1 320 ? 2.785 -3.427 29.916 1.00 92.38 320 ALA A N 1
ATOM 2534 C CA . ALA A 1 320 ? 2.644 -3.819 28.516 1.00 92.38 320 ALA A CA 1
ATOM 2535 C C . ALA A 1 320 ? 3.289 -2.795 27.567 1.00 92.38 320 ALA A C 1
ATOM 2537 O O . ALA A 1 320 ? 3.348 -1.599 27.856 1.00 92.38 320 ALA A O 1
ATOM 2538 N N . PHE A 1 321 ? 3.719 -3.263 26.394 1.00 95.38 321 PHE A N 1
ATOM 2539 C CA . PHE A 1 321 ? 4.117 -2.381 25.298 1.00 95.38 321 PHE A CA 1
ATOM 2540 C C . PHE A 1 321 ? 2.897 -1.665 24.710 1.00 95.38 321 PHE A C 1
ATOM 2542 O O . PHE A 1 321 ? 1.824 -2.254 24.585 1.00 95.38 321 PHE A O 1
ATOM 2549 N N . ALA A 1 322 ? 3.071 -0.408 24.304 1.00 97.06 322 ALA A N 1
ATOM 2550 C CA . ALA A 1 322 ? 2.085 0.284 23.482 1.00 97.06 322 ALA A CA 1
ATOM 2551 C C . ALA A 1 322 ? 2.176 -0.190 22.017 1.00 97.06 322 ALA A C 1
ATOM 2553 O O . ALA A 1 322 ? 3.300 -0.284 21.505 1.00 97.06 322 ALA A O 1
ATOM 2554 N N . PRO A 1 323 ? 1.043 -0.477 21.343 1.00 98.38 323 PRO A N 1
ATOM 2555 C CA . PRO A 1 323 ? 1.003 -0.624 19.888 1.00 98.38 323 PRO A CA 1
ATOM 2556 C C . PRO A 1 323 ? 1.177 0.733 19.198 1.00 98.38 323 PRO A C 1
ATOM 2558 O O . PRO A 1 323 ? 0.955 1.781 19.811 1.00 98.38 323 PRO A O 1
ATOM 2561 N N . TYR A 1 324 ? 1.500 0.710 17.906 1.00 98.88 324 TYR A N 1
ATOM 2562 C CA . TYR A 1 324 ? 1.278 1.878 17.051 1.00 98.88 324 TYR A CA 1
ATOM 2563 C C . TYR A 1 324 ? -0.200 1.945 16.663 1.00 98.88 324 TYR A C 1
ATOM 2565 O O . TYR A 1 324 ? -0.754 0.938 16.221 1.00 98.88 324 TYR A O 1
ATOM 2573 N N . ILE A 1 325 ? -0.838 3.110 16.795 1.00 98.88 325 ILE A N 1
ATOM 2574 C CA . ILE A 1 325 ? -2.244 3.303 16.409 1.00 98.88 325 ILE A CA 1
ATOM 2575 C C . ILE A 1 325 ? -2.337 4.258 15.224 1.00 98.88 325 ILE A C 1
ATOM 2577 O O . ILE A 1 325 ? -1.984 5.430 15.324 1.00 98.88 325 ILE A O 1
ATOM 2581 N N . LEU A 1 326 ? -2.866 3.771 14.107 1.00 98.94 326 LEU A N 1
ATOM 2582 C CA . LEU A 1 326 ? -3.041 4.552 12.886 1.00 98.94 326 LEU A CA 1
ATOM 2583 C C . LEU A 1 326 ? -4.525 4.614 12.535 1.00 98.94 326 LEU A C 1
ATOM 2585 O O . LEU A 1 326 ? -5.187 3.579 12.544 1.00 98.94 326 LEU A O 1
ATOM 2589 N N . ALA A 1 327 ? -5.068 5.792 12.236 1.00 98.88 327 ALA A N 1
ATOM 2590 C CA . ALA A 1 327 ? -6.482 5.899 11.873 1.00 98.88 327 ALA A CA 1
ATOM 2591 C C . ALA A 1 327 ? -6.761 6.976 10.828 1.00 98.88 327 ALA A C 1
ATOM 2593 O O . ALA A 1 327 ? -6.166 8.052 10.839 1.00 98.88 327 ALA A O 1
ATOM 2594 N N . SER A 1 328 ? -7.731 6.732 9.954 1.00 98.75 328 SER A N 1
ATOM 2595 C CA . SER A 1 328 ? -8.132 7.716 8.956 1.00 98.75 328 SER A CA 1
ATOM 2596 C C . SER A 1 328 ? -9.629 7.713 8.706 1.00 98.75 328 SER A C 1
ATOM 2598 O O . SER A 1 328 ? -10.269 6.663 8.644 1.00 98.75 328 SER A O 1
ATOM 2600 N N . LYS A 1 329 ? -10.185 8.913 8.538 1.00 98.69 329 LYS A N 1
ATOM 2601 C CA . LYS A 1 329 ? -11.489 9.125 7.917 1.00 98.69 329 LYS A CA 1
ATOM 2602 C C . LYS A 1 329 ? -11.258 9.434 6.447 1.00 98.69 329 LYS A C 1
ATOM 2604 O O . LYS A 1 329 ? -10.681 10.461 6.098 1.00 98.69 329 LYS A O 1
ATOM 2609 N N . TYR A 1 330 ? -11.706 8.530 5.593 1.00 98.69 330 TYR A N 1
ATOM 2610 C CA . TYR A 1 330 ? -11.562 8.640 4.152 1.00 98.69 330 TYR A CA 1
ATOM 2611 C C . TYR A 1 330 ? -12.521 9.696 3.584 1.00 98.69 330 TYR A C 1
ATOM 2613 O O . TYR A 1 330 ? -13.569 9.961 4.183 1.00 98.69 330 TYR A O 1
ATOM 2621 N N . PRO A 1 331 ? -12.238 10.259 2.393 1.00 98.00 331 PRO A N 1
ATOM 2622 C CA . PRO A 1 331 ? -13.095 11.271 1.768 1.00 98.00 331 PRO A CA 1
ATOM 2623 C C . PRO A 1 331 ? -14.558 10.846 1.560 1.00 98.00 331 PRO A C 1
ATOM 2625 O O . PRO A 1 331 ? -15.450 11.688 1.557 1.00 98.00 331 PRO A O 1
ATOM 2628 N N . ASN A 1 332 ? -14.833 9.545 1.414 1.00 97.75 332 ASN A N 1
ATOM 2629 C CA . ASN A 1 332 ? -16.197 9.013 1.294 1.00 97.75 332 ASN A CA 1
ATOM 2630 C C . ASN A 1 332 ? -16.920 8.821 2.649 1.00 97.75 332 ASN A C 1
ATOM 2632 O O . ASN A 1 332 ? -18.070 8.368 2.682 1.00 97.75 332 ASN A O 1
ATOM 2636 N N . GLY A 1 333 ? -16.249 9.148 3.755 1.00 98.19 333 GLY A N 1
ATOM 2637 C CA . GLY A 1 333 ? -16.735 9.050 5.127 1.00 98.19 333 GLY A CA 1
ATOM 2638 C C . GLY A 1 333 ? -16.463 7.716 5.825 1.00 98.19 333 GLY A C 1
ATOM 2639 O O . GLY A 1 333 ? -16.722 7.630 7.022 1.00 98.19 333 GLY A O 1
ATOM 2640 N N . ALA A 1 334 ? -15.950 6.695 5.129 1.00 98.69 334 ALA A N 1
ATOM 2641 C CA . ALA A 1 334 ? -15.531 5.448 5.769 1.00 98.69 334 ALA A CA 1
ATOM 2642 C C . ALA A 1 334 ? -14.343 5.695 6.710 1.00 98.69 334 ALA A C 1
ATOM 2644 O O . ALA A 1 334 ? -13.534 6.593 6.473 1.00 98.69 334 ALA A O 1
ATOM 2645 N N . ILE A 1 335 ? -14.233 4.907 7.776 1.00 98.88 335 ILE A N 1
ATOM 2646 C CA . ILE A 1 335 ? -13.173 5.068 8.779 1.00 98.88 335 ILE A CA 1
ATOM 2647 C C . ILE A 1 335 ? -12.369 3.779 8.880 1.00 98.88 335 ILE A C 1
ATOM 2649 O O . ILE A 1 335 ? -12.950 2.704 8.978 1.00 98.88 335 ILE A O 1
ATOM 2653 N N . ALA A 1 336 ? -11.044 3.884 8.902 1.00 98.88 336 ALA A N 1
ATOM 2654 C CA . ALA A 1 336 ? -10.166 2.772 9.238 1.00 98.88 336 ALA A CA 1
ATOM 2655 C C . ALA A 1 336 ? -9.372 3.064 10.511 1.00 98.88 336 ALA A C 1
ATOM 2657 O O . ALA A 1 336 ? -8.962 4.203 10.744 1.00 98.88 336 ALA A O 1
ATOM 2658 N N . VAL A 1 337 ? -9.123 2.028 11.308 1.00 98.94 337 VAL A N 1
ATOM 2659 C CA . VAL A 1 337 ? -8.204 2.059 12.447 1.00 98.94 337 VAL A CA 1
ATOM 2660 C C . VAL A 1 337 ? -7.362 0.787 12.454 1.00 98.94 337 VAL A C 1
ATOM 2662 O O . VAL A 1 337 ? -7.887 -0.311 12.274 1.00 98.94 337 VAL A O 1
ATOM 2665 N N . ALA A 1 338 ? -6.057 0.946 12.649 1.00 98.88 338 ALA A N 1
ATOM 2666 C CA . ALA A 1 338 ? -5.082 -0.128 12.715 1.00 98.88 338 ALA A CA 1
ATOM 2667 C C . ALA A 1 338 ? -4.286 -0.054 14.026 1.00 98.88 338 ALA A C 1
ATOM 2669 O O . ALA A 1 338 ? -3.831 1.022 14.419 1.00 98.88 338 ALA A O 1
ATOM 2670 N N . SER A 1 339 ? -4.130 -1.197 14.692 1.00 98.75 339 SER A N 1
ATOM 2671 C CA . SER A 1 339 ? -3.272 -1.400 15.863 1.00 98.75 339 SER A CA 1
ATOM 2672 C C . SER A 1 339 ? -2.125 -2.320 15.468 1.00 98.75 339 SER A C 1
ATOM 2674 O O . SER A 1 339 ? -2.350 -3.500 15.211 1.00 98.75 339 SER A O 1
ATOM 2676 N N . LEU A 1 340 ? -0.913 -1.778 15.357 1.00 98.62 340 LEU A N 1
ATOM 2677 C CA . LEU A 1 340 ? 0.226 -2.491 14.781 1.00 98.62 340 LEU A CA 1
ATOM 2678 C C . LEU A 1 340 ? 1.208 -2.980 15.845 1.00 98.62 340 LEU A C 1
ATOM 2680 O O . LEU A 1 340 ? 1.411 -2.343 16.886 1.00 98.62 340 LEU A O 1
ATOM 2684 N N . GLY A 1 341 ? 1.843 -4.108 15.525 1.00 97.56 341 GLY A N 1
ATOM 2685 C CA . GLY A 1 341 ? 2.871 -4.738 16.339 1.00 97.56 341 GLY A CA 1
ATOM 2686 C C . GLY A 1 341 ? 4.147 -3.914 16.534 1.00 97.56 341 GLY A C 1
ATOM 2687 O O . GLY A 1 341 ? 4.347 -2.857 15.935 1.00 97.56 341 GLY A O 1
ATOM 2688 N N . ARG A 1 342 ? 5.024 -4.432 17.395 1.00 98.00 342 ARG A N 1
ATOM 2689 C CA . ARG A 1 342 ? 6.308 -3.836 17.784 1.00 98.00 342 ARG A CA 1
ATOM 2690 C C . ARG A 1 342 ? 7.432 -4.817 17.503 1.00 98.00 342 ARG A C 1
ATOM 2692 O O . ARG A 1 342 ? 7.291 -6.003 17.787 1.00 98.00 342 ARG A O 1
ATOM 2699 N N . THR A 1 343 ? 8.552 -4.328 17.000 1.00 97.19 343 THR A N 1
ATOM 2700 C CA . THR A 1 343 ? 9.761 -5.129 16.802 1.00 97.19 343 THR A CA 1
ATOM 2701 C C . THR A 1 343 ? 10.751 -4.806 17.908 1.00 97.19 343 THR A C 1
ATOM 2703 O O . THR A 1 343 ? 11.306 -3.706 17.952 1.00 97.19 343 THR A O 1
ATOM 2706 N N . ILE A 1 344 ? 10.947 -5.754 18.822 1.00 97.06 344 ILE A N 1
ATOM 2707 C CA . ILE A 1 344 ? 11.827 -5.592 19.978 1.00 97.06 344 ILE A CA 1
ATOM 2708 C C . ILE A 1 344 ? 12.813 -6.756 19.993 1.00 97.06 344 ILE A C 1
ATOM 2710 O O . ILE A 1 344 ? 12.448 -7.902 20.247 1.00 97.06 344 ILE A O 1
ATOM 2714 N N . ASP A 1 345 ? 14.076 -6.438 19.726 1.00 96.75 345 ASP A N 1
ATOM 2715 C CA . ASP A 1 345 ? 15.180 -7.391 19.636 1.00 96.75 345 ASP A CA 1
ATOM 2716 C C . ASP A 1 345 ? 14.994 -8.465 18.555 1.00 96.75 345 ASP A C 1
ATOM 2718 O O . ASP A 1 345 ? 15.277 -8.222 17.386 1.00 96.75 345 ASP A O 1
ATOM 2722 N N . ARG A 1 346 ? 14.572 -9.671 18.936 1.00 96.00 346 ARG A N 1
ATOM 2723 C CA . ARG A 1 346 ? 14.372 -10.819 18.041 1.00 96.00 346 ARG A CA 1
ATOM 2724 C C . ARG A 1 346 ? 12.912 -11.244 17.963 1.00 96.00 346 ARG A C 1
ATOM 2726 O O . ARG A 1 346 ? 12.612 -12.299 17.404 1.00 96.00 346 ARG A O 1
ATOM 2733 N N . GLU A 1 347 ? 12.017 -10.425 18.504 1.00 96.38 347 GLU A N 1
ATOM 2734 C CA . GLU A 1 347 ? 10.599 -10.725 18.618 1.00 96.38 347 GLU A CA 1
ATOM 2735 C C . GLU A 1 347 ? 9.740 -9.684 17.903 1.00 96.38 347 GLU A C 1
ATOM 2737 O O . GLU A 1 347 ? 9.971 -8.474 17.982 1.00 96.38 347 GLU A O 1
ATOM 2742 N N . TYR A 1 348 ? 8.702 -10.185 17.234 1.00 97.44 348 TYR A N 1
ATOM 2743 C CA . TYR A 1 348 ? 7.585 -9.382 16.767 1.00 97.44 348 TYR A CA 1
ATOM 2744 C C . TYR A 1 348 ? 6.433 -9.501 17.765 1.00 97.44 348 TYR A C 1
ATOM 2746 O O . TYR A 1 348 ? 5.755 -10.528 17.852 1.00 97.44 348 TYR A O 1
ATOM 2754 N N . LEU A 1 349 ? 6.242 -8.451 18.556 1.00 97.56 349 LEU A N 1
ATOM 2755 C CA . LEU A 1 349 ? 5.224 -8.373 19.592 1.00 97.56 349 LEU A CA 1
ATOM 2756 C C . LEU A 1 349 ? 3.912 -7.851 19.009 1.00 97.56 349 LEU A C 1
ATOM 2758 O O . LEU A 1 349 ? 3.902 -6.917 18.210 1.00 97.56 349 LEU A O 1
ATOM 2762 N N . LYS A 1 350 ? 2.793 -8.381 19.504 1.00 96.94 350 LYS A N 1
ATOM 2763 C CA . LYS A 1 350 ? 1.430 -7.967 19.131 1.00 96.94 350 LYS A CA 1
ATOM 2764 C C . LYS A 1 350 ? 0.700 -7.362 20.340 1.00 96.94 350 LYS A C 1
ATOM 2766 O O . LYS A 1 350 ? -0.216 -7.994 20.878 1.00 96.94 350 LYS A O 1
ATOM 2771 N N . PRO A 1 351 ? 1.155 -6.207 20.870 1.00 97.38 351 PRO A N 1
ATOM 2772 C CA . PRO A 1 351 ? 0.556 -5.615 22.057 1.00 97.38 351 PRO A CA 1
ATOM 2773 C C . PRO A 1 351 ? -0.911 -5.247 21.829 1.00 97.38 351 PRO A C 1
ATOM 2775 O O . PRO A 1 351 ? -1.307 -4.814 20.753 1.00 97.38 351 PRO A O 1
ATOM 2778 N N . LYS A 1 352 ? -1.715 -5.396 22.884 1.00 98.00 352 LYS A N 1
ATOM 2779 C CA . LYS A 1 352 ? -3.147 -5.087 22.889 1.00 98.00 352 LYS A CA 1
ATOM 2780 C C . LYS A 1 352 ? -3.412 -3.877 23.781 1.00 98.00 352 LYS A C 1
ATOM 2782 O O . LYS A 1 352 ? -2.907 -3.811 24.902 1.00 98.00 352 LYS A O 1
ATOM 2787 N N . ALA A 1 353 ? -4.234 -2.951 23.300 1.00 98.44 353 ALA A N 1
ATOM 2788 C CA . ALA A 1 353 ? -4.662 -1.764 24.037 1.00 98.44 353 ALA A CA 1
ATOM 2789 C C . ALA A 1 353 ? -6.181 -1.576 23.955 1.00 98.44 353 ALA A C 1
ATOM 2791 O O . ALA A 1 353 ? -6.827 -2.075 23.028 1.00 98.44 353 ALA A O 1
ATOM 2792 N N . ASP A 1 354 ? -6.750 -0.867 24.927 1.00 98.81 354 ASP A N 1
ATOM 2793 C CA . ASP A 1 354 ? -8.108 -0.340 24.833 1.00 98.81 354 ASP A CA 1
ATOM 2794 C C . ASP A 1 354 ? -8.049 0.993 24.087 1.00 98.81 354 ASP A C 1
ATOM 2796 O O . ASP A 1 354 ? -7.424 1.952 24.547 1.00 98.81 354 ASP A O 1
ATOM 2800 N N . VAL A 1 355 ? -8.665 1.044 22.908 1.00 98.88 355 VAL A N 1
ATOM 2801 C CA . VAL A 1 355 ? -8.609 2.199 22.007 1.00 98.88 355 VAL A CA 1
ATOM 2802 C C . VAL A 1 355 ? -9.988 2.834 21.930 1.00 98.88 355 VAL A C 1
ATOM 2804 O O . VAL A 1 355 ? -10.963 2.154 21.630 1.00 98.88 355 VAL A O 1
ATOM 2807 N N . THR A 1 356 ? -10.090 4.137 22.182 1.00 98.81 356 THR A N 1
ATOM 2808 C CA . THR A 1 356 ? -11.325 4.909 21.979 1.00 98.81 356 THR A CA 1
ATOM 2809 C C . THR A 1 356 ? -11.130 5.912 20.856 1.00 98.81 356 THR A C 1
ATOM 2811 O O . THR A 1 356 ? -10.267 6.786 20.949 1.00 98.81 356 THR A O 1
ATOM 2814 N N . LEU A 1 357 ? -11.956 5.800 19.817 1.00 98.38 357 LEU A N 1
ATOM 2815 C CA . LEU A 1 357 ? -11.987 6.700 18.674 1.00 98.38 357 LEU A CA 1
ATOM 2816 C C . LEU A 1 357 ? -13.279 7.518 18.692 1.00 98.38 357 LEU A C 1
ATOM 2818 O O . LEU A 1 357 ? -14.379 6.960 18.733 1.00 98.38 357 LEU A O 1
ATOM 2822 N N . LYS A 1 358 ? -13.145 8.843 18.636 1.00 98.19 358 LYS A N 1
ATOM 2823 C CA . LYS A 1 358 ? -14.282 9.745 18.459 1.00 98.19 358 LYS A CA 1
ATOM 2824 C C . LYS A 1 358 ? -14.664 9.809 16.981 1.00 98.19 358 LYS A C 1
ATOM 2826 O O . LYS A 1 358 ? -13.791 9.945 16.126 1.00 98.19 358 LYS A O 1
ATOM 2831 N N . ILE A 1 359 ? -15.956 9.682 16.693 1.00 97.31 359 ILE A N 1
ATOM 2832 C CA . ILE A 1 359 ? -16.508 9.616 15.338 1.00 97.31 359 ILE A CA 1
ATOM 2833 C C . ILE A 1 359 ? -17.818 10.408 15.237 1.00 97.31 359 ILE A C 1
ATOM 2835 O O . ILE A 1 359 ? -18.553 10.553 16.213 1.00 97.31 359 ILE A O 1
ATOM 2839 N N . ASP A 1 360 ? -18.152 10.871 14.033 1.00 94.62 360 ASP A N 1
ATOM 2840 C CA . ASP A 1 360 ? -19.326 11.736 13.826 1.00 94.62 360 ASP A CA 1
ATOM 2841 C C . ASP A 1 360 ? -20.637 10.939 13.664 1.00 94.62 360 ASP A C 1
ATOM 2843 O O . ASP A 1 360 ? -21.729 11.371 14.056 1.00 94.62 360 ASP A O 1
ATOM 2847 N N . ALA A 1 361 ? -20.551 9.765 13.033 1.00 94.56 361 ALA A N 1
ATOM 2848 C CA . ALA A 1 361 ? -21.701 8.950 12.657 1.00 94.56 361 ALA A CA 1
ATOM 2849 C C . ALA A 1 361 ? -21.320 7.475 12.453 1.00 94.56 361 ALA A C 1
ATOM 2851 O O . ALA A 1 361 ? -20.155 7.146 12.260 1.00 94.56 361 ALA A O 1
ATOM 2852 N N . LEU A 1 362 ? -22.330 6.599 12.482 1.00 95.50 362 LEU A N 1
ATOM 2853 C CA . LEU A 1 362 ? -22.217 5.150 12.251 1.00 95.50 362 LEU A CA 1
ATOM 2854 C C . LEU A 1 362 ? -22.761 4.726 10.873 1.00 95.50 362 LEU A C 1
ATOM 2856 O O . LEU A 1 362 ? -23.013 3.553 10.633 1.00 95.50 362 LEU A O 1
ATOM 2860 N N . ASP A 1 363 ? -23.010 5.676 9.976 1.00 95.12 363 ASP A N 1
ATOM 2861 C CA . ASP A 1 363 ? -23.682 5.463 8.687 1.00 95.12 363 ASP A CA 1
ATOM 2862 C C . ASP A 1 363 ? -22.731 5.065 7.546 1.00 95.12 363 ASP A C 1
ATOM 2864 O O . ASP A 1 363 ? -23.156 4.922 6.396 1.00 95.12 363 ASP A O 1
ATOM 2868 N N . LYS A 1 364 ? -21.445 4.885 7.856 1.00 97.31 364 LYS A N 1
ATOM 2869 C CA . LYS A 1 364 ? -20.400 4.462 6.924 1.00 97.31 364 LYS A CA 1
ATOM 2870 C C . LYS A 1 364 ? -19.685 3.210 7.436 1.00 97.31 364 LYS A C 1
ATOM 2872 O O . LYS A 1 364 ? -19.719 2.941 8.635 1.00 97.31 364 LYS A O 1
ATOM 2877 N N . PRO A 1 365 ? -19.047 2.429 6.546 1.00 98.38 365 PRO A N 1
ATOM 2878 C CA . PRO A 1 365 ? -18.285 1.259 6.961 1.00 98.38 365 PRO A CA 1
ATOM 2879 C C . PRO A 1 365 ? -17.042 1.615 7.786 1.00 98.38 365 PRO A C 1
ATOM 2881 O O . PRO A 1 365 ? -16.392 2.636 7.542 1.00 98.38 365 PRO A O 1
ATOM 2884 N N . PHE A 1 366 ? -16.691 0.718 8.707 1.00 98.81 366 PHE A N 1
ATOM 2885 C CA . PHE A 1 366 ? -15.486 0.788 9.528 1.00 98.81 366 PHE A CA 1
ATOM 2886 C C . PHE A 1 366 ? -14.555 -0.382 9.211 1.00 98.81 366 PHE A C 1
ATOM 2888 O O . PHE A 1 366 ? -14.983 -1.534 9.240 1.00 98.81 366 PHE A O 1
ATOM 2895 N N . GLY A 1 367 ? -13.288 -0.093 8.933 1.00 98.88 367 GLY A N 1
ATOM 2896 C CA . GLY A 1 367 ? -12.223 -1.082 8.811 1.00 98.88 367 GLY A CA 1
ATOM 2897 C C . GLY A 1 367 ? -11.406 -1.141 10.101 1.00 98.88 367 GLY A C 1
ATOM 2898 O O . GLY A 1 367 ? -10.935 -0.113 10.584 1.00 98.88 367 GLY A O 1
ATOM 2899 N N . ILE A 1 368 ? -11.255 -2.327 10.679 1.00 98.94 368 ILE A N 1
ATOM 2900 C CA . ILE A 1 368 ? -10.580 -2.543 11.964 1.00 98.94 368 ILE A CA 1
ATOM 2901 C C . ILE A 1 368 ? -9.475 -3.575 11.756 1.00 98.94 368 ILE A C 1
ATOM 2903 O O . ILE A 1 368 ? -9.767 -4.714 11.393 1.00 98.94 368 ILE A O 1
ATOM 2907 N N . PHE A 1 369 ? -8.223 -3.184 11.987 1.00 98.94 369 PHE A N 1
ATOM 2908 C CA . PHE A 1 369 ? -7.048 -3.978 11.625 1.00 98.94 369 PHE A CA 1
ATOM 2909 C C . PHE A 1 369 ? -6.097 -4.165 12.804 1.00 98.94 369 PHE A C 1
ATOM 2911 O O . PHE A 1 369 ? -5.826 -3.229 13.555 1.00 98.94 369 PHE A O 1
ATOM 2918 N N . GLY A 1 370 ? -5.556 -5.370 12.944 1.00 98.62 370 GLY A N 1
ATOM 2919 C CA . GLY A 1 370 ? -4.648 -5.708 14.032 1.00 98.62 370 GLY A CA 1
ATOM 2920 C C . GLY A 1 370 ? -5.347 -5.990 15.361 1.00 98.62 370 GLY A C 1
ATOM 2921 O O . GLY A 1 370 ? -6.571 -6.117 15.452 1.00 98.62 370 GLY A O 1
ATOM 2922 N N . HIS A 1 371 ? -4.547 -6.141 16.410 1.00 98.50 371 HIS A N 1
ATOM 2923 C CA . HIS A 1 371 ? -5.010 -6.671 17.690 1.00 98.50 371 HIS A CA 1
ATOM 2924 C C . HIS A 1 371 ? -5.363 -5.582 18.712 1.00 98.50 371 HIS A C 1
ATOM 2926 O O . HIS A 1 371 ? -4.632 -4.612 18.909 1.00 98.50 371 HIS A O 1
ATOM 2932 N N . TYR A 1 372 ? -6.462 -5.801 19.441 1.00 98.75 372 TYR A N 1
ATOM 2933 C CA . TYR A 1 372 ? -6.984 -4.882 20.459 1.00 98.75 372 TYR A CA 1
ATOM 2934 C C . TYR A 1 372 ? -7.288 -5.616 21.767 1.00 98.75 372 TYR A C 1
ATOM 2936 O O . TYR A 1 372 ? -7.575 -6.816 21.770 1.00 98.75 372 TYR A O 1
ATOM 2944 N N . SER A 1 373 ? -7.289 -4.885 22.883 1.00 98.50 373 SER A N 1
ATOM 2945 C CA . SER A 1 373 ? -8.017 -5.308 24.090 1.00 98.50 373 SER A CA 1
ATOM 2946 C C . SER A 1 373 ? -9.507 -5.030 23.887 1.00 98.50 373 SER A C 1
ATOM 2948 O O . SER A 1 373 ? -10.339 -5.931 24.016 1.00 98.50 373 SER A O 1
ATOM 2950 N N . SER A 1 374 ? -9.827 -3.809 23.456 1.00 98.75 374 SER A N 1
ATOM 2951 C CA . SER A 1 374 ? -11.139 -3.408 22.954 1.00 98.75 374 SER A CA 1
ATOM 2952 C C . SER A 1 374 ? -11.016 -2.186 22.041 1.00 98.75 374 SER A C 1
ATOM 2954 O O . SER A 1 374 ? -10.063 -1.411 22.148 1.00 98.75 374 SER A O 1
ATOM 2956 N N . LEU A 1 375 ? -11.987 -2.009 21.146 1.00 98.88 375 LEU A N 1
ATOM 2957 C CA . LEU A 1 375 ? -12.151 -0.791 20.355 1.00 98.88 375 LEU A CA 1
ATOM 2958 C C . LEU A 1 375 ? -13.484 -0.144 20.717 1.00 98.88 375 LEU A C 1
ATOM 2960 O O . LEU A 1 375 ? -14.529 -0.774 20.594 1.00 98.88 375 LEU A O 1
ATOM 2964 N N . THR A 1 376 ? -13.462 1.116 21.132 1.00 98.88 376 THR A N 1
ATOM 2965 C CA . THR A 1 376 ? -14.655 1.899 21.451 1.00 98.88 376 THR A CA 1
ATOM 2966 C C . THR A 1 376 ? -14.844 3.012 20.433 1.00 98.88 376 THR A C 1
ATOM 2968 O O . THR A 1 376 ? -13.974 3.860 20.263 1.00 98.88 376 THR A O 1
ATOM 2971 N N . LEU A 1 377 ? -16.004 3.031 19.787 1.00 98.62 377 LEU A N 1
ATOM 2972 C CA . LEU A 1 377 ? -16.464 4.120 18.936 1.00 98.62 377 LEU A CA 1
ATOM 2973 C C . LEU A 1 377 ? -17.340 5.057 19.772 1.00 98.62 377 LEU A C 1
ATOM 2975 O O . LEU A 1 377 ? -18.339 4.617 20.349 1.00 98.62 377 LEU A O 1
ATOM 2979 N N . GLN A 1 378 ? -16.964 6.332 19.859 1.00 98.44 378 GLN A N 1
ATOM 2980 C CA . GLN A 1 378 ? -17.658 7.344 20.658 1.00 98.44 378 GLN A CA 1
ATOM 2981 C C . GLN A 1 378 ? -18.248 8.436 19.762 1.00 98.44 378 GLN A C 1
ATOM 2983 O O . GLN A 1 378 ? -17.521 9.059 18.995 1.00 98.44 378 GLN A O 1
ATOM 2988 N N . LEU A 1 379 ? -19.546 8.703 19.909 1.00 97.31 379 LEU A N 1
ATOM 2989 C CA . LEU A 1 379 ? -20.249 9.799 19.238 1.00 97.31 379 LEU A CA 1
ATOM 2990 C C . LEU A 1 379 ? -20.511 10.963 20.201 1.00 97.31 379 LEU A C 1
ATOM 2992 O O . LEU A 1 379 ? -20.530 10.787 21.417 1.00 97.31 379 LEU A O 1
ATOM 2996 N N . ASP A 1 380 ? -20.824 12.141 19.666 1.00 95.12 380 ASP A N 1
ATOM 2997 C CA . ASP A 1 380 ? -21.307 13.282 20.468 1.00 95.12 380 ASP A CA 1
ATOM 2998 C C . ASP A 1 380 ? -22.803 13.174 20.830 1.00 95.12 380 ASP A C 1
ATOM 3000 O O . ASP A 1 380 ? -23.360 14.020 21.526 1.00 95.12 380 ASP A O 1
ATOM 3004 N N . ARG A 1 381 ? -23.468 12.108 20.374 1.00 93.88 381 ARG A N 1
ATOM 3005 C CA . ARG A 1 381 ? -24.895 11.833 20.585 1.00 93.88 381 ARG A CA 1
ATOM 3006 C C . ARG A 1 381 ? -25.133 10.374 20.981 1.00 93.88 381 ARG A C 1
ATOM 3008 O O . ARG A 1 381 ? -24.289 9.529 20.675 1.00 93.88 381 ARG A O 1
ATOM 3015 N N . PRO A 1 382 ? -26.277 10.052 21.614 1.00 93.44 382 PRO A N 1
ATOM 3016 C CA . PRO A 1 382 ? -26.649 8.672 21.903 1.00 93.44 382 PRO A CA 1
ATOM 3017 C C . PRO A 1 382 ? -26.630 7.793 20.654 1.00 93.44 382 PRO A C 1
ATOM 3019 O O . PRO A 1 382 ? -26.981 8.233 19.554 1.00 93.44 382 PRO A O 1
ATOM 3022 N N . ILE A 1 383 ? -26.220 6.543 20.837 1.00 92.19 383 ILE A N 1
ATOM 3023 C CA . ILE A 1 383 ? -26.110 5.591 19.740 1.00 92.19 383 ILE A CA 1
ATOM 3024 C C . ILE A 1 383 ? -27.476 5.017 19.386 1.00 92.19 383 ILE A C 1
ATOM 3026 O O . ILE A 1 383 ? -28.280 4.695 20.256 1.00 92.19 383 ILE A O 1
ATOM 3030 N N . SER A 1 384 ? -27.718 4.867 18.085 1.00 91.00 384 SER A N 1
ATOM 3031 C CA . SER A 1 384 ? -28.916 4.237 17.546 1.00 91.00 384 SER A CA 1
ATOM 3032 C C . SER A 1 384 ? -28.555 3.403 16.319 1.00 91.00 384 SER A C 1
ATOM 3034 O O . SER A 1 384 ? -27.975 3.917 15.360 1.00 91.00 384 SER A O 1
ATOM 3036 N N . PHE A 1 385 ? -28.876 2.114 16.382 1.00 95.25 385 PHE A N 1
ATOM 3037 C CA . PHE A 1 385 ? -28.817 1.135 15.299 1.00 95.25 385 PHE A CA 1
ATOM 3038 C C . PHE A 1 385 ? -29.748 -0.028 15.669 1.00 95.25 385 PHE A C 1
ATOM 3040 O O . PHE A 1 385 ? -30.025 -0.250 16.850 1.00 95.25 385 PHE A O 1
ATOM 3047 N N . THR A 1 386 ? -30.209 -0.789 14.684 1.00 96.31 386 THR A N 1
ATOM 3048 C CA . THR A 1 386 ? -30.985 -2.022 14.899 1.00 96.31 386 THR A CA 1
ATOM 3049 C C . THR A 1 386 ? -30.123 -3.268 14.778 1.00 96.31 386 THR A C 1
ATOM 3051 O O . THR A 1 386 ? -30.397 -4.274 15.435 1.00 96.31 386 THR A O 1
ATOM 3054 N N . ARG A 1 387 ? -29.070 -3.212 13.957 1.00 97.75 387 ARG A N 1
ATOM 3055 C CA . ARG A 1 387 ? -28.222 -4.366 13.660 1.00 97.75 387 ARG A CA 1
ATOM 3056 C C . ARG A 1 387 ? -26.789 -3.959 13.355 1.00 97.75 387 ARG A C 1
ATOM 3058 O O . ARG A 1 387 ? -26.545 -2.900 12.781 1.00 97.75 387 ARG A O 1
ATOM 3065 N N . VAL A 1 388 ? -25.843 -4.825 13.707 1.00 98.44 388 VAL A N 1
ATOM 3066 C CA . VAL A 1 388 ? -24.417 -4.655 13.418 1.00 98.44 388 VAL A CA 1
ATOM 3067 C C . VAL A 1 388 ? -23.875 -5.907 12.748 1.00 98.44 388 VAL A C 1
ATOM 3069 O O . VAL A 1 388 ? -23.945 -7.006 13.304 1.00 98.44 388 VAL A O 1
ATOM 3072 N N . LEU A 1 389 ? -23.332 -5.730 11.547 1.00 98.75 389 LEU A N 1
ATOM 3073 C CA . LEU A 1 389 ? -22.712 -6.788 10.759 1.00 98.75 389 LEU A CA 1
ATOM 3074 C C . LEU A 1 389 ? -21.199 -6.617 10.757 1.00 98.75 389 LEU A C 1
ATOM 3076 O O . LEU A 1 389 ? -20.704 -5.497 10.628 1.00 98.75 389 LEU A O 1
ATOM 3080 N N . ALA A 1 390 ? -20.481 -7.731 10.857 1.00 98.75 390 ALA A N 1
ATOM 3081 C CA . ALA A 1 390 ? -19.032 -7.765 10.745 1.00 98.75 390 ALA A CA 1
ATOM 3082 C C . ALA A 1 390 ? -18.562 -8.888 9.816 1.00 98.75 390 ALA A C 1
ATOM 3084 O O . ALA A 1 390 ? -19.241 -9.903 9.679 1.00 98.75 390 ALA A O 1
ATOM 3085 N N . GLN A 1 391 ? -17.408 -8.719 9.177 1.00 98.69 391 GLN A N 1
ATOM 3086 C CA . GLN A 1 391 ? -16.871 -9.678 8.209 1.00 98.69 391 GLN A CA 1
ATOM 3087 C C . GLN A 1 391 ? -15.340 -9.655 8.222 1.00 98.69 391 GLN A C 1
ATOM 3089 O O . GLN A 1 391 ? -14.759 -8.576 8.318 1.00 98.69 391 GLN A O 1
ATOM 3094 N N . ASP A 1 392 ? -14.681 -10.807 8.069 1.00 98.81 392 ASP A N 1
ATOM 3095 C CA . ASP A 1 392 ? -13.286 -10.824 7.605 1.00 98.81 392 ASP A CA 1
ATOM 3096 C C . ASP A 1 392 ? -13.237 -10.190 6.209 1.00 98.81 392 ASP A C 1
ATOM 3098 O O . ASP A 1 392 ? -13.978 -10.606 5.313 1.00 98.81 392 ASP A O 1
ATOM 3102 N N . LEU A 1 393 ? -12.374 -9.200 5.992 1.00 98.50 393 LEU A N 1
ATOM 3103 C CA . LEU A 1 393 ? -12.228 -8.582 4.673 1.00 98.50 393 LEU A CA 1
ATOM 3104 C C . LEU A 1 393 ? -11.758 -9.577 3.604 1.00 98.50 393 LEU A C 1
ATOM 3106 O O . LEU A 1 393 ? -12.095 -9.395 2.439 1.00 98.50 393 LEU A O 1
ATOM 3110 N N . ALA A 1 394 ? -11.045 -10.642 3.983 1.00 98.00 394 ALA A N 1
ATOM 3111 C CA . ALA A 1 394 ? -10.707 -11.748 3.090 1.00 98.00 394 ALA A CA 1
ATOM 3112 C C . ALA A 1 394 ? -11.870 -12.743 2.900 1.00 98.00 394 ALA A C 1
ATOM 3114 O O . ALA A 1 394 ? -11.844 -13.539 1.963 1.00 98.00 394 ALA A O 1
ATOM 3115 N N . GLY A 1 395 ? -12.907 -12.708 3.733 1.00 97.25 395 GLY A N 1
ATOM 3116 C CA . GLY A 1 395 ? -14.095 -13.553 3.603 1.00 97.25 395 GLY A CA 1
ATOM 3117 C C . GLY A 1 395 ? -15.158 -12.968 2.673 1.00 97.25 395 GLY A C 1
ATOM 3118 O O . GLY A 1 395 ? -15.013 -11.871 2.139 1.00 97.25 395 GLY A O 1
ATOM 3119 N N . GLU A 1 396 ? -16.256 -13.703 2.500 1.00 95.81 396 GLU A N 1
ATOM 3120 C CA . GLU A 1 396 ? -17.438 -13.259 1.734 1.00 95.81 396 GLU A CA 1
ATOM 3121 C C . GLU A 1 396 ? -18.735 -13.303 2.558 1.00 95.81 396 GLU A C 1
ATOM 3123 O O . GLU A 1 396 ? -19.778 -12.840 2.105 1.00 95.81 396 GLU A O 1
ATOM 3128 N N . ILE A 1 397 ? -18.681 -13.862 3.773 1.00 95.75 397 ILE A N 1
ATOM 3129 C CA . ILE A 1 397 ? -19.859 -14.132 4.600 1.00 95.75 397 ILE A CA 1
ATOM 3130 C C . ILE A 1 397 ? -19.839 -13.214 5.827 1.00 95.75 397 ILE A C 1
ATOM 3132 O O . ILE A 1 397 ? -19.020 -13.430 6.725 1.00 95.75 397 ILE A O 1
ATOM 3136 N N . PRO A 1 398 ? -20.724 -12.204 5.904 1.00 97.56 398 PRO A N 1
ATOM 3137 C CA . PRO A 1 398 ? -20.856 -11.387 7.101 1.00 97.56 398 PRO A CA 1
ATOM 3138 C C . PRO A 1 398 ? -21.574 -12.153 8.219 1.00 97.56 398 PRO A C 1
ATOM 3140 O O . PRO A 1 398 ? -22.438 -12.998 7.979 1.00 97.56 398 PRO A O 1
ATOM 3143 N N . VAL A 1 399 ? -21.265 -11.798 9.464 1.00 98.31 399 VAL A N 1
ATOM 3144 C CA . VAL A 1 399 ? -21.903 -12.314 10.677 1.00 98.31 399 VAL A CA 1
ATOM 3145 C C . VAL A 1 399 ? -22.559 -11.187 11.467 1.00 98.31 399 VAL A C 1
ATOM 3147 O O . VAL A 1 399 ? -22.067 -10.062 11.515 1.00 98.31 399 VAL A O 1
ATOM 3150 N N . ASP A 1 400 ? -23.680 -11.494 12.114 1.00 98.56 400 ASP A N 1
ATOM 3151 C CA . ASP A 1 400 ? -24.360 -10.564 13.012 1.00 98.56 400 ASP A CA 1
ATOM 3152 C C . ASP A 1 400 ? -23.697 -10.572 14.393 1.00 98.56 400 ASP A C 1
ATOM 3154 O O . ASP A 1 400 ? -23.637 -11.605 15.071 1.00 98.56 400 ASP A O 1
ATOM 3158 N N . ILE A 1 401 ? -23.202 -9.410 14.815 1.00 98.56 401 ILE A N 1
ATOM 3159 C CA . ILE A 1 401 ? -22.523 -9.236 16.100 1.00 98.56 401 ILE A CA 1
ATOM 3160 C C . ILE A 1 401 ? -23.283 -8.324 17.063 1.00 98.56 401 ILE A C 1
ATOM 3162 O O . ILE A 1 401 ? -22.745 -7.965 18.108 1.00 98.56 401 ILE A O 1
ATOM 3166 N N . THR A 1 402 ? -24.536 -7.978 16.759 1.00 98.44 402 THR A N 1
ATOM 3167 C CA . THR A 1 402 ? -25.347 -7.010 17.523 1.00 98.44 402 THR A CA 1
ATOM 3168 C C . THR A 1 402 ? -25.378 -7.322 19.023 1.00 98.44 402 THR A C 1
ATOM 3170 O O . THR A 1 402 ? -25.250 -6.428 19.849 1.00 98.44 402 THR A O 1
ATOM 3173 N N . LYS A 1 403 ? -25.488 -8.607 19.389 1.00 97.88 403 LYS A N 1
ATOM 3174 C CA . LYS A 1 403 ? -25.537 -9.069 20.791 1.00 97.88 403 LYS A CA 1
ATOM 3175 C C . LYS A 1 403 ? -24.163 -9.253 21.450 1.00 97.88 403 LYS A C 1
ATOM 3177 O O . LYS A 1 403 ? -24.097 -9.640 22.610 1.00 97.88 403 LYS A O 1
ATOM 3182 N N . GLN A 1 404 ? -23.081 -9.062 20.700 1.00 98.31 404 GLN A N 1
ATOM 3183 C CA . GLN A 1 404 ? -21.701 -9.324 21.128 1.00 98.31 404 GLN A CA 1
ATOM 3184 C C . GLN A 1 404 ? -20.900 -8.031 21.347 1.00 98.31 404 GLN A C 1
ATOM 3186 O O . GLN A 1 404 ? -19.773 -8.083 21.837 1.00 98.31 404 GLN A O 1
ATOM 3191 N N . ILE A 1 405 ? -21.473 -6.882 20.986 1.00 97.81 405 ILE A N 1
ATOM 3192 C CA . ILE A 1 405 ? -20.933 -5.551 21.270 1.00 97.81 405 ILE A CA 1
ATOM 3193 C C . ILE A 1 405 ? -21.584 -4.967 22.525 1.00 97.81 405 ILE A C 1
ATOM 3195 O O . ILE A 1 405 ? -22.677 -5.370 22.923 1.00 97.81 405 ILE A O 1
ATOM 3199 N N . ILE A 1 406 ? -20.916 -3.996 23.141 1.00 97.94 406 ILE A N 1
ATOM 3200 C CA . ILE A 1 406 ? -21.390 -3.332 24.358 1.00 97.94 406 ILE A CA 1
ATOM 3201 C C . ILE A 1 406 ? -21.787 -1.901 24.004 1.00 97.94 406 ILE A C 1
ATOM 3203 O O . ILE A 1 406 ? -20.969 -1.142 23.492 1.00 97.94 406 ILE A O 1
ATOM 3207 N N . THR A 1 407 ? -23.026 -1.514 24.294 1.00 96.56 407 THR A N 1
ATOM 3208 C CA . THR A 1 407 ? -23.514 -0.139 24.113 1.00 96.56 407 THR A CA 1
ATOM 3209 C C . THR A 1 407 ? -23.675 0.553 25.457 1.00 96.56 407 THR A C 1
ATOM 3211 O O . THR A 1 407 ? -24.345 0.023 26.342 1.00 96.56 407 THR A O 1
ATOM 3214 N N . ASN A 1 408 ? -23.125 1.756 25.600 1.00 96.00 408 ASN A N 1
ATOM 3215 C CA . ASN A 1 408 ? -23.326 2.597 26.776 1.00 96.00 408 ASN A CA 1
ATOM 3216 C C . ASN A 1 408 ? -23.487 4.063 26.354 1.00 96.00 408 ASN A C 1
ATOM 3218 O O . ASN A 1 408 ? -22.508 4.725 26.007 1.00 96.00 408 ASN A O 1
ATOM 3222 N N . GLY A 1 409 ? -24.728 4.560 26.358 1.00 95.38 409 GLY A N 1
ATOM 3223 C CA . GLY A 1 409 ? -25.057 5.935 25.977 1.00 95.38 409 GLY A CA 1
ATOM 3224 C C . GLY A 1 409 ? -24.598 6.277 24.556 1.00 95.38 409 GLY A C 1
ATOM 3225 O O . GLY A 1 409 ? -25.214 5.868 23.573 1.00 95.38 409 GLY A O 1
ATOM 3226 N N . ASN A 1 410 ? -23.512 7.042 24.457 1.00 97.06 410 ASN A N 1
ATOM 3227 C CA . ASN A 1 410 ? -22.894 7.487 23.208 1.00 97.06 410 ASN A CA 1
ATOM 3228 C C . ASN A 1 410 ? -21.690 6.627 22.758 1.00 97.06 410 ASN A C 1
ATOM 3230 O O . ASN A 1 410 ? -20.946 7.049 21.871 1.00 97.06 410 ASN A O 1
ATOM 3234 N N . LYS A 1 411 ? -21.469 5.451 23.366 1.00 98.25 411 LYS A N 1
ATOM 3235 C CA . LYS A 1 411 ? -20.329 4.557 23.091 1.00 98.25 411 LYS A CA 1
ATOM 3236 C C . LYS A 1 411 ? -20.758 3.157 22.655 1.00 98.25 411 LYS A C 1
ATOM 3238 O O . LYS A 1 411 ? -21.639 2.562 23.275 1.00 98.25 411 LYS A O 1
ATOM 3243 N N . VAL A 1 412 ? -20.107 2.629 21.618 1.00 98.19 412 VAL A N 1
ATOM 3244 C CA . VAL A 1 412 ? -20.136 1.208 21.229 1.00 98.19 412 VAL A CA 1
ATOM 3245 C C . VAL A 1 412 ? -18.739 0.647 21.412 1.00 98.19 412 VAL A C 1
ATOM 3247 O O . VAL A 1 412 ? -17.800 1.140 20.794 1.00 98.19 412 VAL A O 1
ATOM 3250 N N . THR A 1 413 ? -18.605 -0.403 22.209 1.00 98.69 413 THR A N 1
ATOM 3251 C CA . THR A 1 413 ? -17.348 -1.117 22.422 1.00 98.69 413 THR A CA 1
ATOM 3252 C C . THR A 1 413 ? -17.407 -2.491 21.766 1.00 98.69 413 THR A C 1
ATOM 3254 O O . THR A 1 413 ? -18.303 -3.293 22.034 1.00 98.69 413 THR A O 1
ATOM 3257 N N . ILE A 1 414 ? -16.420 -2.762 20.918 1.00 98.81 414 ILE A N 1
ATOM 3258 C CA . ILE A 1 414 ? -16.167 -4.038 20.265 1.00 98.81 414 ILE A CA 1
ATOM 3259 C C . ILE A 1 414 ? -15.044 -4.748 21.042 1.00 98.81 414 ILE A C 1
ATOM 3261 O O . ILE A 1 414 ? -13.922 -4.233 21.096 1.00 98.81 414 ILE A O 1
ATOM 3265 N N . PRO A 1 415 ? -15.306 -5.917 21.657 1.00 98.75 415 PRO A N 1
ATOM 3266 C CA . PRO A 1 415 ? -14.272 -6.682 22.349 1.00 98.75 415 PRO A CA 1
ATOM 3267 C C . PRO A 1 415 ? -13.150 -7.137 21.405 1.00 98.75 415 PRO A C 1
ATOM 3269 O O . PRO A 1 415 ? -13.418 -7.608 20.301 1.00 98.75 415 PRO A O 1
ATOM 3272 N N . GLY A 1 416 ? -11.896 -7.097 21.858 1.00 98.75 416 GLY A N 1
ATOM 3273 C CA . GLY A 1 416 ? -10.745 -7.532 21.058 1.00 98.75 416 GLY A CA 1
ATOM 3274 C C . GLY A 1 416 ? -10.835 -8.984 20.582 1.00 98.75 416 GLY A C 1
ATOM 3275 O O . GLY A 1 416 ? -10.555 -9.279 19.428 1.00 98.75 416 GLY A O 1
ATOM 3276 N N . ALA A 1 417 ? -11.331 -9.890 21.431 1.00 98.69 417 ALA A N 1
ATOM 3277 C CA . ALA A 1 417 ? -11.546 -11.290 21.054 1.00 98.69 417 ALA A CA 1
ATOM 3278 C C . ALA A 1 417 ? -12.591 -11.461 19.933 1.00 98.69 417 ALA A C 1
ATOM 3280 O O . ALA A 1 417 ? -12.520 -12.414 19.160 1.00 98.69 417 ALA A O 1
ATOM 3281 N N . LEU A 1 418 ? -13.558 -10.542 19.830 1.00 98.88 418 LEU A N 1
ATOM 3282 C CA . LEU A 1 418 ? -14.534 -10.536 18.743 1.00 98.88 418 LEU A CA 1
ATOM 3283 C C . LEU A 1 418 ? -13.893 -10.071 17.430 1.00 98.88 418 LEU A C 1
ATOM 3285 O O . LEU A 1 418 ? -14.154 -10.684 16.396 1.00 98.88 418 LEU A O 1
ATOM 3289 N N . ILE A 1 419 ? -13.033 -9.047 17.492 1.00 98.88 419 ILE A N 1
ATOM 3290 C CA . ILE A 1 419 ? -12.229 -8.573 16.353 1.00 98.88 419 ILE A CA 1
ATOM 3291 C C . ILE A 1 419 ? -11.343 -9.709 15.835 1.00 98.88 419 ILE A C 1
ATOM 3293 O O . ILE A 1 419 ? -11.400 -10.016 14.649 1.00 98.88 419 ILE A O 1
ATOM 3297 N N . ASP A 1 420 ? -10.604 -10.382 16.724 1.00 98.81 420 ASP A N 1
ATOM 3298 C CA . ASP A 1 420 ? -9.733 -11.510 16.370 1.00 98.81 420 ASP A CA 1
ATOM 3299 C C . ASP A 1 420 ? -10.544 -12.644 15.710 1.00 98.81 420 ASP A C 1
ATOM 3301 O O . ASP A 1 420 ? -10.195 -13.125 14.634 1.00 98.81 420 ASP A O 1
ATOM 3305 N N . ARG A 1 421 ? -11.669 -13.048 16.319 1.00 98.69 421 ARG A N 1
ATOM 3306 C CA . ARG A 1 421 ? -12.500 -14.160 15.828 1.00 98.69 421 ARG A CA 1
ATOM 3307 C C . ARG A 1 421 ? -13.113 -13.887 14.455 1.00 98.69 421 ARG A C 1
ATOM 3309 O O . ARG A 1 421 ? -13.142 -14.783 13.618 1.00 98.69 421 ARG A O 1
ATOM 3316 N N . VAL A 1 422 ? -13.671 -12.694 14.243 1.00 98.81 422 VAL A N 1
ATOM 3317 C CA . VAL A 1 422 ? -14.335 -12.361 12.974 1.00 98.81 422 VAL A CA 1
ATOM 3318 C C . VAL A 1 422 ? -13.308 -11.986 11.913 1.00 98.81 422 VAL A C 1
ATOM 3320 O O . VAL A 1 422 ? -13.396 -12.502 10.805 1.00 98.81 422 VAL A O 1
ATOM 3323 N N . GLY A 1 423 ? -12.320 -11.154 12.249 1.00 98.69 423 GLY A N 1
ATOM 3324 C CA . GLY A 1 423 ? -11.293 -10.656 11.328 1.00 98.69 423 GLY A CA 1
ATOM 3325 C C . GLY A 1 423 ? -10.270 -11.694 10.858 1.00 98.69 423 GLY A C 1
ATOM 3326 O O . GLY A 1 423 ? -9.460 -11.362 9.998 1.00 98.69 423 GLY A O 1
ATOM 3327 N N . LEU A 1 424 ? -10.303 -12.912 11.411 1.00 98.62 424 LEU A N 1
ATOM 3328 C CA . LEU A 1 424 ? -9.527 -14.079 10.963 1.00 98.62 424 LEU A CA 1
ATOM 3329 C C . LEU A 1 424 ? -10.415 -15.250 10.514 1.00 98.62 424 LEU A C 1
ATOM 3331 O O . LEU A 1 424 ? -9.918 -16.350 10.281 1.00 98.62 424 LEU A O 1
ATOM 3335 N N . SER A 1 425 ? -11.734 -15.057 10.414 1.00 98.44 425 SER A N 1
ATOM 3336 C CA . SER A 1 425 ? -12.668 -16.154 10.111 1.00 98.44 425 SER A CA 1
ATOM 3337 C C . SER A 1 425 ? -12.486 -16.762 8.716 1.00 98.44 425 SER A C 1
ATOM 3339 O O . SER A 1 425 ? -12.946 -17.880 8.488 1.00 98.44 425 SER A O 1
ATOM 3341 N N . ALA A 1 426 ? -11.807 -16.058 7.806 1.00 98.19 426 ALA A N 1
ATOM 3342 C CA . ALA A 1 426 ? -11.462 -16.533 6.470 1.00 98.19 426 ALA A CA 1
ATOM 3343 C C . ALA A 1 426 ? -9.943 -16.658 6.259 1.00 98.19 426 ALA A C 1
ATOM 3345 O O . ALA A 1 426 ? -9.493 -16.671 5.115 1.00 98.19 426 ALA A O 1
ATOM 3346 N N . ALA A 1 427 ? -9.156 -16.723 7.340 1.00 97.81 427 ALA A N 1
ATOM 3347 C CA . ALA A 1 427 ? -7.707 -16.839 7.246 1.00 97.81 427 ALA A CA 1
ATOM 3348 C C . ALA A 1 427 ? -7.283 -18.134 6.533 1.00 97.81 427 ALA A C 1
ATOM 3350 O O . ALA A 1 427 ? -7.795 -19.225 6.807 1.00 97.81 427 ALA A O 1
ATOM 3351 N N . THR A 1 428 ? -6.311 -18.007 5.638 1.00 97.19 428 THR A N 1
ATOM 3352 C CA . THR A 1 428 ? -5.646 -19.123 4.979 1.00 97.19 428 THR A CA 1
ATOM 3353 C C . THR A 1 428 ? -4.914 -19.960 6.029 1.00 97.19 428 THR A C 1
ATOM 3355 O O . THR A 1 428 ? -4.242 -19.437 6.917 1.00 97.19 428 THR A O 1
ATOM 3358 N N . ASN A 1 429 ? -5.032 -21.288 5.951 1.00 96.50 429 ASN A N 1
ATOM 3359 C CA . ASN A 1 429 ? -4.407 -22.173 6.933 1.00 96.50 429 ASN A CA 1
ATOM 3360 C C . ASN A 1 429 ? -2.879 -21.976 6.977 1.00 96.50 429 ASN A C 1
ATOM 3362 O O . ASN A 1 429 ? -2.203 -22.154 5.965 1.00 96.50 429 ASN A O 1
ATOM 3366 N N . GLY A 1 430 ? -2.347 -21.659 8.159 1.00 94.81 430 GLY A N 1
ATOM 3367 C CA . GLY A 1 430 ? -0.920 -21.414 8.385 1.00 94.81 430 GLY A CA 1
ATOM 3368 C C . GLY A 1 430 ? -0.445 -19.986 8.094 1.00 94.81 430 GLY A C 1
ATOM 3369 O O . GLY A 1 430 ? 0.712 -19.687 8.389 1.00 94.81 430 GLY A O 1
ATOM 3370 N N . ASP A 1 431 ? -1.307 -19.111 7.568 1.00 97.12 431 ASP A N 1
ATOM 3371 C CA . ASP A 1 431 ? -1.002 -17.689 7.413 1.00 97.12 431 ASP A CA 1
ATOM 3372 C C . ASP A 1 431 ? -0.939 -16.991 8.789 1.00 97.12 431 ASP A C 1
ATOM 3374 O O . ASP A 1 431 ? -1.664 -17.335 9.728 1.00 97.12 431 ASP A O 1
ATOM 3378 N N . LYS A 1 432 ? -0.008 -16.046 8.932 1.00 96.44 432 LYS A N 1
ATOM 3379 C CA . LYS A 1 432 ? 0.347 -15.355 10.180 1.00 96.44 432 LYS A CA 1
ATOM 3380 C C . LYS A 1 432 ? -0.165 -13.916 10.244 1.00 96.44 432 LYS A C 1
ATOM 3382 O O . LYS A 1 432 ? 0.085 -13.238 11.253 1.00 96.44 432 LYS A O 1
ATOM 3387 N N . SER A 1 433 ? -0.871 -13.457 9.209 1.00 98.00 433 SER A N 1
ATOM 3388 C CA . SER A 1 433 ? -1.457 -12.125 9.150 1.00 98.00 433 SER A CA 1
ATOM 3389 C C . SER A 1 433 ? -2.377 -11.853 10.331 1.00 98.00 433 SER A C 1
ATOM 3391 O O . SER A 1 433 ? -3.063 -12.721 10.870 1.00 98.00 433 SER A O 1
ATOM 3393 N N . GLU A 1 434 ? -2.401 -10.590 10.723 1.00 98.38 434 GLU A N 1
ATOM 3394 C CA . GLU A 1 434 ? -3.257 -10.088 11.789 1.00 98.38 434 GLU A CA 1
ATOM 3395 C C . GLU A 1 434 ? -4.702 -9.875 11.296 1.00 98.38 434 GLU A C 1
ATOM 3397 O O . GLU A 1 434 ? -4.922 -9.757 10.084 1.00 98.38 434 GLU A O 1
ATOM 3402 N N . PRO A 1 435 ? -5.710 -9.827 12.193 1.00 98.75 435 PRO A N 1
ATOM 3403 C CA . PRO A 1 435 ? -7.111 -9.661 11.803 1.00 98.75 435 PRO A CA 1
ATOM 3404 C C . PRO A 1 435 ? -7.339 -8.389 10.982 1.00 98.75 435 PRO A C 1
ATOM 3406 O O . PRO A 1 435 ? -6.747 -7.346 11.259 1.00 98.75 435 PRO A O 1
ATOM 3409 N N . GLY A 1 436 ? -8.253 -8.463 10.016 1.00 98.75 436 GLY A N 1
ATOM 3410 C CA . GLY A 1 436 ? -8.791 -7.295 9.316 1.00 98.75 436 GLY A CA 1
ATOM 3411 C C . GLY A 1 436 ? -10.291 -7.460 9.117 1.00 98.75 436 GLY A C 1
ATOM 3412 O O . GLY A 1 436 ? -10.748 -8.274 8.315 1.00 98.75 436 GLY A O 1
ATOM 3413 N N . MET A 1 437 ? -11.058 -6.702 9.891 1.00 98.81 437 MET A N 1
ATOM 3414 C CA . MET A 1 437 ? -12.503 -6.821 10.006 1.00 98.81 437 MET A CA 1
ATOM 3415 C C . MET A 1 437 ? -13.197 -5.593 9.416 1.00 98.81 437 MET A C 1
ATOM 3417 O O . MET A 1 437 ? -12.883 -4.458 9.768 1.00 98.81 437 MET A O 1
ATOM 3421 N N . LEU A 1 438 ? -14.191 -5.826 8.566 1.00 98.81 438 LEU A N 1
ATOM 3422 C CA . LEU A 1 438 ? -15.170 -4.826 8.156 1.00 98.81 438 LEU A CA 1
ATOM 3423 C C . LEU A 1 438 ? -16.335 -4.821 9.146 1.00 98.81 438 LEU A C 1
ATOM 3425 O O . LEU A 1 438 ? -16.814 -5.887 9.527 1.00 98.81 438 LEU A O 1
ATOM 3429 N N . LEU A 1 439 ? -16.825 -3.642 9.517 1.00 98.62 439 LEU A N 1
ATOM 3430 C CA . LEU A 1 439 ? -17.948 -3.444 10.428 1.00 98.62 439 LEU A CA 1
ATOM 3431 C C . LEU A 1 439 ? -18.937 -2.428 9.838 1.00 98.62 439 LEU A C 1
ATOM 3433 O O . LEU A 1 439 ? -18.538 -1.353 9.386 1.00 98.62 439 LEU A O 1
ATOM 3437 N N . VAL A 1 440 ? -20.231 -2.750 9.854 1.00 98.44 440 VAL A N 1
ATOM 3438 C CA . VAL A 1 440 ? -21.309 -1.881 9.355 1.00 98.44 440 VAL A CA 1
ATOM 3439 C C . VAL A 1 440 ? -22.473 -1.872 10.341 1.00 98.44 440 VAL A C 1
ATOM 3441 O O . VAL A 1 440 ? -22.931 -2.925 10.789 1.00 98.44 440 VAL A O 1
ATOM 3444 N N . PHE A 1 441 ? -22.987 -0.678 10.637 1.00 98.00 441 PHE A N 1
ATOM 3445 C CA . PHE A 1 441 ? -24.188 -0.477 11.442 1.00 98.00 441 PHE A CA 1
ATOM 3446 C C . PHE A 1 441 ? -25.391 -0.232 10.528 1.00 98.00 441 PHE A C 1
ATOM 3448 O O . PHE A 1 441 ? -25.308 0.520 9.558 1.00 98.00 441 PHE A O 1
ATOM 3455 N N . GLN A 1 442 ? -26.517 -0.861 10.843 1.00 95.81 442 GLN A N 1
ATOM 3456 C CA . GLN A 1 442 ? -27.786 -0.703 10.137 1.00 95.81 442 GLN A CA 1
ATOM 3457 C C . GLN A 1 442 ? -28.784 0.009 11.050 1.00 95.81 442 GLN A C 1
ATOM 3459 O O . GLN A 1 442 ? -28.823 -0.250 12.255 1.00 95.81 442 GLN A O 1
ATOM 3464 N N . LYS A 1 443 ? -29.560 0.930 10.475 1.00 86.31 443 LYS A N 1
ATOM 3465 C CA . LYS A 1 443 ? -30.633 1.636 11.178 1.00 86.31 443 LYS A CA 1
ATOM 3466 C C . LYS A 1 443 ? -31.924 0.857 11.114 1.00 86.31 443 LYS A C 1
ATOM 3468 O O . LYS A 1 443 ? -32.227 0.313 10.034 1.00 86.31 443 LYS A O 1
#

Radius of gyration: 22.58 Å; chains: 1; bounding box: 58×48×67 Å

Foldseek 3Di:
DAPQQCCNDDPNRNQLLFPLVLQLLAA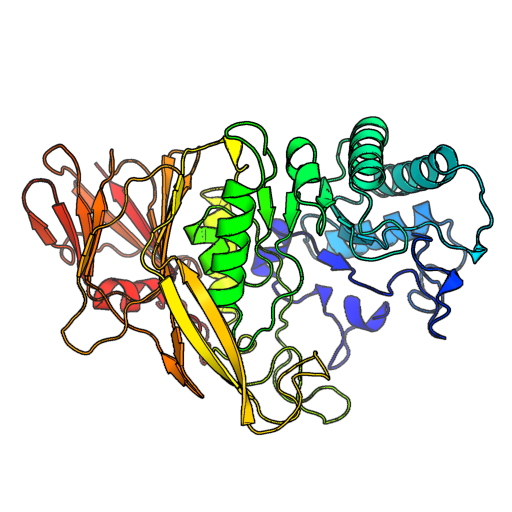AEDEPDQQADPVRPQLRAQVLAGDCNRVVVCPPPDRLVSLLVVQVSSVVSVHNTYEYEHELDHRNVVPDPDPLVRLLVSLLSCQSSVHQEYDYAHHPCLQPLPSLLVSLVSSCVRRVRYQYEHEDHLLSLLRHQEYELDDAQPLALVLSLQASVVCSLVVDPAQRGWYAYESECDLQLCQLALHHYRNDDGQDDDPDPVNHAQQSQHCFALNVNLACVSVLLSSLVCVQFHRGTSNLFDKDFAPDKDKAWEQDEASNHPPPVQRHGRRIHMGMHTLEMETNFDTKDKAADPPFDRFRWGKYQGPVREIEIETAWGHHYRYTGQGAIEIETEGADQQGKYKYWGAYQKYKYFHPFFDDFDWKWKAQSNDDDIDTCPVVWDGDGRMIMHGRVNQQCRQCVPPDPSRSGGGIMMMHTHD

Secondary structure (DSSP, 8-state):
--HHHHH--STT--GGGTTGGGGGGSEEEE-TTSSS-TT--GGGTT-----TTT-GGGTT--HHHHHHHHHHHHHHTT-SEEEEEE-SS--GGG----HHHHHHHHHHHHHHHT--EEEE--STTTT-HHHHHHHHHHHHHH-TT-EEEE-S-GGGGGT-SEEE-----GGGHHHHHHHHHHHHHTSS-TTT--PEEE-SS-HHHHHHHTPBP-----S--SS-TTSS--SSS-SSTT-GGG--HHHHHHHHHHTTS----GGGS-EEE-S-EEEEEEE--TTS-S-TTT-STT-EEEEEEESEEEESSPPPEEE--TTPPPPEEEEEE-TTS-EEEEEE-EEEETEEE----EEEEE-S-SSS-EEEEE--SEEEEE-SS----SEEEEEETT-S--EE-TTTSEEETTEEEEEHHHHHHHHTTTPPTT--PPPEEEEEEE-

Organism: NCBI:txid2530455